Protein AF-A0A832Z9D9-F1 (afdb_monomer_lite)

Organism: NCBI:txid582419

Structure (mmCIF, N/CA/C/O backbone):
data_AF-A0A832Z9D9-F1
#
_entry.id   AF-A0A832Z9D9-F1
#
loop_
_atom_site.group_PDB
_atom_site.id
_atom_site.type_symbol
_atom_site.label_atom_id
_atom_site.label_alt_id
_atom_site.label_comp_id
_atom_site.label_asym_id
_atom_site.label_entity_id
_atom_site.label_seq_id
_atom_site.pdbx_PDB_ins_code
_atom_site.Cartn_x
_atom_site.Cartn_y
_atom_site.Cartn_z
_atom_site.occupancy
_atom_site.B_iso_or_equiv
_atom_site.auth_seq_id
_atom_site.auth_comp_id
_atom_site.auth_asym_id
_atom_site.auth_atom_id
_atom_site.pdbx_PDB_model_num
ATOM 1 N N . MET A 1 1 ? -22.221 -0.832 17.439 1.00 94.88 1 MET A N 1
ATOM 2 C CA . MET A 1 1 ? -21.467 0.011 16.483 1.00 94.88 1 MET A CA 1
ATOM 3 C C . MET A 1 1 ? -20.057 -0.537 16.327 1.00 94.88 1 MET A C 1
ATOM 5 O O . MET A 1 1 ? -19.632 -1.334 17.161 1.00 94.88 1 MET A O 1
ATOM 9 N N . ARG A 1 2 ? -19.346 -0.141 15.272 1.00 97.62 2 ARG A N 1
ATOM 10 C CA . ARG A 1 2 ? -17.913 -0.401 15.085 1.00 97.62 2 ARG A CA 1
ATOM 11 C C . ARG A 1 2 ? -17.099 0.819 15.487 1.00 97.62 2 ARG A C 1
ATOM 13 O O . ARG A 1 2 ? -17.394 1.938 15.073 1.00 97.62 2 ARG A O 1
ATOM 20 N N . VAL A 1 3 ? -16.053 0.587 16.262 1.00 98.56 3 VAL A N 1
ATOM 21 C CA . VAL A 1 3 ? -15.195 1.619 16.837 1.00 98.56 3 VAL A CA 1
ATOM 22 C C . VAL A 1 3 ? -13.772 1.413 16.347 1.00 98.56 3 VAL A C 1
ATOM 24 O O . VAL A 1 3 ? -13.273 0.288 16.322 1.00 98.56 3 VAL A O 1
ATOM 27 N N . TRP A 1 4 ? -13.117 2.499 15.962 1.00 98.62 4 TRP A N 1
ATOM 28 C CA . TRP A 1 4 ? -11.702 2.535 15.620 1.00 98.62 4 TRP A CA 1
ATOM 29 C C . TRP A 1 4 ? -10.957 3.387 16.640 1.00 98.62 4 TRP A C 1
ATOM 31 O O . TRP A 1 4 ? -11.320 4.540 16.854 1.00 98.62 4 TRP A O 1
ATOM 41 N N . ILE A 1 5 ? -9.921 2.843 17.267 1.00 98.50 5 ILE A N 1
ATOM 42 C CA . ILE A 1 5 ? -9.070 3.571 18.211 1.00 98.50 5 ILE A CA 1
ATOM 43 C C . ILE A 1 5 ? -7.687 3.705 17.590 1.00 98.50 5 ILE A C 1
ATOM 45 O O . ILE A 1 5 ? -7.081 2.700 17.231 1.00 98.50 5 ILE A O 1
ATOM 49 N N . THR A 1 6 ? -7.176 4.929 17.479 1.00 98.00 6 THR A N 1
ATOM 50 C CA . THR A 1 6 ? -5.842 5.184 16.926 1.00 98.00 6 THR A CA 1
ATOM 51 C C . THR A 1 6 ? -5.132 6.303 17.669 1.00 98.00 6 THR A C 1
ATOM 53 O O . THR A 1 6 ? -5.759 7.206 18.226 1.00 98.00 6 THR A O 1
ATOM 56 N N . THR A 1 7 ? -3.802 6.271 17.637 1.00 96.75 7 THR A N 1
ATOM 57 C CA . THR A 1 7 ? -2.984 7.423 18.023 1.00 96.75 7 THR A CA 1
ATOM 58 C C . THR A 1 7 ? -2.751 8.341 16.834 1.00 96.75 7 THR A C 1
ATOM 60 O O . THR A 1 7 ? -2.757 7.909 15.681 1.00 96.75 7 THR A O 1
ATOM 63 N N . VAL A 1 8 ? -2.560 9.627 17.108 1.00 95.31 8 VAL A N 1
ATOM 64 C CA . VAL A 1 8 ? -2.111 10.606 16.125 1.00 95.31 8 VAL A CA 1
ATOM 65 C C . VAL A 1 8 ? -0.607 10.771 16.286 1.00 95.31 8 VAL A C 1
ATOM 67 O O . VAL A 1 8 ? -0.133 11.178 17.340 1.00 95.31 8 VAL A O 1
ATOM 70 N N . GLY A 1 9 ? 0.140 10.442 15.235 1.00 90.31 9 GLY A N 1
ATOM 71 C CA . GLY A 1 9 ? 1.588 10.624 15.188 1.00 90.31 9 GLY A CA 1
ATOM 72 C C . GLY A 1 9 ? 2.020 11.788 14.295 1.00 90.31 9 GLY A C 1
ATOM 73 O O . GLY A 1 9 ? 1.229 12.629 13.861 1.00 90.31 9 GLY A O 1
ATOM 74 N N . THR A 1 10 ? 3.308 11.798 13.955 1.00 89.81 10 THR A N 1
ATOM 75 C CA . THR A 1 10 ? 3.921 12.801 13.068 1.00 89.81 10 THR A CA 1
ATOM 76 C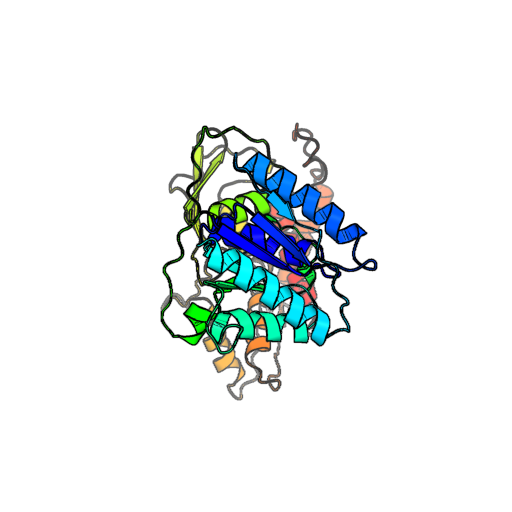 C . THR A 1 10 ? 3.535 12.647 11.593 1.00 89.81 10 THR A C 1
ATOM 78 O O . THR A 1 10 ? 3.676 13.607 10.838 1.00 89.81 10 THR A O 1
ATOM 81 N N . SER A 1 11 ? 3.001 11.492 11.182 1.00 91.88 11 SER A N 1
ATOM 82 C CA . SER A 1 11 ? 2.451 11.264 9.839 1.00 91.88 11 SER A CA 1
ATOM 83 C C . SER A 1 11 ? 0.933 11.108 9.898 1.00 91.88 11 SER A C 1
ATOM 85 O O . SER A 1 11 ? 0.420 10.161 10.496 1.00 91.88 11 SER A O 1
ATOM 87 N N . SER A 1 12 ? 0.208 12.014 9.236 1.00 95.38 12 SER A N 1
ATOM 88 C CA . SER A 1 12 ? -1.245 11.908 9.062 1.00 95.38 12 SER A CA 1
ATOM 89 C C . SER A 1 12 ? -1.632 10.709 8.193 1.00 95.38 12 SER A C 1
ATOM 91 O O . SER A 1 12 ? -2.641 10.058 8.460 1.00 95.38 12 SER A O 1
ATOM 93 N N . PHE A 1 13 ? -0.814 10.371 7.191 1.00 95.56 13 PHE A N 1
ATOM 94 C CA . PHE A 1 13 ? -1.063 9.236 6.304 1.00 95.56 13 PHE A CA 1
ATOM 95 C C . PHE A 1 13 ? -0.872 7.885 6.991 1.00 95.56 13 PHE A C 1
ATOM 97 O O . PHE A 1 13 ? -1.602 6.958 6.663 1.00 95.56 13 PHE A O 1
ATOM 104 N N . ALA A 1 14 ? 0.014 7.768 7.985 1.00 93.44 14 ALA A N 1
ATOM 105 C CA . ALA A 1 14 ? 0.130 6.535 8.771 1.00 93.44 14 ALA A CA 1
ATOM 106 C C . ALA A 1 14 ? -1.179 6.190 9.506 1.00 93.44 14 ALA A C 1
ATOM 108 O O . ALA A 1 14 ? -1.541 5.023 9.606 1.00 93.44 14 ALA A O 1
ATOM 109 N N . VAL A 1 15 ? -1.904 7.210 9.974 1.00 95.81 15 VAL A N 1
ATOM 110 C CA . VAL A 1 15 ? -3.216 7.048 10.617 1.00 95.81 15 VAL A CA 1
ATOM 111 C C . VAL A 1 15 ? -4.296 6.798 9.565 1.00 95.81 15 VAL A C 1
ATOM 113 O O . VAL A 1 15 ? -5.049 5.828 9.621 1.00 95.81 15 VAL A O 1
ATOM 116 N N . PHE A 1 16 ? -4.366 7.681 8.568 1.00 97.50 16 PHE A N 1
ATOM 117 C CA . PHE A 1 16 ? -5.455 7.674 7.601 1.00 97.50 16 PHE A CA 1
ATOM 118 C C . PHE A 1 16 ? -5.422 6.458 6.670 1.00 97.50 16 PHE A C 1
ATOM 120 O O . PHE A 1 16 ? -6.463 5.846 6.442 1.00 97.50 16 PHE A O 1
ATOM 127 N N . ASN A 1 17 ? -4.248 6.067 6.165 1.00 96.38 17 ASN A N 1
ATOM 128 C CA . ASN A 1 17 ? -4.136 4.927 5.255 1.00 96.38 17 ASN A CA 1
ATOM 129 C C . ASN A 1 17 ? -4.477 3.613 5.958 1.00 96.38 17 ASN A C 1
ATOM 131 O O . ASN A 1 17 ? -5.077 2.750 5.332 1.00 96.38 17 ASN A O 1
ATOM 135 N N . SER A 1 18 ? -4.146 3.461 7.242 1.00 96.38 18 SER A N 1
ATOM 136 C CA . SER A 1 18 ? -4.474 2.259 8.019 1.00 96.38 18 SER A CA 1
ATOM 137 C C . SER A 1 18 ? -5.985 2.089 8.164 1.00 96.38 18 SER A C 1
ATOM 139 O O . SER A 1 18 ? -6.521 1.022 7.861 1.00 96.38 18 SER A O 1
ATOM 141 N N . LEU A 1 19 ? -6.687 3.171 8.521 1.00 97.38 19 LEU A N 1
ATOM 142 C CA . LEU A 1 19 ? -8.149 3.208 8.548 1.00 97.38 19 LEU A CA 1
ATOM 143 C C . LEU A 1 19 ? -8.749 2.937 7.160 1.00 97.38 19 LEU A C 1
ATOM 145 O O . LEU A 1 19 ? -9.636 2.095 7.014 1.00 97.38 19 LEU A O 1
ATOM 149 N N . TRP A 1 20 ? -8.263 3.633 6.130 1.00 95.75 20 TRP A N 1
ATOM 150 C CA . TRP A 1 20 ? -8.784 3.488 4.772 1.00 95.75 20 TRP A CA 1
ATOM 151 C C . TRP A 1 20 ? -8.579 2.062 4.246 1.00 95.75 20 TRP A C 1
ATOM 153 O O . TRP A 1 20 ? -9.504 1.470 3.693 1.00 95.75 20 TRP A O 1
ATOM 163 N N . MET A 1 21 ? -7.414 1.465 4.500 1.00 93.56 21 MET A N 1
ATOM 164 C CA . MET A 1 21 ? -7.102 0.089 4.126 1.00 93.56 21 MET A CA 1
ATOM 165 C C . MET A 1 21 ? -7.988 -0.924 4.860 1.00 93.56 21 MET A C 1
ATOM 167 O O . MET A 1 21 ? -8.425 -1.896 4.250 1.00 93.56 21 MET A O 1
ATOM 171 N N . ALA A 1 22 ? -8.303 -0.702 6.141 1.00 94.44 22 ALA A N 1
ATOM 172 C CA . ALA A 1 22 ? -9.230 -1.560 6.884 1.00 94.44 22 ALA A CA 1
ATOM 173 C C . ALA A 1 22 ? -10.658 -1.503 6.317 1.00 94.44 22 ALA A C 1
ATOM 175 O O . ALA A 1 22 ? -11.335 -2.530 6.231 1.00 94.44 22 ALA A O 1
ATOM 176 N N . ILE A 1 23 ? -11.089 -0.327 5.856 1.00 93.00 23 ILE A N 1
ATOM 177 C CA . ILE A 1 23 ? -12.376 -0.149 5.178 1.00 93.00 23 ILE A CA 1
ATOM 178 C C . ILE A 1 23 ? -12.414 -0.916 3.856 1.00 93.00 23 ILE A C 1
ATOM 180 O O . ILE A 1 23 ? -13.363 -1.657 3.617 1.00 93.00 23 ILE A O 1
ATOM 184 N N . VAL A 1 24 ? -11.411 -0.743 2.991 1.00 89.19 24 VAL A N 1
ATOM 185 C CA . VAL A 1 24 ? -11.472 -1.285 1.622 1.00 89.19 24 VAL A CA 1
ATOM 186 C C . VAL A 1 24 ? -11.046 -2.747 1.542 1.00 89.19 24 VAL A C 1
ATOM 188 O O . VAL A 1 24 ? -11.637 -3.504 0.779 1.00 89.19 24 VAL A O 1
ATOM 191 N N . GLY A 1 25 ? -10.064 -3.151 2.349 1.00 85.00 25 GLY A N 1
ATOM 192 C CA . GLY A 1 25 ? -9.468 -4.484 2.316 1.00 85.00 25 GLY A CA 1
ATOM 193 C C . GLY A 1 25 ? -10.059 -5.484 3.311 1.00 85.00 25 GLY A C 1
ATOM 194 O O . GLY A 1 25 ? -9.852 -6.680 3.136 1.00 85.00 25 GLY A O 1
ATOM 195 N N . ASP A 1 26 ? -10.771 -5.032 4.348 1.00 88.62 26 ASP A N 1
ATOM 196 C CA . ASP A 1 26 ? -11.380 -5.917 5.360 1.00 88.62 26 ASP A CA 1
ATOM 197 C C . ASP A 1 26 ? -12.829 -5.535 5.715 1.00 88.62 26 ASP A C 1
ATOM 199 O O . ASP A 1 26 ? -13.394 -6.015 6.703 1.00 88.62 26 ASP A O 1
ATOM 203 N N . SER A 1 27 ? -13.443 -4.637 4.933 1.00 89.56 27 SER A N 1
ATOM 204 C CA . SER A 1 27 ? -14.812 -4.143 5.145 1.00 89.56 27 SER A CA 1
ATOM 205 C C . SER A 1 27 ? -15.087 -3.671 6.583 1.00 89.56 27 SER A C 1
ATOM 207 O O . SER A 1 27 ? -16.232 -3.695 7.058 1.00 89.56 27 SER A O 1
ATOM 209 N N . TYR A 1 28 ? -14.048 -3.232 7.305 1.00 93.19 28 TYR A N 1
ATOM 210 C CA . TYR A 1 28 ? -14.176 -2.685 8.649 1.00 93.19 28 TYR A CA 1
ATOM 211 C C . TYR A 1 28 ? -14.476 -1.196 8.566 1.00 93.19 28 TYR A C 1
ATOM 213 O O . TYR A 1 28 ? -13.586 -0.352 8.583 1.00 93.19 28 TYR A O 1
ATOM 221 N N . TYR A 1 29 ? -15.761 -0.885 8.450 1.00 92.81 29 TYR A N 1
ATOM 222 C CA . TYR A 1 29 ? -16.259 0.484 8.435 1.00 92.81 29 TYR A CA 1
ATOM 223 C C . TYR A 1 29 ? -16.631 0.934 9.856 1.00 92.81 29 TYR A C 1
ATOM 225 O O . TYR A 1 29 ? -17.611 0.407 10.386 1.00 92.81 29 TYR A O 1
ATOM 233 N N . PRO A 1 30 ? -15.872 1.836 10.511 1.00 96.56 30 PRO A N 1
ATOM 234 C CA . PRO A 1 30 ? -16.224 2.306 11.845 1.00 96.56 30 PRO A CA 1
ATOM 235 C C . PRO A 1 30 ? -17.345 3.345 11.798 1.00 96.56 30 PRO A C 1
ATOM 237 O O . PRO A 1 30 ? -17.358 4.221 10.939 1.00 96.56 30 PRO A O 1
ATOM 240 N N . ASP A 1 31 ? -18.236 3.289 12.782 1.00 97.44 31 ASP A N 1
ATOM 241 C CA . ASP A 1 31 ? -19.218 4.339 13.061 1.00 97.44 31 ASP A CA 1
ATOM 242 C C . ASP A 1 31 ? -18.604 5.451 13.927 1.00 97.44 31 ASP A C 1
ATOM 244 O O . ASP A 1 31 ? -19.055 6.599 13.905 1.00 97.44 31 ASP A O 1
ATOM 248 N N . LYS A 1 32 ? -17.563 5.112 14.702 1.00 98.31 32 LYS A N 1
ATOM 249 C CA . LYS A 1 32 ? -16.852 6.028 15.596 1.00 98.31 32 LYS A CA 1
ATOM 250 C C . LYS A 1 32 ? -15.337 5.843 15.516 1.00 98.31 32 LYS A C 1
ATOM 252 O O . LYS A 1 32 ? -14.845 4.717 15.533 1.00 98.31 32 LYS A O 1
ATOM 257 N N . VAL A 1 33 ? -14.599 6.949 15.482 1.00 98.56 33 VAL A N 1
ATOM 258 C CA . VAL A 1 33 ? -13.132 6.995 15.497 1.00 98.56 33 VAL A CA 1
ATOM 259 C C . VAL A 1 33 ? -12.661 7.801 16.706 1.00 98.56 33 VAL A C 1
ATOM 261 O O . VAL A 1 33 ? -12.995 8.977 16.826 1.00 98.56 33 VAL A O 1
ATOM 264 N N . TYR A 1 34 ? -11.858 7.183 17.569 1.00 98.56 34 TYR A N 1
ATOM 265 C CA . TYR A 1 34 ? -11.121 7.847 18.640 1.00 98.56 34 TYR A CA 1
ATOM 266 C C . TYR A 1 34 ? -9.733 8.252 18.148 1.00 98.56 34 TYR A C 1
ATOM 268 O O . TYR A 1 34 ? -8.951 7.396 17.723 1.00 98.56 34 TYR A O 1
ATOM 276 N N . LEU A 1 35 ? -9.424 9.545 18.236 1.00 98.06 35 LEU A N 1
ATOM 277 C CA . LEU A 1 35 ? -8.107 10.103 17.940 1.00 98.06 35 LEU A CA 1
ATOM 278 C C . LEU A 1 35 ? -7.414 10.469 19.254 1.00 98.06 35 LEU A C 1
ATOM 280 O O . LEU A 1 35 ? -7.772 11.453 19.894 1.00 98.06 35 LEU A O 1
ATOM 284 N N . LEU A 1 36 ? -6.415 9.682 19.652 1.00 97.31 36 LEU A N 1
ATOM 285 C CA . LEU A 1 36 ? -5.568 9.968 20.814 1.00 97.31 36 LEU A CA 1
ATOM 286 C C . LEU A 1 36 ? -4.415 10.878 20.374 1.00 97.31 36 LEU A C 1
ATOM 288 O O . LEU A 1 36 ? -3.590 10.457 19.562 1.00 97.31 36 LEU A O 1
ATOM 292 N N . TRP A 1 37 ? -4.346 12.111 20.872 1.00 96.00 37 TRP A N 1
ATOM 293 C CA . TRP A 1 37 ? -3.411 13.125 20.359 1.00 96.00 37 TRP A CA 1
ATOM 294 C C . TRP A 1 37 ? -2.766 13.964 21.470 1.00 96.00 37 TRP A C 1
ATOM 296 O O . TRP A 1 37 ? -3.210 13.954 22.612 1.00 96.00 37 TRP A O 1
ATOM 306 N N . ASN A 1 38 ? -1.730 14.730 21.133 1.00 94.25 38 ASN A N 1
ATOM 307 C CA . ASN A 1 38 ? -1.145 15.760 21.998 1.00 94.25 38 ASN A CA 1
ATOM 308 C C . ASN A 1 38 ? -0.947 17.069 21.225 1.00 94.25 38 ASN A C 1
ATOM 310 O O . ASN A 1 38 ? -0.980 17.094 19.993 1.00 94.25 38 ASN A O 1
ATOM 314 N N . ASP A 1 39 ? -0.669 18.159 21.940 1.00 93.62 39 ASP A N 1
ATOM 315 C CA . ASP A 1 39 ? -0.531 19.486 21.335 1.00 93.62 39 ASP A CA 1
ATOM 316 C C . ASP A 1 39 ? 0.551 19.563 20.236 1.00 93.62 39 ASP A C 1
ATOM 318 O O . ASP A 1 39 ? 0.402 20.351 19.300 1.00 93.62 39 ASP A O 1
ATOM 322 N N . ARG A 1 40 ? 1.582 18.698 20.264 1.00 92.56 40 ARG A N 1
ATOM 323 C CA . ARG A 1 40 ? 2.638 18.651 19.232 1.00 92.56 40 ARG A CA 1
ATOM 324 C C . ARG A 1 40 ? 2.116 18.160 17.877 1.00 92.56 40 ARG A C 1
ATOM 326 O O . ARG A 1 40 ? 2.664 18.538 16.845 1.00 92.56 40 ARG A O 1
ATOM 333 N N . VAL A 1 41 ? 1.054 17.351 17.858 1.00 94.00 41 VAL A N 1
ATOM 334 C CA . VAL A 1 41 ? 0.478 16.750 16.638 1.00 94.00 41 VAL A CA 1
ATOM 335 C C . VAL A 1 41 ? -0.893 17.319 16.264 1.00 94.00 41 VAL A C 1
ATOM 337 O O . VAL A 1 41 ? -1.551 16.801 15.359 1.00 94.00 41 VAL A O 1
ATOM 340 N N . LYS A 1 42 ? -1.329 18.416 16.898 1.00 94.31 42 LYS A N 1
ATOM 341 C CA . LYS A 1 42 ? -2.639 19.044 16.647 1.00 94.31 42 LYS A CA 1
ATOM 342 C C . LYS A 1 42 ? -2.894 19.336 15.162 1.00 94.31 42 LYS A C 1
ATOM 344 O O . LYS A 1 42 ? -3.975 19.060 14.653 1.00 94.31 42 LYS A O 1
ATOM 349 N N . GLY A 1 43 ? -1.882 19.830 14.444 1.00 95.38 43 GLY A N 1
ATOM 350 C CA . GLY A 1 43 ? -1.991 20.085 13.003 1.00 95.38 43 GLY A CA 1
ATOM 351 C C . GLY A 1 43 ? -2.233 18.818 12.172 1.00 95.38 43 GLY A C 1
ATOM 352 O O . GLY A 1 43 ? -2.961 18.860 11.183 1.00 95.38 43 GLY A O 1
ATOM 353 N N . ASN A 1 44 ? -1.674 17.677 12.583 1.00 95.44 44 ASN A N 1
ATOM 354 C CA . ASN A 1 44 ? -1.928 16.394 11.928 1.00 95.44 44 ASN A CA 1
ATOM 355 C C . ASN A 1 44 ? -3.313 15.849 12.271 1.00 95.44 44 ASN A C 1
ATOM 357 O O . ASN A 1 44 ? -3.977 15.307 11.392 1.00 95.44 44 ASN A O 1
ATOM 361 N N . MET A 1 45 ? -3.760 16.019 13.516 1.00 96.75 45 MET A N 1
ATOM 362 C CA . MET A 1 45 ? -5.100 15.622 13.946 1.00 96.75 45 MET A CA 1
ATOM 363 C C . MET A 1 45 ? -6.187 16.343 13.129 1.00 96.75 45 MET A C 1
ATOM 365 O O . MET A 1 45 ? -7.100 15.680 12.641 1.00 96.75 45 MET A O 1
ATOM 369 N N . GLU A 1 46 ? -6.073 17.657 12.897 1.00 97.38 46 GLU A N 1
ATOM 370 C CA . GLU A 1 46 ? -7.053 18.378 12.063 1.00 97.38 46 GLU A CA 1
ATOM 371 C C . GLU A 1 46 ? -7.053 17.885 10.606 1.00 97.38 46 GLU A C 1
ATOM 373 O O . GLU A 1 46 ? -8.117 17.629 10.046 1.00 97.38 46 GLU A O 1
ATOM 378 N N . LYS A 1 47 ? -5.878 17.622 10.015 1.00 97.12 47 LYS A N 1
ATOM 379 C CA . LYS A 1 47 ? -5.794 17.007 8.675 1.00 97.12 47 LYS A CA 1
ATOM 380 C C . LYS A 1 47 ? -6.468 15.636 8.625 1.00 97.12 47 LYS A C 1
ATOM 382 O O . LYS A 1 47 ? -7.190 15.334 7.682 1.00 97.12 47 LYS A O 1
ATOM 387 N N . ILE A 1 48 ? -6.257 14.799 9.643 1.00 97.50 48 ILE A N 1
ATOM 388 C CA . ILE A 1 48 ? -6.901 13.481 9.735 1.00 97.50 48 ILE A CA 1
ATOM 389 C C . ILE A 1 48 ? -8.425 13.636 9.807 1.00 97.50 48 ILE A C 1
ATOM 391 O O . ILE A 1 48 ? -9.136 12.881 9.149 1.00 97.50 48 ILE A O 1
ATOM 395 N N . LYS A 1 49 ? -8.942 14.629 10.543 1.00 98.00 49 LYS A N 1
ATOM 396 C CA . LYS A 1 49 ? -10.384 14.920 10.603 1.00 98.00 49 LYS A CA 1
ATOM 397 C C . LYS A 1 49 ? -10.951 15.302 9.240 1.00 98.00 49 LYS A C 1
ATOM 399 O O . LYS A 1 49 ? -12.007 14.792 8.863 1.00 98.00 49 LYS A O 1
ATOM 404 N N . GLU A 1 50 ? -10.247 16.142 8.486 1.00 97.75 50 GLU A N 1
ATOM 405 C CA . GLU A 1 50 ? -10.616 16.484 7.108 1.00 97.75 50 GLU A CA 1
ATOM 406 C C . GLU A 1 50 ? -10.621 15.247 6.202 1.00 97.75 50 GLU A C 1
ATOM 408 O O . GLU A 1 50 ? -11.576 15.034 5.455 1.00 97.75 50 GLU A O 1
ATOM 413 N N . TYR A 1 51 ? -9.612 14.380 6.316 1.00 96.94 51 TYR A N 1
ATOM 414 C CA . TYR A 1 51 ? -9.546 13.148 5.530 1.00 96.94 51 TYR A CA 1
ATOM 415 C C . TYR A 1 51 ? -10.667 12.166 5.882 1.00 96.94 51 TYR A C 1
ATOM 417 O O . TYR A 1 51 ? -11.305 11.626 4.983 1.00 96.94 51 TYR A O 1
ATOM 425 N N . ILE A 1 52 ? -10.977 11.971 7.168 1.00 97.12 52 ILE A N 1
ATOM 426 C CA . ILE A 1 52 ? -12.109 11.137 7.608 1.00 97.12 52 ILE A CA 1
ATOM 427 C C . ILE A 1 52 ? -13.439 11.737 7.128 1.00 97.12 52 ILE A C 1
ATOM 429 O O . ILE A 1 52 ? -14.350 10.994 6.759 1.00 97.12 52 ILE A O 1
ATOM 433 N N . LYS A 1 53 ? -13.561 13.072 7.084 1.00 96.00 53 LYS A N 1
ATOM 434 C CA . LYS A 1 53 ? -14.739 13.749 6.528 1.00 96.00 53 LYS A CA 1
ATOM 435 C C . LYS A 1 53 ? -14.889 13.479 5.026 1.00 96.00 53 LYS A C 1
ATOM 437 O O . LYS A 1 53 ? -15.972 13.096 4.595 1.00 96.00 53 LYS A O 1
ATOM 442 N N . ALA A 1 54 ? -13.815 13.606 4.253 1.00 94.25 54 ALA A N 1
ATOM 443 C CA . ALA A 1 54 ? -13.834 13.264 2.834 1.00 94.25 54 ALA A CA 1
ATOM 444 C C . ALA A 1 54 ? -14.163 11.775 2.620 1.00 94.25 54 ALA A C 1
ATOM 446 O O . ALA A 1 54 ? -14.948 11.425 1.743 1.00 94.25 54 ALA A O 1
ATOM 447 N N . LEU A 1 55 ? -13.621 10.895 3.468 1.00 92.75 55 LEU A N 1
ATOM 448 C CA . LEU A 1 55 ? -13.860 9.455 3.410 1.00 92.75 55 LEU A CA 1
ATOM 449 C C . LEU A 1 55 ? -15.333 9.110 3.659 1.00 92.75 55 LEU A C 1
ATOM 451 O O . LEU A 1 55 ? -15.934 8.366 2.888 1.00 92.75 55 LEU A O 1
ATOM 455 N N . LYS A 1 56 ? -15.944 9.664 4.711 1.00 92.38 56 LYS A N 1
ATOM 456 C CA . LYS A 1 56 ? -17.352 9.379 5.016 1.00 92.38 56 LYS A CA 1
ATOM 457 C C . LYS A 1 56 ? -18.289 9.894 3.913 1.00 92.38 56 LYS A C 1
ATOM 459 O O . LYS A 1 56 ? -19.257 9.215 3.587 1.00 92.38 56 LYS A O 1
ATOM 464 N N . GLU A 1 57 ? -17.973 11.041 3.302 1.00 91.00 57 GLU A N 1
ATOM 465 C CA . GLU A 1 57 ? -18.714 11.592 2.159 1.00 91.00 57 GLU A CA 1
ATOM 466 C C . GLU A 1 57 ? -18.578 10.684 0.929 1.00 91.00 57 GLU A C 1
ATOM 468 O O . GLU A 1 57 ? -19.587 10.293 0.345 1.00 91.00 57 GLU A O 1
ATOM 473 N N . ALA A 1 58 ? -17.353 10.262 0.598 1.00 86.44 58 ALA A N 1
ATOM 474 C CA . ALA A 1 58 ? -17.065 9.420 -0.563 1.00 86.44 58 ALA A CA 1
ATOM 475 C C . ALA A 1 58 ? -17.769 8.054 -0.528 1.00 86.44 58 ALA A C 1
ATOM 477 O O . ALA A 1 58 ? -18.147 7.526 -1.570 1.00 86.44 58 ALA A O 1
ATOM 478 N N . TYR A 1 59 ? -17.962 7.478 0.660 1.00 85.75 59 TYR A N 1
ATOM 479 C CA . TYR A 1 59 ? -18.636 6.185 0.826 1.00 85.75 59 TYR A CA 1
ATOM 480 C C . TYR A 1 59 ? -20.097 6.310 1.293 1.00 85.75 59 TYR A C 1
ATOM 482 O O . TYR A 1 59 ? -20.731 5.287 1.556 1.00 85.75 59 TYR A O 1
ATOM 490 N N . GLY A 1 60 ? -20.642 7.528 1.416 1.00 87.19 60 GLY A N 1
ATOM 491 C CA . GLY A 1 60 ? -22.030 7.754 1.839 1.00 87.19 60 GLY A CA 1
ATOM 492 C C . GLY A 1 60 ? -22.339 7.221 3.243 1.00 87.19 60 GLY A C 1
ATOM 493 O O . GLY A 1 60 ? -23.399 6.636 3.475 1.00 87.19 60 GLY A O 1
ATOM 494 N N . ARG A 1 61 ? -21.398 7.364 4.182 1.00 87.06 61 ARG A N 1
ATOM 495 C CA . ARG A 1 61 ? -21.509 6.855 5.558 1.00 87.06 61 ARG A CA 1
ATOM 496 C C . ARG A 1 61 ? -21.378 7.969 6.589 1.00 87.06 61 ARG A C 1
ATOM 498 O O . ARG A 1 61 ? -20.956 9.087 6.306 1.00 87.06 61 ARG A O 1
ATOM 505 N N . THR A 1 62 ? -21.725 7.640 7.827 1.00 91.50 62 THR A N 1
ATOM 506 C CA . THR A 1 62 ? -21.534 8.506 8.989 1.00 91.50 62 THR A CA 1
ATOM 507 C C . THR A 1 62 ? -20.392 7.973 9.840 1.00 91.50 62 THR A C 1
ATOM 509 O O . THR A 1 62 ? -20.435 6.824 10.265 1.00 91.50 62 THR A O 1
ATOM 512 N N . ILE A 1 63 ? -19.395 8.816 10.108 1.00 96.19 63 ILE A N 1
ATOM 513 C CA . ILE A 1 63 ? -18.309 8.527 11.049 1.00 96.19 63 ILE A CA 1
ATOM 514 C C . ILE A 1 63 ? -18.265 9.662 12.071 1.00 96.19 63 ILE A C 1
ATOM 516 O O . ILE A 1 63 ? -18.110 10.831 11.696 1.00 96.19 63 ILE A O 1
ATOM 520 N N . ILE A 1 64 ? -18.425 9.318 13.347 1.00 97.50 64 ILE A N 1
ATOM 521 C CA . ILE A 1 64 ? -18.276 10.228 14.485 1.00 97.50 64 ILE A CA 1
ATOM 522 C C . ILE A 1 64 ? -16.798 10.264 14.867 1.00 97.50 64 ILE A C 1
ATOM 524 O O . ILE A 1 64 ? -16.191 9.218 15.074 1.00 97.50 64 ILE A O 1
ATOM 528 N N . ILE A 1 65 ? -16.218 11.456 14.980 1.00 98.06 65 ILE A N 1
ATOM 529 C CA . ILE A 1 65 ? -14.829 11.623 15.415 1.00 98.06 65 ILE A CA 1
ATOM 530 C C . ILE A 1 65 ? -14.831 12.119 16.858 1.00 98.06 65 ILE A C 1
ATOM 532 O O . ILE A 1 65 ? -15.503 13.100 17.166 1.00 98.06 65 ILE A O 1
ATOM 536 N N . ASP A 1 66 ? -14.089 11.434 17.721 1.00 97.88 66 ASP A N 1
ATOM 537 C CA . ASP A 1 66 ? -13.878 11.788 19.121 1.00 97.88 66 ASP A CA 1
ATOM 538 C C . ASP A 1 66 ? -12.387 12.069 19.343 1.00 97.88 66 ASP A C 1
ATOM 540 O O . ASP A 1 66 ? -11.555 11.161 19.370 1.00 97.88 66 ASP A O 1
ATOM 544 N N . ASP A 1 67 ? -12.053 13.351 19.444 1.00 96.50 67 ASP A N 1
ATOM 545 C CA . ASP A 1 67 ? -10.710 13.880 19.686 1.00 96.50 67 ASP A CA 1
ATOM 546 C C . ASP A 1 67 ? -10.587 14.468 21.103 1.00 96.50 67 ASP A C 1
ATOM 548 O O . ASP A 1 67 ? -9.726 15.302 21.378 1.00 96.50 67 ASP A O 1
ATOM 552 N N . THR A 1 68 ? -11.436 14.044 22.043 1.00 96.19 68 THR A N 1
ATOM 553 C CA . THR A 1 68 ? -11.430 14.593 23.411 1.00 96.19 68 THR A CA 1
ATOM 554 C C . THR A 1 68 ? -10.262 14.088 24.265 1.00 96.19 68 THR A C 1
ATOM 556 O O . THR A 1 68 ? -9.912 14.699 25.277 1.00 96.19 68 THR A O 1
ATOM 559 N N . TYR A 1 69 ? -9.615 12.999 23.847 1.00 94.69 69 TYR A N 1
ATOM 560 C CA . TYR A 1 69 ? -8.588 12.306 24.616 1.00 94.69 69 TYR A CA 1
ATOM 561 C C . TYR A 1 69 ? -7.183 12.796 24.271 1.00 94.69 69 TYR A C 1
ATOM 563 O O . TYR A 1 69 ? -6.598 12.433 23.246 1.00 94.69 69 TYR A O 1
ATOM 571 N N . ARG A 1 70 ? -6.618 13.589 25.186 1.00 93.25 70 ARG A N 1
ATOM 572 C CA . ARG A 1 70 ? -5.226 14.033 25.110 1.00 93.25 70 ARG A CA 1
ATOM 573 C C . ARG A 1 70 ? -4.294 13.038 25.784 1.00 93.25 70 ARG A C 1
ATOM 575 O O . ARG A 1 70 ? -4.508 12.685 26.942 1.00 93.25 70 ARG A O 1
ATOM 582 N N . VAL A 1 71 ? -3.248 12.626 25.078 1.00 90.69 71 VAL A N 1
ATOM 583 C CA . VAL A 1 71 ? -2.257 11.671 25.569 1.00 90.69 71 VAL A CA 1
ATOM 584 C C . VAL A 1 71 ? -0.852 12.086 25.152 1.00 90.69 71 VAL A C 1
ATOM 586 O O . VAL A 1 71 ? -0.571 12.230 23.964 1.00 90.69 71 VAL A O 1
ATOM 589 N N . ASP A 1 72 ? 0.039 12.240 26.130 1.00 85.19 72 ASP A N 1
ATOM 590 C CA . ASP A 1 72 ? 1.453 12.517 25.878 1.00 85.19 72 ASP A CA 1
ATOM 591 C C . ASP A 1 72 ? 2.163 11.284 25.283 1.00 85.19 72 ASP A C 1
ATOM 593 O O . ASP A 1 72 ? 1.950 10.146 25.706 1.00 85.19 72 ASP A O 1
ATOM 597 N N . GLU A 1 73 ? 3.034 11.519 24.302 1.00 81.50 73 GLU A N 1
ATOM 598 C CA . GLU A 1 73 ? 3.892 10.507 23.682 1.00 81.50 73 GLU A CA 1
ATOM 599 C C . GLU A 1 73 ? 4.981 9.960 24.609 1.00 81.50 73 GLU A C 1
ATOM 601 O O . GLU A 1 73 ? 5.678 9.025 24.227 1.00 81.50 73 GLU A O 1
ATOM 606 N N . GLU A 1 74 ? 5.154 10.516 25.803 1.00 85.75 74 GLU A N 1
ATOM 607 C CA . GLU A 1 74 ? 6.145 10.059 26.782 1.00 85.75 74 GLU A CA 1
ATOM 608 C C . GLU A 1 74 ? 5.497 9.494 28.060 1.00 85.75 74 GLU A C 1
ATOM 610 O O . GLU A 1 74 ? 6.183 8.871 28.873 1.00 85.75 74 GLU A O 1
ATOM 615 N N . ASP A 1 75 ? 4.172 9.620 28.218 1.00 89.25 75 ASP A N 1
ATOM 616 C CA . ASP A 1 75 ? 3.453 9.138 29.400 1.00 89.25 75 ASP A CA 1
ATOM 617 C C . ASP A 1 75 ? 2.785 7.773 29.169 1.00 89.25 75 ASP A C 1
ATOM 619 O O . ASP A 1 75 ? 1.646 7.633 28.710 1.00 89.25 75 ASP A O 1
ATOM 623 N N . PHE A 1 76 ? 3.511 6.736 29.578 1.00 92.69 76 PHE A N 1
ATOM 624 C CA . PHE A 1 76 ? 3.078 5.342 29.538 1.00 92.69 76 PHE A CA 1
ATOM 625 C C . PHE A 1 76 ? 1.792 5.109 30.348 1.00 92.69 76 PHE A C 1
ATOM 627 O O . PHE A 1 76 ? 0.937 4.315 29.944 1.00 92.69 76 PHE A O 1
ATOM 634 N N . LYS A 1 77 ? 1.641 5.778 31.499 1.00 92.12 77 LYS A N 1
ATOM 635 C CA . LYS A 1 77 ? 0.522 5.558 32.426 1.00 92.12 77 LYS A CA 1
ATOM 636 C C . LYS A 1 77 ? -0.752 6.202 31.903 1.00 92.12 77 LYS A C 1
ATOM 638 O O . LYS A 1 77 ? -1.800 5.563 31.928 1.00 92.12 77 LYS A O 1
ATOM 643 N N . ILE A 1 78 ? -0.667 7.438 31.415 1.00 92.88 78 ILE A N 1
ATOM 644 C CA . ILE A 1 78 ? -1.826 8.132 30.846 1.00 92.88 78 ILE A CA 1
ATOM 645 C C . ILE A 1 78 ? -2.307 7.386 29.604 1.00 92.88 78 ILE A C 1
ATOM 647 O O . ILE A 1 78 ? -3.492 7.071 29.527 1.00 92.88 78 ILE A O 1
ATOM 651 N N . PHE A 1 79 ? -1.405 7.002 28.692 1.00 94.94 79 PHE A N 1
ATOM 652 C CA . PHE A 1 79 ? -1.795 6.258 27.492 1.00 94.94 79 PHE A CA 1
ATOM 653 C C . PHE A 1 79 ? -2.527 4.953 27.817 1.00 94.94 79 PHE A C 1
ATOM 655 O O . PHE A 1 79 ? -3.619 4.704 27.306 1.00 94.94 79 PHE A O 1
ATOM 662 N N . THR A 1 80 ? -1.955 4.130 28.697 1.00 93.94 80 THR A N 1
ATOM 663 C CA . THR A 1 80 ? -2.554 2.837 29.066 1.00 93.94 80 THR A CA 1
ATOM 664 C C . THR A 1 80 ? -3.881 2.992 29.803 1.00 93.94 80 THR A C 1
ATOM 666 O O . THR A 1 80 ? -4.819 2.239 29.528 1.00 93.94 80 THR A O 1
ATOM 669 N N . LYS A 1 81 ? -3.997 3.987 30.691 1.00 95.38 81 LYS A N 1
ATOM 670 C CA . LYS A 1 81 ? -5.247 4.312 31.385 1.00 95.38 81 LYS A CA 1
ATOM 671 C C . LYS A 1 81 ? -6.329 4.751 30.400 1.00 95.38 81 LYS A C 1
ATOM 673 O O . LYS A 1 81 ? -7.412 4.175 30.405 1.00 95.38 81 LYS A O 1
ATOM 678 N N . THR A 1 82 ? -6.026 5.701 29.519 1.00 96.69 82 THR A N 1
ATOM 679 C CA . THR A 1 82 ? -6.970 6.198 28.512 1.00 96.69 82 THR A CA 1
ATOM 680 C C . THR A 1 82 ? -7.431 5.089 27.570 1.00 96.69 82 THR A C 1
ATOM 682 O O . THR A 1 82 ? -8.629 4.932 27.343 1.00 96.69 82 THR A O 1
ATOM 685 N N . LEU A 1 83 ? -6.502 4.273 27.064 1.00 96.56 83 LEU A N 1
ATOM 686 C CA . LEU A 1 83 ? -6.844 3.144 26.202 1.00 96.56 83 LEU A CA 1
ATOM 687 C C . LEU A 1 83 ? -7.761 2.144 26.927 1.00 96.56 83 LEU A C 1
ATOM 689 O O . LEU A 1 83 ? -8.750 1.686 26.357 1.00 96.56 83 LEU A O 1
ATOM 693 N N . THR A 1 84 ? -7.476 1.854 28.201 1.00 96.94 84 THR A N 1
ATOM 694 C CA . THR A 1 84 ? -8.303 0.977 29.046 1.00 96.94 84 THR A CA 1
ATOM 695 C C . THR A 1 84 ? -9.711 1.533 29.243 1.00 96.94 84 THR A C 1
ATOM 697 O O . THR A 1 84 ? -10.686 0.798 29.090 1.00 96.94 84 THR A O 1
ATOM 700 N N . GLU A 1 85 ? -9.831 2.825 29.550 1.00 97.31 85 GLU A N 1
ATOM 701 C CA . GLU A 1 85 ? -11.114 3.501 29.757 1.00 97.31 85 GLU A CA 1
ATOM 702 C C . GLU A 1 85 ? -11.989 3.456 28.501 1.00 97.31 85 GLU A C 1
ATOM 704 O O . GLU A 1 85 ? -13.164 3.094 28.593 1.00 97.31 85 GLU A O 1
ATOM 709 N N . ILE A 1 86 ? -11.415 3.753 27.329 1.00 98.19 86 ILE A N 1
ATOM 710 C CA . ILE A 1 86 ? -12.139 3.710 26.051 1.00 98.19 86 ILE A CA 1
ATOM 711 C C . ILE A 1 86 ? -12.593 2.281 25.745 1.00 98.19 86 ILE A C 1
ATOM 713 O O . ILE A 1 86 ? -13.772 2.064 25.470 1.00 98.19 86 ILE A O 1
ATOM 717 N N . ILE A 1 87 ? -11.691 1.294 25.835 1.00 98.12 87 ILE A N 1
ATOM 718 C CA . ILE A 1 87 ? -12.028 -0.110 25.548 1.00 98.12 87 ILE A CA 1
ATOM 719 C C . ILE A 1 87 ? -13.145 -0.594 26.471 1.00 98.12 87 ILE A C 1
ATOM 721 O O . ILE A 1 87 ? -14.112 -1.195 26.007 1.00 98.12 87 ILE A O 1
ATOM 725 N N . LYS A 1 88 ? -13.037 -0.318 27.771 1.00 97.94 88 LYS A N 1
ATOM 726 C CA . LYS A 1 88 ? -14.049 -0.701 28.755 1.00 97.94 88 LYS A CA 1
ATOM 727 C C . LYS A 1 88 ? -15.400 -0.067 28.451 1.00 97.94 88 LYS A C 1
ATOM 729 O O . LYS A 1 88 ? -16.400 -0.781 28.427 1.00 97.94 88 LYS A O 1
ATOM 734 N N . LYS A 1 89 ? -15.430 1.249 28.225 1.00 97.88 89 LYS A N 1
ATOM 735 C CA . LYS A 1 89 ? -16.656 1.993 27.916 1.00 97.88 89 LYS A CA 1
ATOM 736 C C . LYS A 1 89 ? -17.363 1.387 26.705 1.00 97.88 89 LYS A C 1
ATOM 738 O O . LYS A 1 89 ? -18.507 0.963 26.806 1.00 97.88 89 LYS A O 1
ATOM 743 N N . GLU A 1 90 ? -16.647 1.270 25.593 1.00 98.25 90 GLU A N 1
ATOM 744 C CA . GLU A 1 90 ? -17.204 0.789 24.328 1.00 98.25 90 GLU A CA 1
ATOM 745 C C . GLU A 1 90 ? -17.630 -0.683 24.403 1.00 98.25 90 GLU A C 1
ATOM 747 O O . GLU A 1 90 ? -18.650 -1.073 23.836 1.00 98.25 90 GLU A O 1
ATOM 752 N N . LYS A 1 91 ? -16.905 -1.514 25.165 1.00 97.56 91 LYS A N 1
ATOM 753 C CA . LYS A 1 91 ? -17.317 -2.902 25.403 1.00 97.56 91 LYS A CA 1
ATOM 754 C C . LYS A 1 91 ? -18.564 -3.030 26.262 1.00 97.56 91 LYS A C 1
ATOM 756 O O . LYS A 1 91 ? -19.375 -3.909 25.985 1.00 97.56 91 LYS A O 1
ATOM 761 N N . LEU A 1 92 ? -18.730 -2.187 27.278 1.00 97.56 92 LEU A N 1
ATOM 762 C CA . LEU A 1 92 ? -19.949 -2.169 28.092 1.00 97.56 92 LEU A CA 1
ATOM 763 C C . LEU A 1 92 ? -21.173 -1.726 27.278 1.00 97.56 92 LEU A C 1
ATOM 765 O O . LEU A 1 92 ? -22.275 -2.197 27.543 1.00 97.56 92 LEU A O 1
ATOM 769 N N . GLU A 1 93 ? -20.971 -0.895 26.257 1.00 97.56 93 GLU A N 1
ATOM 770 C CA . GLU A 1 93 ? -21.999 -0.499 25.285 1.00 97.56 93 GLU A CA 1
ATOM 771 C C . GLU A 1 93 ? -22.254 -1.566 24.195 1.00 97.56 93 GLU A C 1
ATOM 773 O O . GLU A 1 93 ? -23.134 -1.400 23.353 1.00 97.56 93 GLU A O 1
ATOM 778 N N . GLY A 1 94 ? -21.516 -2.683 24.206 1.00 97.56 94 GLY A N 1
ATOM 779 C CA . GLY A 1 94 ? -21.675 -3.781 23.248 1.00 97.56 94 GLY A CA 1
ATOM 780 C C . GLY A 1 94 ? -21.057 -3.517 21.870 1.00 97.56 94 GLY A C 1
ATOM 781 O O . GLY A 1 94 ? -21.412 -4.192 20.902 1.00 97.56 94 GLY A O 1
ATOM 782 N N . ASN A 1 95 ? -20.143 -2.550 21.755 1.00 98.25 95 ASN A N 1
ATOM 783 C CA . ASN A 1 95 ? -19.529 -2.180 20.482 1.00 98.25 95 ASN A CA 1
ATOM 784 C C . ASN A 1 95 ? -18.378 -3.122 20.074 1.00 98.25 95 ASN A C 1
ATOM 786 O O . ASN A 1 95 ? -17.660 -3.691 20.905 1.00 98.25 95 ASN A O 1
ATOM 790 N N . GLU A 1 96 ? -18.202 -3.280 18.759 1.00 97.81 96 GLU A N 1
ATOM 791 C CA . GLU A 1 96 ? -17.039 -3.943 18.161 1.00 97.81 96 GLU A CA 1
ATOM 792 C C . GLU A 1 96 ? -15.885 -2.934 18.103 1.00 97.81 96 GLU A C 1
ATOM 794 O O . GLU A 1 96 ? -16.073 -1.809 17.645 1.00 97.81 96 GLU A O 1
ATOM 799 N N . ILE A 1 97 ? -14.698 -3.315 18.566 1.00 98.38 97 ILE A N 1
ATOM 800 C CA . ILE A 1 97 ? -13.538 -2.432 18.702 1.00 98.38 97 ILE A CA 1
ATOM 801 C C . ILE A 1 97 ? -12.385 -2.951 17.851 1.00 98.38 97 ILE A C 1
ATOM 803 O O . ILE A 1 97 ? -11.948 -4.096 17.998 1.00 98.38 97 ILE A O 1
ATOM 807 N N . ALA A 1 98 ? -11.828 -2.062 17.038 1.00 98.25 98 ALA A N 1
ATOM 808 C CA . ALA A 1 98 ? -10.552 -2.230 16.370 1.00 98.25 98 ALA A CA 1
ATOM 809 C C . ALA A 1 98 ? -9.551 -1.200 16.894 1.00 98.25 98 ALA A C 1
ATOM 811 O O . ALA A 1 98 ? -9.892 -0.027 17.060 1.00 98.25 98 ALA A O 1
ATOM 812 N N . ILE A 1 99 ? -8.317 -1.639 17.129 1.00 98.44 99 ILE A N 1
ATOM 813 C CA . ILE A 1 99 ? -7.205 -0.759 17.497 1.00 98.44 99 ILE A CA 1
ATOM 814 C C . ILE A 1 99 ? -6.212 -0.699 16.339 1.00 98.44 99 ILE A C 1
ATOM 816 O O . ILE A 1 99 ? -5.783 -1.739 15.845 1.00 98.44 99 ILE A O 1
ATOM 820 N N . ASP A 1 100 ? -5.824 0.507 15.942 1.00 98.19 100 ASP A N 1
ATOM 821 C CA . ASP A 1 100 ? -4.705 0.755 15.040 1.00 98.19 100 ASP A CA 1
ATOM 822 C C . ASP A 1 100 ? -3.407 0.887 15.836 1.00 98.19 100 ASP A C 1
ATOM 824 O O . ASP A 1 100 ? -3.244 1.810 16.637 1.00 98.19 100 ASP A O 1
ATOM 828 N N . MET A 1 101 ? -2.472 -0.034 15.611 1.00 96.81 101 MET A N 1
ATOM 829 C CA . MET A 1 101 ? -1.142 0.016 16.221 1.00 96.81 101 MET A CA 1
ATOM 830 C C . MET A 1 101 ? -0.063 0.568 15.277 1.00 96.81 101 MET A C 1
ATOM 832 O O . MET A 1 101 ? 1.118 0.546 15.633 1.00 96.81 101 MET A O 1
ATOM 836 N N . THR A 1 102 ? -0.445 1.033 14.082 1.00 95.88 102 THR A N 1
ATOM 837 C CA . THR A 1 102 ? 0.468 1.571 13.062 1.00 95.88 102 THR A CA 1
ATOM 838 C C . THR A 1 102 ? 1.087 2.909 13.465 1.00 95.88 102 THR A C 1
ATOM 840 O O . THR A 1 102 ? 2.315 3.025 13.405 1.00 95.88 102 THR A O 1
ATOM 843 N N . PRO A 1 103 ? 0.304 3.932 13.859 1.00 94.00 103 PRO A N 1
ATOM 844 C CA . PRO A 1 103 ? 0.862 5.219 14.238 1.00 94.00 103 PRO A CA 1
ATOM 845 C C . PRO A 1 103 ? 1.342 5.234 15.695 1.00 94.00 103 PRO A C 1
ATOM 847 O O . PRO A 1 103 ? 0.974 4.394 16.519 1.00 94.00 103 PRO A O 1
ATOM 850 N N . GLY A 1 104 ? 2.147 6.249 16.010 1.00 91.12 104 GLY A N 1
ATOM 851 C CA . GLY A 1 104 ? 2.611 6.532 17.365 1.00 91.12 104 GLY A CA 1
ATOM 852 C C . GLY A 1 104 ? 3.992 5.963 17.683 1.00 91.12 104 GLY A C 1
ATOM 853 O O . GLY A 1 104 ? 4.741 5.490 16.826 1.00 91.12 104 GLY A O 1
ATOM 854 N N . ARG A 1 105 ? 4.372 6.072 18.955 1.00 92.00 105 ARG A N 1
ATOM 855 C CA . ARG A 1 105 ? 5.651 5.566 19.464 1.00 92.00 105 ARG A CA 1
ATOM 856 C C . ARG A 1 105 ? 5.568 4.054 19.670 1.00 92.00 105 ARG A C 1
ATOM 858 O O . ARG A 1 105 ? 4.516 3.521 19.998 1.00 92.00 105 ARG A O 1
ATOM 865 N N . LYS A 1 106 ? 6.709 3.360 19.597 1.00 92.62 106 LYS A N 1
ATOM 866 C CA . LYS A 1 106 ? 6.779 1.888 19.725 1.00 92.62 106 LYS A CA 1
ATOM 867 C C . LYS A 1 106 ? 6.057 1.326 20.959 1.00 92.62 106 LYS A C 1
ATOM 869 O O . LYS A 1 106 ? 5.446 0.266 20.866 1.00 92.62 106 LYS A O 1
ATOM 874 N N . PHE A 1 107 ? 6.110 2.015 22.103 1.00 94.38 107 PHE A N 1
ATOM 875 C CA . PHE A 1 107 ? 5.399 1.555 23.301 1.00 94.38 107 PHE A CA 1
ATOM 876 C C . PHE A 1 107 ? 3.875 1.648 23.137 1.00 94.38 107 PHE A C 1
ATOM 878 O O . PHE A 1 107 ? 3.177 0.743 23.580 1.00 94.38 107 PHE A O 1
ATOM 885 N N . MET A 1 108 ? 3.354 2.679 22.459 1.00 95.12 108 MET A N 1
ATOM 886 C CA . MET A 1 108 ? 1.921 2.811 22.172 1.00 95.12 108 MET A CA 1
ATOM 887 C C . MET A 1 108 ? 1.437 1.643 21.318 1.00 95.12 108 MET A C 1
ATOM 889 O O . MET A 1 108 ? 0.412 1.042 21.636 1.00 95.12 108 MET A O 1
ATOM 893 N N . SER A 1 109 ? 2.209 1.254 20.297 1.00 94.75 109 SER A N 1
ATOM 894 C CA . SER A 1 109 ? 1.929 0.058 19.497 1.00 94.75 109 SER A CA 1
ATOM 895 C C . SER A 1 109 ? 1.949 -1.215 20.352 1.00 94.75 109 SER A C 1
ATOM 897 O O . SER A 1 109 ? 1.056 -2.050 20.228 1.00 94.75 109 SER A O 1
ATOM 899 N N . ALA A 1 110 ? 2.920 -1.359 21.262 1.00 95.56 110 ALA A N 1
ATOM 900 C CA . ALA A 1 110 ? 3.020 -2.521 22.149 1.00 95.56 110 ALA A CA 1
ATOM 901 C C . ALA A 1 110 ? 1.824 -2.636 23.111 1.00 95.56 110 ALA A C 1
ATOM 903 O O . ALA A 1 110 ? 1.242 -3.711 23.246 1.00 95.56 110 ALA A O 1
ATOM 904 N N . PHE A 1 111 ? 1.406 -1.534 23.739 1.00 95.75 111 PHE A N 1
ATOM 905 C CA . PHE A 1 111 ? 0.233 -1.529 24.618 1.00 95.75 111 PHE A CA 1
ATOM 906 C C . PHE A 1 111 ? -1.081 -1.680 23.853 1.00 95.75 111 PHE A C 1
ATOM 908 O O . PHE A 1 111 ? -1.992 -2.329 24.353 1.00 95.75 111 PHE A O 1
ATOM 915 N N . SER A 1 112 ? -1.170 -1.143 22.636 1.00 96.19 112 SER A N 1
ATOM 916 C CA . SER A 1 112 ? -2.304 -1.366 21.730 1.00 96.19 112 SER A CA 1
ATOM 917 C C . SER A 1 112 ? -2.462 -2.848 21.395 1.00 96.19 112 SER A C 1
ATOM 919 O O . SER A 1 112 ? -3.556 -3.405 21.493 1.00 96.19 112 SER A O 1
ATOM 921 N N . MET A 1 113 ? -1.345 -3.507 21.081 1.00 96.25 113 MET A N 1
ATOM 922 C CA . MET A 1 113 ? -1.294 -4.944 20.842 1.00 96.25 113 MET A CA 1
ATOM 923 C C . MET A 1 113 ? -1.695 -5.739 22.090 1.00 96.25 113 MET A C 1
ATOM 925 O O . MET A 1 113 ? -2.560 -6.609 22.012 1.00 96.25 113 MET A O 1
ATOM 929 N N . TYR A 1 114 ? -1.132 -5.401 23.254 1.00 95.75 114 TYR A N 1
ATOM 930 C CA . TYR A 1 114 ? -1.480 -6.030 24.530 1.00 95.75 114 TYR A CA 1
ATOM 931 C C . TYR A 1 114 ? -2.979 -5.893 24.845 1.00 95.75 114 TYR A C 1
ATOM 933 O O . TYR A 1 114 ? -3.653 -6.889 25.100 1.00 95.75 114 TYR A O 1
ATOM 941 N N . ALA A 1 115 ? -3.532 -4.684 24.734 1.00 94.88 115 ALA A N 1
ATOM 942 C CA . ALA A 1 115 ? -4.941 -4.404 25.005 1.00 94.88 115 ALA A CA 1
ATOM 943 C C . ALA A 1 115 ? -5.904 -5.130 24.045 1.00 94.88 115 ALA A C 1
ATOM 945 O O . ALA A 1 115 ? -7.059 -5.389 24.392 1.00 94.88 115 ALA A O 1
ATOM 946 N N . GLY A 1 116 ? -5.454 -5.472 22.836 1.00 94.19 116 GLY A N 1
ATOM 947 C CA . GLY A 1 116 ? -6.253 -6.248 21.891 1.00 94.19 116 GLY A CA 1
ATOM 948 C C . GLY A 1 116 ? -6.113 -7.768 22.014 1.00 94.19 116 GLY A C 1
ATOM 949 O O . GLY A 1 116 ? -7.090 -8.483 21.764 1.00 94.19 116 GLY A O 1
ATOM 950 N N . VAL A 1 117 ? -4.931 -8.269 22.386 1.00 93.56 117 VAL A N 1
ATOM 951 C CA . VAL A 1 117 ? -4.648 -9.711 22.504 1.00 93.56 117 VAL A CA 1
ATOM 952 C C . VAL A 1 117 ? -4.987 -10.234 23.898 1.00 93.56 117 VAL A C 1
ATOM 954 O O . VAL A 1 117 ? -5.856 -11.096 24.018 1.00 93.56 117 VAL A O 1
ATOM 957 N N . GLU A 1 118 ? -4.347 -9.680 24.927 1.00 94.19 118 GLU A N 1
ATOM 958 C CA . GLU A 1 118 ? -4.513 -10.086 26.330 1.00 94.19 118 GLU A CA 1
ATOM 959 C C . GLU A 1 118 ? -5.724 -9.405 26.978 1.00 94.19 118 GLU A C 1
ATOM 961 O O . GLU A 1 118 ? -6.384 -9.972 27.847 1.00 94.19 118 GLU A O 1
ATOM 966 N N . GLY A 1 119 ? -6.062 -8.200 26.514 1.00 93.00 119 GLY A N 1
ATOM 967 C CA . GLY A 1 119 ? -7.144 -7.399 27.074 1.00 93.00 119 GLY A CA 1
ATOM 968 C C . GLY A 1 119 ? -6.699 -6.494 28.224 1.00 93.00 119 GLY A C 1
ATOM 969 O O . GLY A 1 119 ? -5.546 -6.471 28.648 1.00 93.00 119 GLY A O 1
ATOM 970 N N . VAL A 1 120 ? -7.645 -5.709 28.724 1.00 93.69 120 VAL A N 1
ATOM 971 C CA . VAL A 1 120 ? -7.505 -4.770 29.839 1.00 93.69 120 VAL A CA 1
ATOM 972 C C . VAL A 1 120 ? -8.370 -5.220 31.018 1.00 93.69 120 VAL A C 1
ATOM 974 O O . VAL A 1 120 ? -9.264 -6.054 30.864 1.00 93.69 120 VAL A O 1
ATOM 977 N N . GLU A 1 121 ? -8.090 -4.682 32.210 1.00 91.25 121 GLU A N 1
ATOM 978 C CA . GLU A 1 121 ? -8.725 -5.094 33.475 1.00 91.25 121 GLU A CA 1
ATOM 979 C C . GLU A 1 121 ? -8.686 -6.619 33.683 1.00 91.25 121 GLU A C 1
ATOM 981 O O . GLU A 1 121 ? -9.721 -7.280 33.761 1.00 91.25 121 GLU A O 1
ATOM 986 N N . ALA A 1 122 ? -7.470 -7.177 33.735 1.00 89.31 122 ALA A N 1
ATOM 987 C CA . ALA A 1 122 ? -7.232 -8.618 33.875 1.00 89.31 122 ALA A CA 1
ATOM 988 C C . ALA A 1 122 ? -7.934 -9.463 32.787 1.00 89.31 122 ALA A C 1
ATOM 990 O O . ALA A 1 122 ? -8.461 -10.539 33.059 1.00 89.31 122 ALA A O 1
ATOM 991 N N . GLY A 1 123 ? -7.966 -8.947 31.554 1.00 89.75 123 GLY A N 1
ATOM 992 C CA . GLY A 1 123 ? -8.529 -9.630 30.386 1.00 89.75 123 GLY A CA 1
ATOM 993 C C . GLY A 1 123 ? -10.053 -9.559 30.266 1.00 89.75 123 GLY A C 1
ATOM 994 O O . GLY A 1 123 ? -10.619 -10.135 29.336 1.00 89.75 123 GLY A O 1
ATOM 995 N N . LYS A 1 124 ? -10.741 -8.837 31.162 1.00 92.56 124 LYS A N 1
ATOM 996 C CA . LYS A 1 124 ? -12.206 -8.707 31.140 1.00 92.56 124 LYS A CA 1
ATOM 997 C C . LYS A 1 124 ? -12.719 -8.014 29.877 1.00 92.56 124 LYS A C 1
ATOM 999 O O . LYS A 1 124 ? -13.791 -8.358 29.380 1.00 92.56 124 LYS A O 1
ATOM 1004 N N . PHE A 1 125 ? -11.965 -7.050 29.353 1.00 96.00 125 PHE A N 1
ATOM 1005 C CA . PHE A 1 125 ? -12.326 -6.313 28.146 1.00 96.00 125 PHE A CA 1
ATOM 1006 C C . PHE A 1 125 ? -11.182 -6.390 27.139 1.00 96.00 125 PHE A C 1
ATOM 1008 O O . PHE A 1 125 ? -10.059 -6.039 27.466 1.00 96.00 125 PHE A O 1
ATOM 1015 N N . LYS A 1 126 ? -11.441 -6.823 25.905 1.00 95.38 126 LYS A N 1
ATOM 1016 C CA . LYS A 1 126 ? -10.425 -6.869 24.839 1.00 95.38 126 LYS A CA 1
ATOM 1017 C C . LYS A 1 126 ? -10.939 -6.209 23.578 1.00 95.38 126 LYS A C 1
ATOM 1019 O O . LYS A 1 126 ? -12.133 -6.302 23.306 1.00 95.38 126 LYS A O 1
ATOM 1024 N N . ALA A 1 127 ? -10.060 -5.627 22.770 1.00 96.38 127 ALA A N 1
ATOM 1025 C CA . ALA A 1 127 ? -10.456 -5.264 21.413 1.00 96.38 127 ALA A CA 1
ATOM 1026 C C . ALA A 1 127 ? -10.745 -6.516 20.574 1.00 96.38 127 ALA A C 1
ATOM 1028 O O . ALA A 1 127 ? -10.162 -7.586 20.780 1.00 96.38 127 ALA A O 1
ATOM 1029 N N . ASP A 1 128 ? -11.653 -6.397 19.613 1.00 96.00 128 ASP A N 1
ATOM 1030 C CA . ASP A 1 128 ? -11.996 -7.495 18.713 1.00 96.00 128 ASP A CA 1
ATOM 1031 C C . ASP A 1 128 ? -10.920 -7.679 17.654 1.00 96.00 128 ASP A C 1
ATOM 1033 O O . ASP A 1 128 ? -10.584 -8.825 17.345 1.00 96.00 128 ASP A O 1
ATOM 1037 N N . ARG A 1 129 ? -10.331 -6.571 17.187 1.00 95.88 129 ARG A N 1
ATOM 1038 C CA . ARG A 1 129 ? -9.323 -6.533 16.123 1.00 95.88 129 ARG A CA 1
ATOM 1039 C C . ARG A 1 129 ? -8.140 -5.641 16.495 1.00 95.88 129 ARG A C 1
ATOM 1041 O O . ARG A 1 129 ? -8.314 -4.627 17.172 1.00 95.88 129 ARG A O 1
ATOM 1048 N N . VAL A 1 130 ? -6.953 -5.998 16.013 1.00 97.56 130 VAL A N 1
ATOM 1049 C CA . VAL A 1 130 ? -5.760 -5.139 16.074 1.00 97.56 130 VAL A CA 1
ATOM 1050 C C . VAL A 1 130 ? -5.154 -5.051 14.685 1.00 97.56 130 VAL A C 1
ATOM 1052 O O . VAL A 1 130 ? -4.704 -6.060 14.148 1.00 97.56 130 VAL A O 1
ATOM 1055 N N . TYR A 1 131 ? -5.134 -3.853 14.113 1.00 97.75 131 TYR A N 1
ATOM 1056 C CA . TYR A 1 131 ? -4.622 -3.607 12.773 1.00 97.75 131 TYR A CA 1
ATOM 1057 C C . TYR A 1 131 ? -3.232 -2.987 12.794 1.00 97.75 131 TYR A C 1
ATOM 1059 O O . TYR A 1 131 ? -2.950 -2.081 13.576 1.00 97.75 131 TYR A O 1
ATOM 1067 N N . TYR A 1 132 ? -2.391 -3.451 11.876 1.00 96.81 132 TYR A N 1
ATOM 1068 C CA . TYR A 1 132 ? -1.096 -2.865 11.563 1.00 96.81 132 TYR A CA 1
ATOM 1069 C C . TYR A 1 132 ? -0.930 -2.780 10.045 1.00 96.81 132 TYR A C 1
ATOM 1071 O O . TYR A 1 132 ? -0.955 -3.804 9.359 1.00 96.81 132 TYR A O 1
ATOM 1079 N N . LEU A 1 133 ? -0.767 -1.570 9.511 1.00 95.50 133 LEU A N 1
ATOM 1080 C CA . LEU A 1 133 ? -0.428 -1.359 8.108 1.00 95.50 133 LEU A CA 1
ATOM 1081 C C . LEU A 1 133 ? 1.093 -1.411 7.947 1.00 95.50 133 LEU A C 1
ATOM 1083 O O . LEU A 1 133 ? 1.818 -0.472 8.274 1.00 95.50 133 LEU A O 1
ATOM 1087 N N . HIS A 1 134 ? 1.579 -2.531 7.426 1.00 92.88 134 HIS A N 1
ATOM 1088 C CA . HIS A 1 134 ? 2.986 -2.717 7.133 1.00 92.88 134 HIS A CA 1
ATOM 1089 C C . HIS A 1 134 ? 3.343 -2.074 5.792 1.00 92.88 134 HIS A C 1
ATOM 1091 O O . HIS A 1 134 ? 2.792 -2.448 4.759 1.00 92.88 134 HIS A O 1
ATOM 1097 N N . LEU A 1 135 ? 4.298 -1.143 5.805 1.00 89.69 135 LEU A N 1
ATOM 1098 C CA . LEU A 1 135 ? 4.869 -0.535 4.606 1.00 89.69 135 LEU A CA 1
ATOM 1099 C C . LEU A 1 135 ? 6.313 -1.023 4.431 1.00 89.69 135 LEU A C 1
ATOM 1101 O O . LEU A 1 135 ? 7.170 -0.744 5.270 1.00 89.69 135 LEU A O 1
ATOM 1105 N N . LYS A 1 136 ? 6.580 -1.747 3.340 1.00 85.00 136 LYS A N 1
ATOM 1106 C CA . LYS A 1 136 ? 7.893 -2.343 3.035 1.00 85.00 136 LYS A CA 1
ATOM 1107 C C . LYS A 1 136 ? 8.931 -1.298 2.612 1.00 85.00 136 LYS A C 1
ATOM 1109 O O . LYS A 1 136 ? 10.121 -1.520 2.809 1.00 85.00 136 LYS A O 1
ATOM 1114 N N . ASP A 1 137 ? 8.483 -0.173 2.050 1.00 81.38 137 ASP A N 1
ATOM 1115 C CA . ASP A 1 137 ? 9.339 0.929 1.602 1.00 81.38 137 ASP A CA 1
ATOM 1116 C C . ASP A 1 137 ? 8.904 2.268 2.238 1.00 81.38 137 ASP A C 1
ATOM 1118 O O . ASP A 1 137 ? 7.880 2.841 1.849 1.00 81.38 137 ASP A O 1
ATOM 1122 N N . PRO A 1 138 ? 9.682 2.802 3.200 1.00 81.56 138 PRO A N 1
ATOM 1123 C CA . PRO A 1 138 ? 9.369 4.053 3.887 1.00 81.56 138 PRO A CA 1
ATOM 1124 C C . PRO A 1 138 ? 9.300 5.291 2.986 1.00 81.56 138 PRO A C 1
ATOM 1126 O O . PRO A 1 138 ? 8.696 6.283 3.392 1.00 81.56 138 PRO A O 1
ATOM 1129 N N . SER A 1 139 ? 9.870 5.271 1.775 1.00 82.50 139 SER A N 1
ATOM 1130 C CA . SER A 1 139 ? 9.819 6.423 0.857 1.00 82.50 139 SER A CA 1
ATOM 1131 C C . SER A 1 139 ? 8.385 6.806 0.454 1.00 82.50 139 SER A C 1
ATOM 1133 O O . SER A 1 139 ? 8.123 7.955 0.096 1.00 82.50 139 SER A O 1
ATOM 1135 N N . TYR A 1 140 ? 7.435 5.880 0.613 1.00 84.69 140 TYR A N 1
ATOM 1136 C CA . TYR A 1 140 ? 6.014 6.069 0.326 1.00 84.69 140 TYR A CA 1
ATOM 1137 C C . TYR A 1 140 ? 5.182 6.528 1.536 1.00 84.69 140 TYR A C 1
ATOM 1139 O O . TYR A 1 140 ? 3.980 6.744 1.401 1.00 84.69 140 TYR A O 1
ATOM 1147 N N . MET A 1 141 ? 5.781 6.715 2.719 1.00 84.50 141 MET A N 1
ATOM 1148 C CA . MET A 1 141 ? 5.037 6.955 3.971 1.00 84.50 141 MET A CA 1
ATOM 1149 C C . MET A 1 141 ? 4.198 8.245 3.999 1.00 84.50 141 MET A C 1
ATOM 1151 O O . MET A 1 141 ? 3.329 8.398 4.858 1.00 84.50 141 MET A O 1
ATOM 1155 N N . ASN A 1 142 ? 4.478 9.182 3.090 1.00 86.56 142 ASN A N 1
ATOM 1156 C CA . ASN A 1 142 ? 3.804 10.479 2.987 1.00 86.56 142 ASN A CA 1
ATOM 1157 C C . ASN A 1 142 ? 2.832 10.551 1.800 1.00 86.56 142 ASN A C 1
ATOM 1159 O O . ASN A 1 142 ? 2.488 11.645 1.351 1.00 86.56 142 ASN A O 1
ATOM 1163 N N . LEU A 1 143 ? 2.416 9.400 1.271 1.00 89.81 143 LEU A N 1
ATOM 1164 C CA . LEU A 1 143 ? 1.465 9.309 0.172 1.00 89.81 143 LEU A CA 1
ATOM 1165 C C . LEU A 1 143 ? 0.128 8.721 0.651 1.00 89.81 143 LEU A C 1
ATOM 1167 O O . LEU A 1 143 ? 0.108 7.876 1.547 1.00 89.81 143 LEU A O 1
ATOM 1171 N N . PRO A 1 144 ? -1.004 9.142 0.062 1.00 91.62 144 PRO A N 1
ATOM 1172 C CA . PRO A 1 144 ? -2.299 8.518 0.312 1.00 91.62 144 PRO A CA 1
ATOM 1173 C C . PRO A 1 144 ? -2.334 7.081 -0.217 1.00 91.62 144 PRO A C 1
ATOM 1175 O O . PRO A 1 144 ? -1.650 6.758 -1.189 1.00 91.62 144 PRO A O 1
ATOM 1178 N N . LEU A 1 145 ? -3.187 6.252 0.389 1.00 91.44 145 LEU A N 1
ATOM 1179 C CA . LEU A 1 145 ? -3.288 4.803 0.180 1.00 91.44 145 LEU A CA 1
ATOM 1180 C C . LEU A 1 145 ? -3.136 4.357 -1.282 1.00 91.44 145 LEU A C 1
ATOM 1182 O O . LEU A 1 145 ? -2.277 3.534 -1.592 1.00 91.44 145 LEU A O 1
ATOM 1186 N N . TYR A 1 146 ? -3.947 4.911 -2.187 1.00 88.56 146 TYR A N 1
ATOM 1187 C CA . TYR A 1 146 ? -3.961 4.495 -3.591 1.00 88.56 146 TYR A CA 1
ATOM 1188 C C . TYR A 1 146 ? -2.761 4.995 -4.403 1.00 88.56 146 TYR A C 1
ATOM 1190 O O . TYR A 1 146 ? -2.496 4.463 -5.473 1.00 88.56 146 TYR A O 1
ATOM 1198 N N . LEU A 1 147 ? -1.984 5.960 -3.910 1.00 86.56 147 LEU A N 1
ATOM 1199 C CA . LEU A 1 147 ? -0.719 6.353 -4.544 1.00 86.56 147 LEU A CA 1
ATOM 1200 C C . LEU A 1 147 ? 0.465 5.479 -4.109 1.00 86.56 147 LEU A C 1
ATOM 1202 O O . LEU A 1 147 ? 1.541 5.583 -4.693 1.00 86.56 147 LEU A O 1
ATOM 1206 N N . ILE A 1 148 ? 0.271 4.605 -3.122 1.00 83.88 148 ILE A N 1
ATOM 1207 C CA . ILE A 1 148 ? 1.268 3.628 -2.694 1.00 83.88 148 ILE A CA 1
ATOM 1208 C C . ILE A 1 148 ? 1.050 2.333 -3.493 1.00 83.88 148 ILE A C 1
ATOM 1210 O O . ILE A 1 148 ? -0.063 1.803 -3.491 1.00 83.88 148 ILE A O 1
ATOM 1214 N N . PRO A 1 149 ? 2.073 1.776 -4.167 1.00 79.88 149 PRO A N 1
ATOM 1215 C CA . PRO A 1 149 ? 1.950 0.478 -4.825 1.00 79.88 149 PRO A CA 1
ATOM 1216 C C . PRO A 1 149 ? 1.456 -0.597 -3.845 1.00 79.88 149 PRO A C 1
ATOM 1218 O O . PRO A 1 149 ? 2.025 -0.764 -2.768 1.00 79.88 149 PRO A O 1
ATOM 1221 N N . PHE A 1 150 ? 0.402 -1.338 -4.201 1.00 77.44 150 PHE A N 1
ATOM 1222 C CA . PHE A 1 150 ? -0.175 -2.370 -3.320 1.00 77.44 150 PHE A CA 1
ATOM 1223 C C . PHE A 1 150 ? 0.857 -3.435 -2.907 1.00 77.44 150 PHE A C 1
ATOM 1225 O O . PHE A 1 150 ? 0.806 -3.972 -1.809 1.00 77.44 150 PHE A O 1
ATOM 1232 N N . SER A 1 151 ? 1.838 -3.688 -3.771 1.00 72.81 151 SER A N 1
ATOM 1233 C CA . SER A 1 151 ? 2.937 -4.638 -3.591 1.00 72.81 151 SER A CA 1
ATOM 1234 C C . SER A 1 151 ? 3.786 -4.416 -2.337 1.00 72.81 151 SER A C 1
ATOM 1236 O O . SER A 1 151 ? 4.379 -5.356 -1.781 1.00 72.81 151 SER A O 1
ATOM 1238 N N . ILE A 1 152 ? 3.869 -3.159 -1.904 1.00 81.31 152 ILE A N 1
ATOM 1239 C CA . ILE A 1 152 ? 4.717 -2.721 -0.798 1.00 81.31 152 ILE A CA 1
ATOM 1240 C C . ILE A 1 152 ? 3.927 -2.380 0.462 1.00 81.31 152 ILE A C 1
ATOM 1242 O O . ILE A 1 152 ? 4.541 -1.970 1.443 1.00 81.31 152 ILE A O 1
ATOM 1246 N N . GLN A 1 153 ? 2.606 -2.558 0.464 1.00 87.50 153 GLN A N 1
ATOM 1247 C CA . GLN A 1 153 ? 1.760 -2.312 1.628 1.00 87.50 153 GLN A CA 1
ATOM 1248 C C . GLN A 1 153 ? 0.910 -3.536 1.969 1.00 87.50 153 GLN A C 1
ATOM 1250 O O . GLN A 1 153 ? 0.357 -4.193 1.093 1.00 87.50 153 GLN A O 1
ATOM 1255 N N . GLU A 1 154 ? 0.781 -3.846 3.253 1.00 89.38 154 GLU A N 1
ATOM 1256 C CA . GLU A 1 154 ? -0.013 -4.980 3.716 1.00 89.38 154 GLU A CA 1
ATOM 1257 C C . GLU A 1 154 ? -0.723 -4.638 5.023 1.00 89.38 154 GLU A C 1
ATOM 1259 O O . GLU A 1 154 ? -0.088 -4.276 6.011 1.00 89.38 154 GLU A O 1
ATOM 1264 N N . LEU A 1 155 ? -2.050 -4.782 5.049 1.00 92.12 155 LEU A N 1
ATOM 1265 C CA . LEU A 1 155 ? -2.810 -4.698 6.293 1.00 92.12 155 LEU A CA 1
ATOM 1266 C C . LEU A 1 155 ? -2.804 -6.051 7.006 1.00 92.12 155 LEU A C 1
ATOM 1268 O O . LEU A 1 155 ? -3.368 -7.033 6.501 1.00 92.12 155 LEU A O 1
ATOM 1272 N N . LEU A 1 156 ? -2.211 -6.071 8.195 1.00 93.12 156 LEU A N 1
ATOM 1273 C CA . LEU A 1 156 ? -2.194 -7.207 9.103 1.00 93.12 156 LEU A CA 1
ATOM 1274 C C . LEU A 1 156 ? -3.275 -7.033 10.171 1.00 93.12 156 LEU A C 1
ATOM 1276 O O . LEU A 1 156 ? -3.332 -6.000 10.833 1.00 93.12 156 LEU A O 1
ATOM 1280 N N . GLU A 1 157 ? -4.102 -8.062 10.367 1.00 94.19 157 GLU A N 1
ATOM 1281 C CA . GLU A 1 157 ? -4.925 -8.202 11.572 1.00 94.19 157 GLU A CA 1
ATOM 1282 C C . GLU A 1 157 ? -4.192 -9.157 12.518 1.00 94.19 157 GLU A C 1
ATOM 1284 O O . GLU A 1 157 ? -4.056 -10.359 12.258 1.00 94.19 157 GLU A O 1
ATOM 1289 N N . MET A 1 158 ? -3.629 -8.595 13.581 1.00 94.50 158 MET A N 1
ATOM 1290 C CA . MET A 1 158 ? -2.596 -9.252 14.370 1.00 94.50 158 MET A CA 1
ATOM 1291 C C . MET A 1 158 ? -3.124 -10.453 15.152 1.00 94.50 158 MET A C 1
ATOM 1293 O O . MET A 1 158 ? -2.391 -11.423 15.340 1.00 94.50 158 MET A O 1
ATOM 1297 N N . LYS A 1 159 ? -4.394 -10.453 15.571 1.00 92.75 159 LYS A N 1
ATOM 1298 C CA . LYS A 1 159 ? -4.966 -11.576 16.329 1.00 92.75 159 LYS A CA 1
ATOM 1299 C C . LYS A 1 159 ? -5.146 -12.813 15.451 1.00 92.75 159 LYS A C 1
ATOM 1301 O O . LYS A 1 159 ? -4.839 -13.929 15.876 1.00 92.75 159 LYS A O 1
ATOM 1306 N N . SER A 1 160 ? -5.587 -12.627 14.212 1.00 90.50 160 SER A N 1
ATOM 1307 C CA . SER A 1 160 ? -5.690 -13.686 13.205 1.00 90.50 160 SER A CA 1
ATOM 1308 C C . SER A 1 160 ? -4.306 -14.234 12.859 1.00 90.50 160 SER A C 1
ATOM 1310 O O . SER A 1 160 ? -4.113 -15.449 12.841 1.00 90.50 160 SER A O 1
ATOM 1312 N N . LYS A 1 161 ? -3.309 -13.352 12.681 1.00 89.75 161 LYS A N 1
ATOM 1313 C CA . LYS A 1 161 ? -1.923 -13.759 12.398 1.00 89.75 161 LYS A CA 1
ATOM 1314 C C . LYS A 1 161 ? -1.277 -14.527 13.556 1.00 89.75 161 LYS A C 1
ATOM 1316 O O . LYS A 1 161 ? -0.640 -15.544 13.306 1.00 89.75 161 LYS A O 1
ATOM 1321 N N . LEU A 1 162 ? -1.479 -14.108 14.808 1.00 89.56 162 LEU A N 1
ATOM 1322 C CA . LEU A 1 162 ? -0.932 -14.810 15.978 1.00 89.56 162 LEU A CA 1
ATOM 1323 C C . LEU A 1 162 ? -1.625 -16.143 16.276 1.00 89.56 162 LEU A C 1
ATOM 1325 O O . LEU A 1 162 ? -0.979 -17.082 16.727 1.00 89.56 162 LEU A O 1
ATOM 1329 N N . SER A 1 163 ? -2.933 -16.240 16.038 1.00 88.25 163 SER A N 1
ATOM 1330 C CA . SER A 1 163 ? -3.683 -17.478 16.289 1.00 88.25 163 SER A CA 1
ATOM 1331 C C . SER A 1 163 ? -3.531 -18.527 15.183 1.00 88.25 163 SER A C 1
ATOM 1333 O O . SER A 1 163 ? -4.036 -19.639 15.333 1.00 88.25 163 SER A O 1
ATOM 1335 N N . GLY A 1 164 ? -2.898 -18.175 14.056 1.00 84.12 164 GLY A N 1
ATOM 1336 C CA . GLY A 1 164 ? -2.809 -19.021 12.862 1.00 84.12 164 GLY A CA 1
ATOM 1337 C C . GLY A 1 164 ? -4.149 -19.239 12.147 1.00 84.12 164 GLY A C 1
ATOM 1338 O O . GLY A 1 164 ? -4.211 -19.970 11.161 1.00 84.12 164 GLY A O 1
ATOM 1339 N N . LYS A 1 165 ? -5.233 -18.613 12.621 1.00 81.69 165 LYS A N 1
ATOM 1340 C CA . LYS A 1 165 ? -6.557 -18.673 12.000 1.00 81.69 165 LYS A CA 1
ATOM 1341 C C . LYS A 1 165 ? -6.683 -17.509 11.032 1.00 81.69 165 LYS A C 1
ATOM 1343 O O . LYS A 1 165 ? -7.180 -16.445 11.400 1.00 81.69 165 LYS A O 1
ATOM 1348 N N . GLU A 1 166 ? -6.206 -17.699 9.804 1.00 72.75 166 GLU A N 1
ATOM 1349 C CA . GLU A 1 166 ? -6.356 -16.674 8.774 1.00 72.75 166 GLU A CA 1
ATOM 1350 C C . GLU A 1 166 ? -7.835 -16.397 8.510 1.00 72.75 166 GLU A C 1
ATOM 1352 O O . GLU A 1 166 ? -8.616 -17.273 8.131 1.00 72.75 166 GLU A O 1
ATOM 1357 N N . ARG A 1 167 ? -8.227 -15.146 8.742 1.00 75.31 167 ARG A N 1
ATOM 1358 C CA . ARG A 1 167 ? -9.565 -14.677 8.431 1.00 75.31 167 ARG A CA 1
ATOM 1359 C C . ARG A 1 167 ? -9.645 -14.397 6.938 1.00 75.31 167 ARG A C 1
ATOM 1361 O O . ARG A 1 167 ? -8.755 -13.768 6.367 1.00 75.31 167 ARG A O 1
ATOM 1368 N N . LYS A 1 168 ? -10.738 -14.827 6.312 1.00 71.88 168 LYS A N 1
ATOM 1369 C CA . LYS A 1 168 ? -11.026 -14.447 4.933 1.00 71.88 168 LYS A CA 1
ATOM 1370 C C . LYS A 1 168 ? -11.327 -12.948 4.904 1.00 71.88 168 LYS A C 1
ATOM 1372 O O . LYS A 1 168 ? -12.313 -12.515 5.495 1.00 71.88 168 LYS A O 1
ATOM 1377 N N . LYS A 1 169 ? -10.452 -12.181 4.254 1.00 73.31 169 LYS A N 1
ATOM 1378 C CA . LYS A 1 169 ? -10.681 -10.764 3.971 1.00 73.31 169 LYS A CA 1
ATOM 1379 C C . LYS A 1 169 ? -11.867 -10.646 3.019 1.00 73.31 169 LYS A C 1
ATOM 1381 O O . LYS A 1 169 ? -11.950 -11.387 2.038 1.00 73.31 169 LYS A O 1
ATOM 1386 N N . GLU A 1 170 ? -12.780 -9.733 3.317 1.00 72.62 170 GLU A N 1
ATOM 1387 C CA . GLU A 1 170 ? -13.899 -9.405 2.438 1.00 72.62 170 GLU A CA 1
ATOM 1388 C C . GLU A 1 170 ? -13.669 -7.999 1.881 1.00 72.62 170 GLU A C 1
ATOM 1390 O O . GLU A 1 170 ? -13.881 -7.022 2.605 1.00 72.62 170 GLU A O 1
ATOM 1395 N N . PRO A 1 171 ? -13.209 -7.871 0.621 1.00 72.69 171 PRO A N 1
ATOM 1396 C CA . PRO A 1 171 ? -13.041 -6.572 -0.008 1.00 72.69 171 PRO A CA 1
ATOM 1397 C C . PRO A 1 171 ? -14.366 -5.821 -0.045 1.00 72.69 171 PRO A C 1
ATOM 1399 O O . PRO A 1 171 ? -15.434 -6.416 -0.240 1.00 72.69 171 PRO A O 1
ATOM 1402 N N . LEU A 1 172 ? -14.289 -4.505 0.114 1.00 79.69 172 LEU A N 1
ATOM 1403 C CA . LEU A 1 172 ? -15.466 -3.656 0.111 1.00 79.69 172 LEU A CA 1
ATOM 1404 C C . LEU A 1 172 ? -16.207 -3.766 -1.226 1.00 79.69 172 LEU A C 1
ATOM 1406 O O . LEU A 1 172 ? -15.667 -3.471 -2.294 1.00 79.69 172 LEU A O 1
ATOM 1410 N N . ARG A 1 173 ? -17.492 -4.118 -1.154 1.00 72.56 173 ARG A N 1
ATOM 1411 C CA . ARG A 1 173 ? -18.400 -4.045 -2.299 1.00 72.56 173 ARG A CA 1
ATOM 1412 C C . ARG A 1 173 ? -18.947 -2.629 -2.409 1.00 72.56 173 ARG A C 1
ATOM 1414 O O . ARG A 1 173 ? -19.781 -2.214 -1.612 1.00 72.56 173 ARG A O 1
ATOM 1421 N N . LEU A 1 174 ? -18.450 -1.889 -3.394 1.00 70.44 174 LEU A N 1
ATOM 1422 C CA . LEU A 1 174 ? -18.989 -0.581 -3.751 1.00 70.44 174 LEU A CA 1
ATOM 1423 C C . LEU A 1 174 ? -20.308 -0.753 -4.518 1.00 70.44 174 LEU A C 1
ATOM 1425 O O . LEU A 1 174 ? -20.327 -1.339 -5.601 1.00 70.44 174 LEU A O 1
ATOM 1429 N N . GLU A 1 175 ? -21.392 -0.230 -3.950 1.00 64.69 175 GLU A N 1
ATOM 1430 C CA . GLU A 1 175 ? -22.703 -0.102 -4.591 1.00 64.69 175 GLU A CA 1
ATOM 1431 C C . GLU A 1 175 ? -22.853 1.318 -5.155 1.00 64.69 175 GLU A C 1
ATOM 1433 O O . GLU A 1 175 ? -22.431 2.282 -4.521 1.00 64.69 175 GLU A O 1
ATOM 1438 N N . GLY A 1 176 ? -23.432 1.468 -6.349 1.00 64.62 176 GLY A N 1
ATOM 1439 C CA . GLY A 1 176 ? -23.663 2.783 -6.955 1.00 64.62 176 GLY A CA 1
ATOM 1440 C C . GLY A 1 176 ? -23.568 2.797 -8.478 1.00 64.62 176 GLY A C 1
ATOM 1441 O O . GLY A 1 176 ? -23.129 1.832 -9.113 1.00 64.62 176 GLY A O 1
ATOM 1442 N N . ARG A 1 177 ? -24.001 3.914 -9.074 1.00 60.22 177 ARG A N 1
ATOM 1443 C CA . ARG A 1 177 ? -23.823 4.175 -10.506 1.00 60.22 177 ARG A CA 1
ATOM 1444 C C . ARG A 1 177 ? -22.339 4.427 -10.770 1.00 60.22 177 ARG A C 1
ATOM 1446 O O . ARG A 1 177 ? -21.676 5.116 -10.005 1.00 60.22 177 ARG A O 1
ATOM 1453 N N . LYS A 1 178 ? -21.814 3.834 -11.841 1.00 65.50 178 LYS A N 1
ATOM 1454 C CA . LYS A 1 178 ? -20.462 4.137 -12.309 1.00 65.50 178 LYS A CA 1
ATOM 1455 C C . LYS A 1 178 ? -20.509 5.462 -13.053 1.00 65.50 178 LYS A C 1
ATOM 1457 O O . LYS A 1 178 ? -21.225 5.556 -14.050 1.00 65.50 178 LYS A O 1
ATOM 1462 N N . ASP A 1 179 ? -19.748 6.430 -12.572 1.00 67.12 179 ASP A N 1
ATOM 1463 C CA . ASP A 1 179 ? -19.542 7.690 -13.271 1.00 67.12 179 ASP A CA 1
ATOM 1464 C C . ASP A 1 179 ? -18.324 7.580 -14.190 1.00 67.12 179 ASP A C 1
ATOM 1466 O O . ASP A 1 179 ? -17.338 6.904 -13.879 1.00 67.12 179 ASP A O 1
ATOM 1470 N N . GLU A 1 180 ? -18.402 8.221 -15.353 1.00 73.62 180 GLU A N 1
ATOM 1471 C CA . GLU A 1 180 ? -17.246 8.371 -16.230 1.00 73.62 180 GLU A CA 1
ATOM 1472 C C . GLU A 1 180 ? -16.341 9.469 -15.672 1.00 73.62 180 GLU A C 1
ATOM 1474 O O . GLU A 1 180 ? -16.753 10.619 -15.523 1.00 73.62 180 GLU A O 1
ATOM 1479 N N . MET A 1 181 ? -15.093 9.113 -15.372 1.00 72.69 181 MET A N 1
ATOM 1480 C CA . MET A 1 181 ? -14.092 10.043 -14.865 1.00 72.69 181 MET A CA 1
ATOM 1481 C C . MET A 1 181 ? -12.937 10.149 -15.855 1.00 72.69 181 MET A C 1
ATOM 1483 O O . MET A 1 181 ? -12.375 9.142 -16.289 1.00 72.69 181 MET A O 1
ATOM 1487 N N . LYS A 1 182 ? -12.554 11.384 -16.189 1.00 75.62 182 LYS A N 1
ATOM 1488 C CA . LYS A 1 182 ? -11.278 11.648 -16.856 1.00 75.62 182 LYS A CA 1
ATOM 1489 C C . LYS A 1 182 ? -10.173 11.574 -15.811 1.00 75.62 182 LYS A C 1
ATOM 1491 O O . LYS A 1 182 ? -10.260 12.247 -14.789 1.00 75.62 182 LYS A O 1
ATOM 1496 N N . VAL A 1 183 ? -9.158 10.762 -16.076 1.00 72.94 183 VAL A N 1
ATOM 1497 C CA . VAL A 1 183 ? -8.013 10.578 -15.181 1.00 72.94 183 VAL A CA 1
ATOM 1498 C C . VAL A 1 183 ? -6.734 10.952 -15.904 1.00 72.94 183 VAL A C 1
ATOM 1500 O O . VAL A 1 183 ? -6.541 10.622 -17.074 1.00 72.94 183 VAL A O 1
ATOM 1503 N N . THR A 1 184 ? -5.848 11.641 -15.200 1.00 71.50 184 THR A N 1
ATOM 1504 C CA . THR A 1 184 ? -4.505 11.940 -15.687 1.00 71.50 184 THR A CA 1
ATOM 1505 C C . THR A 1 184 ? -3.609 10.707 -15.565 1.00 71.50 184 THR A C 1
ATOM 1507 O O . THR A 1 184 ? -3.861 9.780 -14.789 1.00 71.50 184 THR A O 1
ATOM 1510 N N . ARG A 1 185 ? -2.476 10.705 -16.274 1.00 64.00 185 ARG A N 1
ATOM 1511 C CA . ARG A 1 185 ? -1.463 9.642 -16.148 1.00 64.00 185 ARG A CA 1
ATOM 1512 C C . ARG A 1 185 ? -0.978 9.449 -14.705 1.00 64.00 185 ARG A C 1
ATOM 1514 O O . ARG A 1 185 ? -0.678 8.325 -14.310 1.00 64.00 185 ARG A O 1
ATOM 1521 N N . ARG A 1 186 ? -0.885 10.533 -13.929 1.00 61.91 186 ARG A N 1
ATOM 1522 C CA . ARG A 1 186 ? -0.459 10.492 -12.522 1.00 61.91 186 ARG A CA 1
ATOM 1523 C C . ARG A 1 186 ? -1.485 9.776 -11.640 1.00 61.91 186 ARG A C 1
ATOM 1525 O O . ARG A 1 186 ? -1.103 9.123 -10.675 1.00 61.91 186 ARG A O 1
ATOM 1532 N N . GLU A 1 187 ? -2.762 9.877 -11.989 1.00 71.06 187 GLU A N 1
ATOM 1533 C CA . GLU A 1 187 ? -3.875 9.263 -11.260 1.00 71.06 187 GLU A CA 1
ATOM 1534 C C . GLU A 1 187 ? -4.138 7.822 -11.699 1.00 71.06 187 GLU A C 1
ATOM 1536 O O . GLU A 1 187 ? -4.716 7.053 -10.937 1.00 71.06 187 GLU A O 1
ATOM 1541 N N . LEU A 1 188 ? -3.663 7.413 -12.880 1.00 75.25 188 LEU A N 1
ATOM 1542 C CA . LEU A 1 188 ? -3.871 6.060 -13.402 1.00 75.25 188 LEU A CA 1
ATOM 1543 C C . LEU A 1 188 ? -3.400 4.969 -12.427 1.00 75.25 188 LEU A C 1
ATOM 1545 O O . LEU A 1 188 ? -4.091 3.971 -12.241 1.00 75.25 188 LEU A O 1
ATOM 1549 N N . MET A 1 189 ? -2.259 5.173 -11.762 1.00 74.38 189 MET A N 1
ATOM 1550 C CA . MET A 1 189 ? -1.782 4.236 -10.738 1.00 74.38 189 MET A CA 1
ATOM 1551 C C . MET A 1 189 ? -2.735 4.150 -9.544 1.00 74.38 189 MET A C 1
ATOM 1553 O O . MET A 1 189 ? -2.949 3.057 -9.026 1.00 74.38 189 MET A O 1
ATOM 1557 N N . ALA A 1 190 ? -3.346 5.270 -9.146 1.00 81.50 190 ALA A N 1
ATOM 1558 C CA . ALA A 1 190 ? -4.346 5.285 -8.084 1.00 81.50 190 ALA A CA 1
ATOM 1559 C C . ALA A 1 190 ? -5.578 4.466 -8.462 1.00 81.50 190 ALA A C 1
ATOM 1561 O O . ALA A 1 190 ? -6.046 3.666 -7.658 1.00 81.50 190 ALA A O 1
ATOM 1562 N N . VAL A 1 191 ? -6.048 4.610 -9.703 1.00 80.81 191 VAL A N 1
ATOM 1563 C CA . VAL A 1 191 ? -7.186 3.846 -10.231 1.00 80.81 191 VAL A CA 1
ATOM 1564 C C . VAL A 1 191 ? -6.877 2.350 -10.258 1.00 80.81 191 VAL A C 1
ATOM 1566 O O . VAL A 1 191 ? -7.682 1.547 -9.794 1.00 80.81 191 VAL A O 1
ATOM 1569 N N . ILE A 1 192 ? -5.698 1.958 -10.750 1.00 78.25 192 ILE A N 1
ATOM 1570 C CA . ILE A 1 192 ? -5.289 0.544 -10.794 1.00 78.25 192 ILE A CA 1
ATOM 1571 C C . ILE A 1 192 ? -5.197 -0.035 -9.375 1.00 78.25 192 ILE A C 1
ATOM 1573 O O . ILE A 1 192 ? -5.734 -1.111 -9.113 1.00 78.25 192 ILE A O 1
ATOM 1577 N N . ASN A 1 193 ? -4.562 0.690 -8.449 1.00 79.19 193 ASN A N 1
ATOM 1578 C CA . ASN A 1 193 ? -4.460 0.274 -7.050 1.00 79.19 193 ASN A CA 1
ATOM 1579 C C . ASN A 1 193 ? -5.841 0.178 -6.385 1.00 79.19 193 ASN A C 1
ATOM 1581 O O . ASN A 1 193 ? -6.081 -0.744 -5.608 1.00 79.19 193 ASN A O 1
ATOM 1585 N N . GLN A 1 194 ? -6.758 1.094 -6.702 1.00 82.06 194 GLN A N 1
ATOM 1586 C CA . GLN A 1 194 ? -8.131 1.059 -6.209 1.00 82.06 194 GLN A CA 1
ATOM 1587 C C . GLN A 1 194 ? -8.867 -0.192 -6.673 1.00 82.06 194 GLN A C 1
ATOM 1589 O O . GLN A 1 194 ? -9.413 -0.904 -5.833 1.00 82.06 194 GLN A O 1
ATOM 1594 N N . GLU A 1 195 ? -8.871 -0.467 -7.979 1.00 78.19 195 GLU A N 1
ATOM 1595 C CA . GLU A 1 195 ? -9.546 -1.633 -8.555 1.00 78.19 195 GLU A CA 1
ATOM 1596 C C . GLU A 1 195 ? -9.019 -2.935 -7.935 1.00 78.19 195 GLU A C 1
ATOM 1598 O O . GLU A 1 195 ? -9.801 -3.804 -7.544 1.00 78.19 195 GLU A O 1
ATOM 1603 N N . PHE A 1 196 ? -7.705 -3.033 -7.742 1.00 75.88 196 PHE A N 1
ATOM 1604 C CA . PHE A 1 196 ? -7.099 -4.173 -7.065 1.00 75.88 196 PHE A CA 1
ATOM 1605 C C . PHE A 1 196 ? -7.574 -4.319 -5.612 1.00 75.88 196 PHE A C 1
ATOM 1607 O O . PHE A 1 196 ? -8.020 -5.393 -5.214 1.00 75.88 196 PHE A O 1
ATOM 1614 N N . LEU A 1 197 ? -7.533 -3.238 -4.826 1.00 75.62 197 LEU A N 1
ATOM 1615 C CA . LEU A 1 197 ? -7.887 -3.270 -3.402 1.00 75.62 197 LEU A CA 1
ATOM 1616 C C . LEU A 1 197 ? -9.370 -3.561 -3.142 1.00 75.62 197 LEU A C 1
ATOM 1618 O O . LEU A 1 197 ? -9.702 -4.083 -2.081 1.00 75.62 197 LEU A O 1
ATOM 1622 N N . ILE A 1 198 ? -10.257 -3.288 -4.102 1.00 75.38 198 ILE A N 1
ATOM 1623 C CA . ILE A 1 198 ? -11.672 -3.698 -4.034 1.00 75.38 198 ILE A CA 1
ATOM 1624 C C . ILE A 1 198 ? -11.911 -5.126 -4.564 1.00 75.38 198 ILE A C 1
ATOM 1626 O O . ILE A 1 198 ? -13.054 -5.522 -4.795 1.00 75.38 198 ILE A O 1
ATOM 1630 N N . GLY A 1 199 ? -10.848 -5.910 -4.777 1.00 71.25 199 GLY A N 1
ATOM 1631 C CA . GLY A 1 199 ? -10.914 -7.312 -5.194 1.00 71.25 199 GLY A CA 1
ATOM 1632 C C . GLY A 1 199 ? -11.131 -7.521 -6.694 1.00 71.25 199 GLY A C 1
ATOM 1633 O O . GLY A 1 199 ? -11.461 -8.630 -7.121 1.00 71.25 199 GLY A O 1
ATOM 1634 N N . ARG A 1 200 ? -10.965 -6.487 -7.532 1.00 72.94 200 ARG A N 1
ATOM 1635 C CA . ARG A 1 200 ? -10.992 -6.650 -8.992 1.00 72.94 200 ARG A CA 1
ATOM 1636 C C . ARG A 1 200 ? -9.591 -6.962 -9.488 1.00 72.94 200 ARG A C 1
ATOM 1638 O O . ARG A 1 200 ? -8.855 -6.108 -9.970 1.00 72.94 200 ARG A O 1
ATOM 1645 N N . GLY A 1 201 ? -9.260 -8.245 -9.431 1.00 69.75 201 GLY A N 1
ATOM 1646 C CA . GLY A 1 201 ? -8.015 -8.775 -9.975 1.00 69.75 201 GLY A CA 1
ATOM 1647 C C . GLY A 1 201 ? -7.960 -8.805 -11.504 1.00 69.75 201 GLY A C 1
ATOM 1648 O O . GLY A 1 201 ? -6.971 -9.277 -12.037 1.00 69.75 201 GLY A O 1
ATOM 1649 N N . SER A 1 202 ? -8.984 -8.350 -12.237 1.00 77.56 202 SER A N 1
ATOM 1650 C CA . SER A 1 202 ? -8.949 -8.317 -13.703 1.00 77.56 202 SER A CA 1
ATOM 1651 C C . SER A 1 202 ? -9.697 -7.118 -14.268 1.00 77.56 202 SER A C 1
ATOM 1653 O O . SER A 1 202 ? -10.870 -6.911 -13.956 1.00 77.56 202 SER A O 1
ATOM 1655 N N . PHE A 1 203 ? -9.048 -6.361 -15.148 1.00 77.44 203 PHE A N 1
ATOM 1656 C CA . PHE A 1 203 ? -9.636 -5.202 -15.812 1.00 77.44 203 PHE A CA 1
ATOM 1657 C C . PHE A 1 203 ? -9.318 -5.182 -17.305 1.00 77.44 203 PHE A C 1
ATOM 1659 O O . PHE A 1 203 ? -8.287 -5.673 -17.761 1.00 77.44 203 PHE A O 1
ATOM 1666 N N . ARG A 1 204 ? -10.248 -4.620 -18.078 1.00 78.69 204 ARG A N 1
ATOM 1667 C CA . ARG A 1 204 ? -10.141 -4.502 -19.533 1.00 78.69 204 ARG A CA 1
ATOM 1668 C C . ARG A 1 204 ? -9.706 -3.096 -19.900 1.00 78.69 204 ARG A C 1
ATOM 1670 O O . ARG A 1 204 ? -10.368 -2.133 -19.521 1.00 78.69 204 ARG A O 1
ATOM 1677 N N . ILE A 1 205 ? -8.636 -2.995 -20.671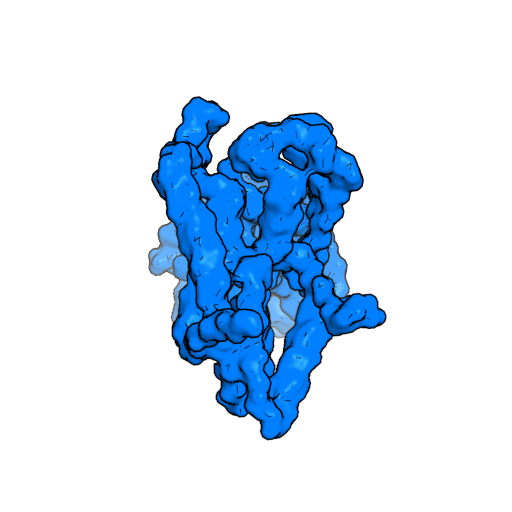 1.00 76.12 205 ILE A N 1
ATOM 1678 C CA . ILE A 1 205 ? -8.175 -1.749 -21.271 1.00 76.12 205 ILE A CA 1
ATOM 1679 C C . ILE A 1 205 ? -8.850 -1.613 -22.626 1.00 76.12 205 ILE A C 1
ATOM 1681 O O . ILE A 1 205 ? -8.756 -2.510 -23.465 1.00 76.12 205 ILE A O 1
ATOM 1685 N N . LYS A 1 206 ? -9.519 -0.482 -22.840 1.00 72.81 206 LYS A N 1
ATOM 1686 C CA . LYS A 1 206 ? -10.146 -0.139 -24.113 1.00 72.81 206 LYS A CA 1
ATOM 1687 C C . LYS A 1 206 ? -9.619 1.196 -24.616 1.00 72.81 206 LYS A C 1
ATOM 1689 O O . LYS A 1 206 ? -9.391 2.100 -23.818 1.00 72.81 206 LYS A O 1
ATOM 1694 N N . VAL A 1 207 ? -9.480 1.323 -25.930 1.00 66.88 207 VAL A N 1
ATOM 1695 C CA . VAL A 1 207 ? -9.365 2.618 -26.607 1.00 66.88 207 VAL A CA 1
ATOM 1696 C C . VAL A 1 207 ? -10.624 2.794 -27.439 1.00 66.88 207 VAL A C 1
ATOM 1698 O O . VAL A 1 207 ? -10.968 1.943 -28.262 1.00 66.88 207 VAL A O 1
ATOM 1701 N N . SER A 1 208 ? -11.360 3.869 -27.156 1.00 67.81 208 SER A N 1
ATOM 1702 C CA . SER A 1 208 ? -12.730 4.053 -27.642 1.00 67.81 208 SER A CA 1
ATOM 1703 C C . SER A 1 208 ? -13.595 2.827 -27.295 1.00 67.81 208 SER A C 1
ATOM 1705 O O . SER A 1 208 ? -13.740 2.481 -26.124 1.00 67.81 208 SER A O 1
ATOM 1707 N N . THR A 1 209 ? -14.164 2.138 -28.284 1.00 70.69 209 THR A N 1
ATOM 1708 C CA . THR A 1 209 ? -15.006 0.949 -28.075 1.00 70.69 209 THR A CA 1
ATOM 1709 C C . THR A 1 209 ? -14.240 -0.370 -28.176 1.00 70.69 209 THR A C 1
ATOM 1711 O O . THR A 1 209 ? -14.808 -1.426 -27.889 1.00 70.69 209 THR A O 1
ATOM 1714 N N . GLN A 1 210 ? -12.961 -0.330 -28.555 1.00 70.50 210 GLN A N 1
ATOM 1715 C CA . GLN A 1 210 ? -12.174 -1.516 -28.870 1.00 70.50 210 GLN A CA 1
ATOM 1716 C C . GLN A 1 210 ? -11.332 -1.949 -27.672 1.00 70.50 210 GLN A C 1
ATOM 1718 O O . GLN A 1 210 ? -10.651 -1.143 -27.041 1.00 70.50 210 GLN A O 1
ATOM 1723 N N . GLU A 1 211 ? -11.397 -3.237 -27.342 1.00 76.81 211 GLU A N 1
ATOM 1724 C CA . GLU A 1 211 ? -10.607 -3.834 -26.268 1.00 76.81 211 GLU A CA 1
ATOM 1725 C C . GLU A 1 211 ? -9.178 -4.102 -26.741 1.00 76.81 211 GLU A C 1
ATOM 1727 O O . GLU A 1 211 ? -8.967 -4.752 -27.761 1.00 76.81 211 GLU A O 1
ATOM 1732 N N . LEU A 1 212 ? -8.206 -3.582 -25.994 1.00 72.50 212 LEU A N 1
ATOM 1733 C CA . LEU A 1 212 ? -6.782 -3.726 -26.281 1.00 72.50 212 LEU A CA 1
ATOM 1734 C C . LEU A 1 212 ? -6.193 -4.925 -25.549 1.00 72.50 212 LEU A C 1
ATOM 1736 O O . LEU A 1 212 ? -5.513 -5.768 -26.134 1.00 72.50 212 LEU A O 1
ATOM 1740 N N . ALA A 1 213 ? -6.451 -4.984 -24.246 1.00 74.06 213 ALA A N 1
ATOM 1741 C CA . ALA A 1 213 ? -5.875 -5.984 -23.374 1.00 74.06 213 ALA A CA 1
ATOM 1742 C C . ALA A 1 213 ? -6.758 -6.218 -22.153 1.00 74.06 213 ALA A C 1
ATOM 1744 O O . ALA A 1 213 ? -7.448 -5.318 -21.673 1.00 74.06 213 ALA A O 1
ATOM 1745 N N . THR A 1 214 ? -6.662 -7.419 -21.608 1.00 80.12 214 THR A N 1
ATOM 1746 C CA . THR A 1 214 ? -7.091 -7.715 -20.248 1.00 80.12 214 THR A CA 1
ATOM 1747 C C . THR A 1 214 ? -5.854 -7.780 -19.365 1.00 80.12 214 THR A C 1
ATOM 1749 O O . THR A 1 214 ? -4.927 -8.536 -19.656 1.00 80.12 214 THR A O 1
ATOM 1752 N N . ILE A 1 215 ? -5.830 -6.986 -18.299 1.00 75.56 215 ILE A N 1
ATOM 1753 C CA . ILE A 1 215 ? -4.821 -7.077 -17.247 1.00 75.56 215 ILE A CA 1
ATOM 1754 C C . ILE A 1 215 ? -5.421 -7.862 -16.094 1.00 75.56 215 ILE A C 1
ATOM 1756 O O . ILE A 1 215 ? -6.440 -7.452 -15.545 1.00 75.56 215 ILE A O 1
ATOM 1760 N N . SER A 1 216 ? -4.775 -8.958 -15.715 1.00 77.31 216 SER A N 1
ATOM 1761 C CA . SER A 1 216 ? -5.112 -9.743 -14.534 1.00 77.31 216 SER A CA 1
ATOM 1762 C C . SER A 1 216 ? -3.999 -9.629 -13.492 1.00 77.31 216 SER A C 1
ATOM 1764 O O . SER A 1 216 ? -2.890 -10.113 -13.699 1.00 77.31 216 SER A O 1
ATOM 1766 N N . LEU A 1 217 ? -4.284 -8.973 -12.374 1.00 68.50 217 LEU A N 1
ATOM 1767 C CA . LEU A 1 217 ? -3.380 -8.805 -11.242 1.00 68.50 217 LEU A CA 1
ATOM 1768 C C . LEU A 1 217 ? -3.381 -10.076 -10.384 1.00 68.50 217 LEU A C 1
ATOM 1770 O O . LEU A 1 217 ? -4.443 -10.580 -10.019 1.00 68.50 217 LEU A O 1
ATOM 1774 N N . ARG A 1 218 ? -2.196 -10.594 -10.048 1.00 65.00 218 ARG A N 1
ATOM 1775 C CA . ARG A 1 218 ? -2.041 -11.735 -9.135 1.00 65.00 218 ARG A CA 1
ATOM 1776 C C . ARG A 1 218 ? -1.756 -11.231 -7.727 1.00 65.00 218 ARG A C 1
ATOM 1778 O O . ARG A 1 218 ? -0.754 -10.551 -7.515 1.00 65.00 218 ARG A O 1
ATOM 1785 N N . GLU A 1 219 ? -2.616 -11.598 -6.774 1.00 54.81 219 GLU A N 1
ATOM 1786 C CA . GLU A 1 219 ? -2.644 -11.003 -5.429 1.00 54.81 219 GLU A CA 1
ATOM 1787 C C . GLU A 1 219 ? -1.338 -11.135 -4.625 1.00 54.81 219 GLU A C 1
ATOM 1789 O O . GLU A 1 219 ? -1.087 -10.313 -3.750 1.00 54.81 219 GLU A O 1
ATOM 1794 N N . ASN A 1 220 ? -0.474 -12.101 -4.959 1.00 49.50 220 ASN A N 1
ATOM 1795 C CA . ASN A 1 220 ? 0.679 -12.460 -4.126 1.00 49.50 220 ASN A CA 1
ATOM 1796 C C . ASN A 1 220 ? 2.056 -12.268 -4.780 1.00 49.50 220 ASN A C 1
ATOM 1798 O O . ASN A 1 220 ? 3.068 -12.447 -4.108 1.00 49.50 220 ASN A O 1
ATOM 1802 N N . GLU A 1 221 ? 2.128 -11.918 -6.068 1.00 49.50 221 GLU A N 1
ATOM 1803 C CA . GLU A 1 221 ? 3.399 -11.970 -6.818 1.00 49.50 221 GLU A CA 1
ATOM 1804 C C . GLU A 1 221 ? 3.884 -10.607 -7.322 1.00 49.50 221 GLU A C 1
ATOM 1806 O O . GLU A 1 221 ? 4.984 -10.516 -7.854 1.00 49.50 221 GLU A O 1
ATOM 1811 N N . ASN A 1 222 ? 3.100 -9.533 -7.166 1.00 51.44 222 ASN A N 1
ATOM 1812 C CA . ASN A 1 222 ? 3.343 -8.251 -7.852 1.00 51.44 222 ASN A CA 1
ATOM 1813 C C . ASN A 1 222 ? 3.436 -8.401 -9.377 1.00 51.44 222 ASN A C 1
ATOM 1815 O O . ASN A 1 222 ? 4.066 -7.590 -10.053 1.00 51.44 222 ASN A O 1
ATOM 1819 N N . LEU A 1 223 ? 2.808 -9.446 -9.914 1.00 53.94 223 LEU A N 1
ATOM 1820 C CA . LEU A 1 223 ? 2.791 -9.748 -11.333 1.00 53.94 223 LEU A CA 1
ATOM 1821 C C . LEU A 1 223 ? 1.395 -9.495 -11.885 1.00 53.94 223 LEU A C 1
ATOM 1823 O O . LEU A 1 223 ? 0.380 -9.871 -11.292 1.00 53.94 223 LEU A O 1
ATOM 1827 N N . ALA A 1 224 ? 1.359 -8.865 -13.051 1.00 62.19 224 ALA A N 1
ATOM 1828 C CA . ALA A 1 224 ? 0.153 -8.681 -13.829 1.00 62.19 224 ALA A CA 1
ATOM 1829 C C . ALA A 1 224 ? 0.266 -9.532 -15.095 1.00 62.19 224 ALA A C 1
ATOM 1831 O O . ALA A 1 224 ? 1.172 -9.345 -15.900 1.00 62.19 224 ALA A O 1
ATOM 1832 N N . ALA A 1 225 ? -0.654 -10.470 -15.291 1.00 67.12 225 ALA A N 1
ATOM 1833 C CA . ALA A 1 225 ? -0.786 -11.161 -16.561 1.00 67.12 225 ALA A CA 1
ATOM 1834 C C . ALA A 1 225 ? -1.531 -10.246 -17.536 1.00 67.12 225 ALA A C 1
ATOM 1836 O O . ALA A 1 225 ? -2.688 -9.903 -17.308 1.00 67.12 225 ALA A O 1
ATOM 1837 N N . VAL A 1 226 ? -0.880 -9.852 -18.627 1.00 68.69 226 VAL A N 1
ATOM 1838 C CA . VAL A 1 226 ? -1.511 -9.053 -19.682 1.00 68.69 226 VAL A CA 1
ATOM 1839 C C . VAL A 1 226 ? -1.827 -9.959 -20.862 1.00 68.69 226 VAL A C 1
ATOM 1841 O O . VAL A 1 226 ? -0.929 -10.503 -21.500 1.00 68.69 226 VAL A O 1
ATOM 1844 N N . SER A 1 227 ? -3.116 -10.120 -21.149 1.00 74.00 227 SER A N 1
ATOM 1845 C CA . SER A 1 227 ? -3.612 -10.832 -22.326 1.00 74.00 227 SER A CA 1
ATOM 1846 C C . SER A 1 227 ? -4.029 -9.818 -23.382 1.00 74.00 227 SER A C 1
ATOM 1848 O O . SER A 1 227 ? -5.035 -9.128 -23.217 1.00 74.00 227 SER A O 1
ATOM 1850 N N . ILE A 1 228 ? -3.251 -9.713 -24.455 1.00 72.25 228 ILE A N 1
ATOM 1851 C CA . ILE A 1 228 ? -3.556 -8.844 -25.597 1.00 72.25 228 ILE A CA 1
ATOM 1852 C C . ILE A 1 228 ? -4.617 -9.530 -26.465 1.00 72.25 228 ILE A C 1
ATOM 1854 O O . ILE A 1 228 ? -4.563 -10.744 -26.678 1.00 72.25 228 ILE A O 1
ATOM 1858 N N . VAL A 1 229 ? -5.595 -8.774 -26.964 1.00 74.50 229 VAL A N 1
ATOM 1859 C CA . VAL A 1 229 ? -6.638 -9.318 -27.847 1.00 74.50 229 VAL A CA 1
ATOM 1860 C C . VAL A 1 229 ? -6.009 -9.783 -29.170 1.00 74.50 229 VAL A C 1
ATOM 1862 O O . VAL A 1 229 ? -5.235 -9.057 -29.781 1.00 74.50 229 VAL A O 1
ATOM 1865 N N . LYS A 1 230 ? -6.356 -10.987 -29.652 1.00 59.50 230 LYS A N 1
ATOM 1866 C CA . LYS A 1 230 ? -5.712 -11.642 -30.817 1.00 59.50 230 LYS A CA 1
ATOM 1867 C C . LYS A 1 230 ? -5.745 -10.849 -32.135 1.00 59.50 230 LYS A C 1
ATOM 1869 O O . LYS A 1 230 ? -4.957 -11.143 -33.019 1.00 59.50 230 LYS A O 1
ATOM 1874 N N . ASN A 1 231 ? -6.617 -9.847 -32.256 1.00 63.88 231 ASN A N 1
ATOM 1875 C CA . ASN A 1 231 ? -6.751 -9.004 -33.451 1.00 63.88 231 ASN A CA 1
ATOM 1876 C C . ASN A 1 231 ? -6.159 -7.596 -33.257 1.00 63.88 231 ASN A C 1
ATOM 1878 O O . ASN A 1 231 ? -6.546 -6.665 -33.963 1.00 63.88 231 ASN A O 1
ATOM 1882 N N . PHE A 1 232 ? -5.252 -7.427 -32.290 1.00 59.59 232 PHE A N 1
ATOM 1883 C CA . PHE A 1 232 ? -4.622 -6.143 -31.973 1.00 59.59 232 PHE A CA 1
ATOM 1884 C C . PHE A 1 232 ? -3.857 -5.525 -33.151 1.00 59.59 232 PHE A C 1
ATOM 1886 O O . PHE A 1 232 ? -3.798 -4.311 -33.275 1.00 59.59 232 PHE A O 1
ATOM 1893 N N . GLU A 1 233 ? -3.343 -6.344 -34.065 1.00 61.12 233 GLU A N 1
ATOM 1894 C CA . GLU A 1 233 ? -2.635 -5.895 -35.275 1.00 61.12 233 GLU A CA 1
ATOM 1895 C C . GLU A 1 233 ? -3.534 -5.111 -36.249 1.00 61.12 233 GLU A C 1
ATOM 1897 O O . GLU A 1 233 ? -3.047 -4.316 -37.047 1.00 61.12 233 GLU A O 1
ATOM 1902 N N . ASN A 1 234 ? -4.859 -5.274 -36.152 1.00 64.19 234 ASN A N 1
ATOM 1903 C CA . ASN A 1 234 ? -5.833 -4.575 -36.998 1.00 64.19 234 ASN A CA 1
ATOM 1904 C C . ASN A 1 234 ? -6.390 -3.292 -36.356 1.00 64.19 234 ASN A C 1
ATOM 1906 O O . ASN A 1 234 ? -7.251 -2.628 -36.942 1.00 64.19 234 ASN A O 1
ATOM 1910 N N . LEU A 1 235 ? -5.948 -2.945 -35.143 1.00 63.56 235 LEU A N 1
ATOM 1911 C CA . LEU A 1 235 ? -6.391 -1.737 -34.459 1.00 63.56 235 LEU A CA 1
ATOM 1912 C C . LEU A 1 235 ? -5.715 -0.503 -35.062 1.00 63.56 235 LEU A C 1
ATOM 1914 O O . LEU A 1 235 ? -4.499 -0.336 -35.000 1.00 63.56 235 LEU A O 1
ATOM 1918 N N . LYS A 1 236 ? -6.527 0.417 -35.590 1.00 64.31 236 LYS A N 1
ATOM 1919 C CA . LYS A 1 236 ? -6.070 1.760 -35.962 1.00 64.31 236 LYS A CA 1
ATOM 1920 C C . LYS A 1 236 ? -5.907 2.598 -34.698 1.00 64.31 236 LYS A C 1
ATOM 1922 O O . LYS A 1 236 ? -6.841 3.276 -34.272 1.00 64.31 236 LYS A O 1
ATOM 1927 N N . LEU A 1 237 ? -4.735 2.510 -34.082 1.00 62.16 237 LEU A N 1
ATOM 1928 C CA . LEU A 1 237 ? -4.375 3.359 -32.955 1.00 62.16 237 LEU A CA 1
ATOM 1929 C C . LEU A 1 237 ? -3.938 4.749 -33.451 1.00 62.16 237 LEU A C 1
ATOM 1931 O O . LEU A 1 237 ? -3.351 4.859 -34.531 1.00 62.16 237 LEU A O 1
ATOM 1935 N N . PRO A 1 238 ? -4.206 5.820 -32.684 1.00 61.09 238 PRO A N 1
ATOM 1936 C CA . PRO A 1 238 ? -3.604 7.122 -32.948 1.00 61.09 238 PRO A CA 1
ATOM 1937 C C . PRO A 1 238 ? -2.070 7.028 -32.958 1.00 61.09 238 PRO A C 1
ATOM 1939 O O . PRO A 1 238 ? -1.496 6.289 -32.157 1.00 61.09 238 PRO A O 1
ATOM 1942 N N . SER A 1 239 ? -1.397 7.804 -33.815 1.00 58.75 239 SER A N 1
ATOM 1943 C CA . SER A 1 239 ? 0.065 7.740 -34.014 1.00 58.75 239 SER A CA 1
ATOM 1944 C C . SER A 1 239 ? 0.871 7.866 -32.714 1.00 58.75 239 SER A C 1
ATOM 1946 O O . SER A 1 239 ? 1.884 7.191 -32.545 1.00 58.75 239 SER A O 1
ATOM 1948 N N . TYR A 1 240 ? 0.391 8.666 -31.758 1.00 58.41 240 TYR A N 1
ATOM 1949 C CA . TYR A 1 240 ? 1.039 8.883 -30.462 1.00 58.41 240 TYR A CA 1
ATOM 1950 C C . TYR A 1 240 ? 0.987 7.668 -29.514 1.00 58.41 240 TYR A C 1
ATOM 1952 O O . TYR A 1 240 ? 1.767 7.594 -28.560 1.00 58.41 240 TYR A O 1
ATOM 1960 N N . VAL A 1 241 ? 0.087 6.707 -29.752 1.00 58.94 241 VAL A N 1
ATOM 1961 C CA . VAL A 1 241 ? 0.021 5.442 -28.999 1.00 58.94 241 VAL A CA 1
ATOM 1962 C C . VAL A 1 241 ? 1.065 4.446 -29.518 1.00 58.94 241 VAL A C 1
ATOM 1964 O O . VAL A 1 241 ? 1.592 3.651 -28.738 1.00 58.94 241 VAL A O 1
ATOM 1967 N N . GLY A 1 242 ? 1.428 4.545 -30.800 1.00 62.66 242 GLY A N 1
ATOM 1968 C CA . GLY A 1 242 ? 2.273 3.583 -31.508 1.00 62.66 242 GLY A CA 1
ATOM 1969 C C . GLY A 1 242 ? 1.468 2.462 -32.172 1.00 62.66 242 GLY A C 1
ATOM 1970 O O . GLY A 1 242 ? 0.240 2.432 -32.102 1.00 62.66 242 GLY A O 1
ATOM 1971 N N . ASP A 1 243 ? 2.173 1.553 -32.839 1.00 68.00 243 ASP A N 1
ATOM 1972 C CA . ASP A 1 243 ? 1.597 0.373 -33.489 1.00 68.00 243 ASP A CA 1
ATOM 1973 C C . ASP A 1 243 ? 1.573 -0.861 -32.564 1.00 68.00 243 ASP A C 1
ATOM 1975 O O . ASP A 1 243 ? 1.962 -0.825 -31.387 1.00 68.00 243 ASP A O 1
ATOM 1979 N N . SER A 1 244 ? 1.088 -1.979 -33.107 1.00 65.75 244 SER A N 1
ATOM 1980 C CA . SER A 1 244 ? 0.961 -3.234 -32.377 1.00 65.75 244 SER A CA 1
ATOM 1981 C C . SER A 1 244 ? 2.290 -3.844 -31.926 1.00 65.75 244 SER A C 1
ATOM 1983 O O . SER A 1 244 ? 2.355 -4.496 -30.878 1.00 65.75 244 SER A O 1
ATOM 1985 N N . GLU A 1 245 ? 3.362 -3.622 -32.683 1.00 68.88 245 GLU A N 1
ATOM 1986 C CA . GLU A 1 245 ? 4.703 -4.123 -32.373 1.00 68.88 245 GLU A CA 1
ATOM 1987 C C . GLU A 1 245 ? 5.345 -3.315 -31.236 1.00 68.88 245 GLU A C 1
ATOM 1989 O O . GLU A 1 245 ? 5.947 -3.873 -30.308 1.00 68.88 245 GLU A O 1
ATOM 1994 N N . LEU A 1 246 ? 5.142 -1.996 -31.245 1.00 71.50 246 LEU A N 1
ATOM 1995 C CA . LEU A 1 246 ? 5.581 -1.082 -30.194 1.00 71.50 246 LEU A CA 1
ATOM 1996 C C . LEU A 1 246 ? 4.916 -1.398 -28.855 1.00 71.50 246 LEU A C 1
ATOM 1998 O O . LEU A 1 246 ? 5.590 -1.393 -27.826 1.00 71.50 246 LEU A O 1
ATOM 2002 N N . PHE A 1 247 ? 3.625 -1.732 -28.848 1.00 70.38 247 PHE A N 1
ATOM 2003 C CA . PHE A 1 247 ? 2.927 -2.099 -27.615 1.00 70.38 247 PHE A CA 1
ATOM 2004 C C . PHE A 1 247 ? 3.517 -3.358 -26.961 1.00 70.38 247 PHE A C 1
ATOM 2006 O O . PHE A 1 247 ? 3.799 -3.357 -25.762 1.00 70.38 247 PHE A O 1
ATOM 2013 N 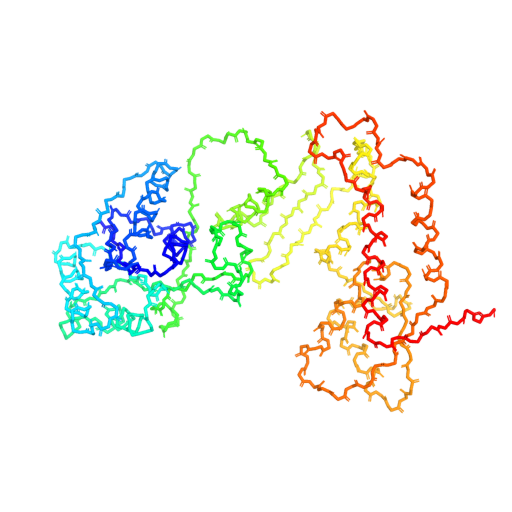N . ASN A 1 248 ? 3.779 -4.410 -27.746 1.00 71.25 248 ASN A N 1
ATOM 2014 C CA . ASN A 1 248 ? 4.453 -5.618 -27.257 1.00 71.25 248 ASN A CA 1
ATOM 2015 C C . ASN A 1 248 ? 5.837 -5.299 -26.680 1.00 71.25 248 ASN A C 1
ATOM 2017 O O . ASN A 1 248 ? 6.196 -5.779 -25.603 1.00 71.25 248 ASN A O 1
ATOM 2021 N N . SER A 1 249 ? 6.587 -4.447 -27.375 1.00 77.44 249 SER A N 1
ATOM 2022 C CA . SER A 1 249 ? 7.916 -4.014 -26.946 1.00 77.44 249 SER A CA 1
ATOM 2023 C C . SER A 1 249 ? 7.870 -3.233 -25.628 1.00 77.44 249 SER A C 1
ATOM 2025 O O . SER A 1 249 ? 8.708 -3.450 -24.755 1.00 77.44 249 SER A O 1
ATOM 2027 N N . VAL A 1 250 ? 6.857 -2.382 -25.432 1.00 74.75 250 VAL A N 1
ATOM 2028 C CA . VAL A 1 250 ? 6.620 -1.655 -24.173 1.00 74.75 250 VAL A CA 1
ATOM 2029 C C . VAL A 1 250 ? 6.269 -2.608 -23.032 1.00 74.75 250 VAL A C 1
ATOM 2031 O O . VAL A 1 250 ? 6.807 -2.458 -21.935 1.00 74.75 250 VAL A O 1
ATOM 2034 N N . LEU A 1 251 ? 5.417 -3.608 -23.270 1.00 73.06 251 LEU A N 1
ATOM 2035 C CA . LEU A 1 251 ? 5.085 -4.602 -22.245 1.00 73.06 251 LEU A CA 1
ATOM 2036 C C . LEU A 1 251 ? 6.313 -5.417 -21.824 1.00 73.06 251 LEU A C 1
ATOM 2038 O O . LEU A 1 251 ? 6.522 -5.612 -20.627 1.00 73.06 251 LEU A O 1
ATOM 2042 N N . ASN A 1 252 ? 7.154 -5.824 -22.778 1.00 74.75 252 ASN A N 1
ATOM 2043 C CA . ASN A 1 252 ? 8.420 -6.496 -22.483 1.00 74.75 252 ASN A CA 1
ATOM 2044 C C . ASN A 1 252 ? 9.353 -5.591 -21.665 1.00 74.75 252 ASN A C 1
ATOM 2046 O O . ASN A 1 252 ? 9.839 -6.001 -20.614 1.00 74.75 252 ASN A O 1
ATOM 2050 N N . ALA A 1 253 ? 9.542 -4.340 -22.097 1.00 76.31 253 ALA A N 1
ATOM 2051 C CA . ALA A 1 253 ? 10.411 -3.378 -21.420 1.00 76.31 253 ALA A CA 1
ATOM 2052 C C . ALA A 1 253 ? 9.935 -2.980 -20.019 1.00 76.31 253 ALA A C 1
ATOM 2054 O O . ALA A 1 253 ? 10.746 -2.655 -19.159 1.00 76.31 253 ALA A O 1
ATOM 2055 N N . SER A 1 254 ? 8.626 -3.021 -19.770 1.00 67.62 254 SER A N 1
ATOM 2056 C CA . SER A 1 254 ? 8.057 -2.746 -18.448 1.00 67.62 254 SER A CA 1
ATOM 2057 C C . SER A 1 254 ? 8.273 -3.871 -17.429 1.00 67.62 254 SER A C 1
ATOM 2059 O O . SER A 1 254 ? 7.993 -3.676 -16.250 1.00 67.62 254 SER A O 1
ATOM 2061 N N . GLY A 1 255 ? 8.703 -5.059 -17.870 1.00 66.12 255 GLY A N 1
ATOM 2062 C CA . GLY A 1 255 ? 8.807 -6.250 -17.024 1.00 66.12 255 GLY A CA 1
ATOM 2063 C C . GLY A 1 255 ? 7.463 -6.874 -16.632 1.00 66.12 255 GLY A C 1
ATOM 2064 O O . GLY A 1 255 ? 7.447 -7.878 -15.927 1.00 66.12 255 GLY A O 1
ATOM 2065 N N . ILE A 1 256 ? 6.340 -6.321 -17.109 1.00 65.69 256 ILE A N 1
ATOM 2066 C CA . ILE A 1 256 ? 4.995 -6.851 -16.849 1.00 65.69 256 ILE A CA 1
ATOM 2067 C C . ILE A 1 256 ? 4.818 -8.233 -17.489 1.00 65.69 256 ILE A C 1
ATOM 2069 O O . ILE A 1 256 ? 4.182 -9.114 -16.914 1.00 65.69 256 ILE A O 1
ATOM 2073 N N . ARG A 1 257 ? 5.378 -8.439 -18.685 1.00 70.00 257 ARG A N 1
ATOM 2074 C CA . ARG A 1 257 ? 5.354 -9.744 -19.348 1.00 70.00 257 ARG A CA 1
ATOM 2075 C C . ARG A 1 257 ? 6.492 -10.617 -18.823 1.00 70.00 257 ARG A C 1
ATOM 2077 O O . ARG A 1 257 ? 7.642 -10.185 -18.775 1.00 70.00 257 ARG A O 1
ATOM 2084 N N . GLU A 1 258 ? 6.159 -11.859 -18.472 1.00 70.75 258 GLU A N 1
ATOM 2085 C CA . GLU A 1 258 ? 7.147 -12.875 -18.110 1.00 70.75 258 GLU A CA 1
ATOM 2086 C C . GLU A 1 258 ? 8.134 -13.076 -19.266 1.00 70.75 258 GLU A C 1
ATOM 2088 O O . GLU A 1 258 ? 7.730 -13.342 -20.405 1.00 70.75 258 GLU A O 1
ATOM 2093 N N . LEU A 1 259 ? 9.428 -12.953 -18.961 1.00 77.75 259 LEU A N 1
ATOM 2094 C CA . LEU A 1 259 ? 10.482 -13.287 -19.902 1.00 77.75 259 LEU A CA 1
ATOM 2095 C C . LEU A 1 259 ? 10.522 -14.803 -20.076 1.00 77.75 259 LEU A C 1
ATOM 2097 O O . LEU A 1 259 ? 10.622 -15.555 -19.106 1.00 77.75 259 LEU A O 1
ATOM 2101 N N . LYS A 1 260 ? 10.492 -15.236 -21.333 1.00 81.56 260 LYS A N 1
ATOM 2102 C CA . LYS A 1 260 ? 10.770 -16.616 -21.708 1.00 81.56 260 LYS A CA 1
ATOM 2103 C C . LYS A 1 260 ? 12.008 -16.636 -22.579 1.00 81.56 260 LYS A C 1
ATOM 2105 O O . LYS A 1 260 ? 12.089 -15.885 -23.547 1.00 81.56 260 LYS A O 1
ATOM 2110 N N . ALA A 1 261 ? 12.954 -17.491 -22.228 1.00 83.50 261 ALA A N 1
ATOM 2111 C CA . ALA A 1 261 ? 14.192 -17.675 -22.968 1.00 83.50 261 ALA A CA 1
ATOM 2112 C C . ALA A 1 261 ? 14.364 -19.146 -23.325 1.00 83.50 261 ALA A C 1
ATOM 2114 O O . ALA A 1 261 ? 13.785 -20.014 -22.684 1.00 83.50 261 ALA A O 1
ATOM 2115 N N . THR A 1 262 ? 15.161 -19.439 -24.340 1.00 85.25 262 THR A N 1
ATOM 2116 C CA . THR A 1 262 ? 15.509 -20.811 -24.701 1.00 85.25 262 THR A CA 1
ATOM 2117 C C . THR A 1 262 ? 16.976 -20.864 -25.078 1.00 85.25 262 THR A C 1
ATOM 2119 O O . THR A 1 262 ? 17.497 -19.922 -25.671 1.00 85.25 262 THR A O 1
ATOM 2122 N N . LEU A 1 263 ? 17.630 -21.970 -24.735 1.00 79.94 263 LEU A N 1
ATOM 2123 C CA . LEU A 1 263 ? 18.942 -22.320 -25.271 1.00 79.94 263 LEU A CA 1
ATOM 2124 C C . LEU A 1 263 ? 18.663 -23.039 -26.593 1.00 79.94 263 LEU A C 1
ATOM 2126 O O . LEU A 1 263 ? 18.020 -24.086 -26.582 1.00 79.94 263 LEU A O 1
ATOM 2130 N N . ASP A 1 264 ? 18.980 -22.399 -27.716 1.00 76.69 264 ASP A N 1
ATOM 2131 C CA . ASP A 1 264 ? 18.909 -22.985 -29.067 1.00 76.69 264 ASP A CA 1
ATOM 2132 C C . ASP A 1 264 ? 17.544 -23.576 -29.488 1.00 76.69 264 ASP A C 1
ATOM 2134 O O . ASP A 1 264 ? 17.450 -24.433 -30.360 1.00 76.69 264 ASP A O 1
ATOM 2138 N N . GLY A 1 265 ? 16.449 -23.096 -28.888 1.00 77.69 265 GLY A N 1
ATOM 2139 C CA . GLY A 1 265 ? 15.085 -23.559 -29.183 1.00 77.69 265 GLY A CA 1
ATOM 2140 C C . GLY A 1 265 ? 14.659 -24.872 -28.512 1.00 77.69 265 GLY A C 1
ATOM 2141 O O . GLY A 1 265 ? 13.519 -25.289 -28.704 1.00 77.69 265 GLY A O 1
ATOM 2142 N N . GLU A 1 266 ? 15.521 -25.513 -27.716 1.00 74.81 266 GLU A N 1
ATOM 2143 C CA . GLU A 1 266 ? 15.252 -26.852 -27.169 1.00 74.81 266 GLU A CA 1
ATOM 2144 C C . GLU A 1 266 ? 14.313 -26.844 -25.955 1.00 74.81 266 GLU A C 1
ATOM 2146 O O . GLU A 1 266 ? 13.405 -27.671 -25.844 1.00 74.81 266 GLU A O 1
ATOM 2151 N N . ARG A 1 267 ? 14.518 -25.904 -25.024 1.00 84.62 267 ARG A N 1
ATOM 2152 C CA . ARG A 1 267 ? 13.732 -25.801 -23.791 1.00 84.62 267 ARG A CA 1
ATOM 2153 C C . ARG A 1 267 ? 13.498 -24.349 -23.410 1.00 84.62 267 ARG A C 1
ATOM 2155 O O . ARG A 1 267 ? 14.431 -23.621 -23.074 1.00 84.62 267 ARG A O 1
ATOM 2162 N N . TRP A 1 268 ? 12.220 -23.981 -23.348 1.00 86.88 268 TRP A N 1
ATOM 2163 C CA . TRP A 1 268 ? 11.795 -22.714 -22.774 1.00 86.88 268 TRP A CA 1
ATOM 2164 C C . TRP A 1 268 ? 12.011 -22.706 -21.259 1.00 86.88 268 TRP A C 1
ATOM 2166 O O . TRP A 1 268 ? 11.555 -23.600 -20.547 1.00 86.88 268 TRP A O 1
ATOM 2176 N N . MET A 1 269 ? 12.697 -21.670 -20.799 1.00 88.19 269 MET A N 1
ATOM 2177 C CA . MET A 1 269 ? 12.946 -21.319 -19.412 1.00 88.19 269 MET A CA 1
ATOM 2178 C C . MET A 1 269 ? 12.171 -20.047 -19.086 1.00 88.19 269 MET A C 1
ATOM 2180 O O . MET A 1 269 ? 12.116 -19.121 -19.905 1.00 88.19 269 MET A O 1
ATOM 2184 N N . ASN A 1 270 ? 11.596 -19.987 -17.891 1.00 87.56 270 ASN A N 1
ATOM 2185 C CA . ASN A 1 270 ? 11.157 -18.716 -17.328 1.00 87.56 270 ASN A CA 1
ATOM 2186 C C . ASN A 1 270 ? 12.368 -17.864 -16.900 1.00 87.56 270 ASN A C 1
ATOM 2188 O O . ASN A 1 270 ? 13.521 -18.304 -16.937 1.00 87.56 270 ASN A O 1
ATOM 2192 N N . GLU A 1 271 ? 12.108 -16.623 -16.504 1.00 85.50 271 GLU A N 1
ATOM 2193 C CA . GLU A 1 271 ? 13.152 -15.672 -16.118 1.00 85.50 271 GLU A CA 1
ATOM 2194 C C . GLU A 1 271 ? 14.063 -16.174 -14.993 1.00 85.50 271 GLU A C 1
ATOM 2196 O O . GLU A 1 271 ? 15.286 -16.056 -15.069 1.00 85.50 271 GLU A O 1
ATOM 2201 N N . GLU A 1 272 ? 13.475 -16.744 -13.944 1.00 85.69 272 GLU A N 1
ATOM 2202 C CA . GLU A 1 272 ? 14.240 -17.206 -12.793 1.00 85.69 272 GLU A CA 1
ATOM 2203 C C . GLU A 1 272 ? 15.101 -18.424 -13.154 1.00 85.69 272 GLU A C 1
ATOM 2205 O O . GLU A 1 272 ? 16.263 -18.504 -12.752 1.00 85.69 272 GLU A O 1
ATOM 2210 N N . GLU A 1 273 ? 14.565 -19.349 -13.952 1.00 89.38 273 GLU A N 1
ATOM 2211 C CA . GLU A 1 273 ? 15.308 -20.485 -14.500 1.00 89.38 273 GLU A CA 1
ATOM 2212 C C . GLU A 1 273 ? 16.500 -20.017 -15.345 1.00 89.38 273 GLU A C 1
ATOM 2214 O O . GLU A 1 273 ? 17.614 -20.509 -15.147 1.00 89.38 273 GLU A O 1
ATOM 2219 N N . LEU A 1 274 ? 16.297 -19.024 -16.219 1.00 89.31 274 LEU A N 1
ATOM 2220 C CA . LEU A 1 274 ? 17.365 -18.426 -17.020 1.00 89.31 274 LEU A CA 1
ATOM 2221 C C . LEU A 1 274 ? 18.463 -17.833 -16.129 1.00 89.31 274 LEU A C 1
ATOM 2223 O O . LEU A 1 274 ? 19.646 -18.101 -16.339 1.00 89.31 274 LEU A O 1
ATOM 2227 N N . TYR A 1 275 ? 18.097 -17.032 -15.127 1.00 90.25 275 TYR A N 1
ATOM 2228 C CA . TYR A 1 275 ? 19.078 -16.368 -14.267 1.00 90.25 275 TYR A CA 1
ATOM 2229 C C . TYR A 1 275 ? 19.830 -17.348 -13.368 1.00 90.25 275 TYR A C 1
ATOM 2231 O O . TYR A 1 275 ? 21.036 -17.195 -13.164 1.00 90.25 275 TYR A O 1
ATOM 2239 N N . ARG A 1 276 ? 19.163 -18.404 -12.891 1.00 89.88 276 ARG A N 1
ATOM 2240 C CA . ARG A 1 276 ? 19.821 -19.507 -12.177 1.00 89.88 276 ARG A CA 1
ATOM 2241 C C . ARG A 1 276 ? 20.788 -20.265 -13.082 1.00 89.88 276 ARG A C 1
ATOM 2243 O O . ARG A 1 276 ? 21.890 -20.594 -12.643 1.00 89.88 276 ARG A O 1
ATOM 2250 N N . TRP A 1 277 ? 20.413 -20.506 -14.337 1.00 89.94 277 TRP A N 1
ATOM 2251 C CA . TRP A 1 277 ? 21.299 -21.123 -15.319 1.00 89.94 277 TRP A CA 1
ATOM 2252 C C . TRP A 1 277 ? 22.525 -20.239 -15.593 1.00 89.94 277 TRP A C 1
ATOM 2254 O O . TRP A 1 277 ? 23.650 -20.719 -15.465 1.00 89.94 277 TRP A O 1
ATOM 2264 N N . LEU A 1 278 ? 22.345 -18.938 -15.841 1.00 88.06 278 LEU A N 1
ATOM 2265 C CA . LEU A 1 278 ? 23.454 -17.986 -16.012 1.00 88.06 278 LEU A CA 1
ATOM 2266 C C . LEU A 1 278 ? 24.373 -17.962 -14.786 1.00 88.06 278 LEU A C 1
ATOM 2268 O O . LEU A 1 278 ? 25.593 -18.033 -14.925 1.00 88.06 278 LEU A O 1
ATOM 2272 N N . LEU A 1 279 ? 23.800 -17.939 -13.580 1.00 87.50 279 LEU A N 1
ATOM 2273 C CA . LEU A 1 279 ? 24.564 -18.007 -12.337 1.00 87.50 279 LEU A CA 1
ATOM 2274 C C . LEU A 1 279 ? 25.369 -19.308 -12.226 1.00 87.50 279 LEU A C 1
ATOM 2276 O O . LEU A 1 279 ? 26.521 -19.267 -11.800 1.00 87.50 279 LEU A O 1
ATOM 2280 N N . SER A 1 280 ? 24.810 -20.455 -12.631 1.00 88.00 280 SER A N 1
ATOM 2281 C CA . SER A 1 280 ? 25.576 -21.708 -12.662 1.00 88.00 280 SER A CA 1
ATOM 2282 C C . SER A 1 280 ? 26.765 -21.628 -13.618 1.00 88.00 280 SER A C 1
ATOM 2284 O O . SER A 1 280 ? 27.838 -22.111 -13.274 1.00 88.00 280 SER A O 1
ATOM 2286 N N . LYS A 1 281 ? 26.614 -20.939 -14.758 1.00 87.19 281 LYS A N 1
ATOM 2287 C CA . LYS A 1 281 ? 27.692 -20.751 -15.733 1.00 87.19 281 LYS A CA 1
ATOM 2288 C C . LYS A 1 281 ? 28.774 -19.800 -15.239 1.00 87.19 281 LYS A C 1
ATOM 2290 O O . LYS A 1 281 ? 29.944 -20.051 -15.492 1.00 87.19 281 LYS A O 1
ATOM 2295 N N . ILE A 1 282 ? 28.410 -18.758 -14.494 1.00 84.25 282 ILE A N 1
ATOM 2296 C CA . ILE A 1 282 ? 29.376 -17.853 -13.847 1.00 84.25 282 ILE A CA 1
ATOM 2297 C C . ILE A 1 282 ? 30.192 -18.582 -12.769 1.00 84.25 282 ILE A C 1
ATOM 2299 O O . ILE A 1 282 ? 31.348 -18.244 -12.537 1.00 84.25 282 ILE A O 1
ATOM 2303 N N . LYS A 1 283 ? 29.598 -19.576 -12.097 1.00 82.75 283 LYS A N 1
ATOM 2304 C CA . LYS A 1 283 ? 30.267 -20.371 -11.053 1.00 82.75 283 LYS A CA 1
ATOM 2305 C C . LYS A 1 283 ? 31.231 -21.427 -11.599 1.00 82.75 283 LYS A C 1
ATOM 2307 O O . LYS A 1 283 ? 32.011 -21.985 -10.826 1.00 82.75 283 LYS A O 1
ATOM 2312 N N . GLU A 1 284 ? 31.174 -21.733 -12.891 1.00 85.06 284 GLU A N 1
ATOM 2313 C CA . GLU A 1 284 ? 32.150 -22.617 -13.528 1.00 85.06 284 GLU A CA 1
ATOM 2314 C C . GLU A 1 284 ? 33.529 -21.925 -13.529 1.00 85.06 284 GLU A C 1
ATOM 2316 O O . GLU A 1 284 ? 33.623 -20.706 -13.634 1.00 85.06 284 GLU A O 1
ATOM 2321 N N . LYS A 1 285 ? 34.630 -22.679 -13.390 1.00 75.75 285 LYS A N 1
ATOM 2322 C CA . LYS A 1 285 ? 36.004 -22.125 -13.300 1.00 75.75 285 LYS A CA 1
ATOM 2323 C C . LYS A 1 285 ? 36.543 -21.573 -14.634 1.00 75.75 285 LYS A C 1
ATOM 2325 O O . LYS A 1 285 ? 37.753 -21.489 -14.828 1.00 75.75 285 LYS A O 1
ATOM 2330 N N . GLU A 1 286 ? 35.659 -21.231 -15.560 1.00 81.94 286 GLU A N 1
ATOM 2331 C CA . GLU A 1 286 ? 35.986 -20.724 -16.885 1.00 81.94 286 GLU A CA 1
ATOM 2332 C C . GLU A 1 286 ? 35.712 -19.224 -16.955 1.00 81.94 286 GLU A C 1
ATOM 2334 O O . GLU A 1 286 ? 34.667 -18.742 -16.518 1.00 81.94 286 GLU A O 1
ATOM 2339 N N . THR A 1 287 ? 36.629 -18.473 -17.564 1.00 81.38 287 THR A N 1
ATOM 2340 C CA . THR A 1 287 ? 36.395 -17.059 -17.856 1.00 81.38 287 THR A CA 1
ATOM 2341 C C . THR A 1 287 ? 35.340 -16.942 -18.948 1.00 81.38 287 THR A C 1
ATOM 2343 O O . THR A 1 287 ? 35.605 -17.217 -20.116 1.00 81.38 287 THR A O 1
ATOM 2346 N N . ARG A 1 288 ? 34.137 -16.516 -18.568 1.00 84.00 288 ARG A N 1
ATOM 2347 C CA . ARG A 1 288 ? 33.016 -16.298 -19.487 1.00 84.00 288 ARG A CA 1
ATOM 2348 C C . ARG A 1 288 ? 32.621 -14.836 -19.493 1.00 84.00 288 ARG A C 1
ATOM 2350 O O . ARG A 1 288 ? 32.547 -14.230 -18.425 1.00 84.00 288 ARG A O 1
ATOM 2357 N N . TYR A 1 289 ? 32.356 -14.304 -20.683 1.00 85.94 289 TYR A N 1
ATOM 2358 C CA . TYR A 1 289 ? 31.814 -12.963 -20.865 1.00 85.94 289 TYR A CA 1
ATOM 2359 C C . TYR A 1 289 ? 30.315 -13.034 -21.115 1.00 85.94 289 TYR A C 1
ATOM 2361 O O . TYR A 1 289 ? 29.853 -13.833 -21.928 1.00 85.94 289 TYR A O 1
ATOM 2369 N N . ILE A 1 290 ? 29.562 -12.182 -20.427 1.00 88.19 290 ILE A N 1
ATOM 2370 C CA . ILE A 1 290 ? 28.128 -12.018 -20.658 1.00 88.19 290 ILE A CA 1
ATOM 2371 C C . ILE A 1 290 ? 27.939 -10.756 -21.483 1.00 88.19 290 ILE A C 1
ATOM 2373 O O . ILE A 1 290 ? 28.379 -9.677 -21.084 1.00 88.19 290 ILE A O 1
ATOM 2377 N N . THR A 1 291 ? 27.278 -10.904 -22.626 1.00 89.88 291 THR A N 1
ATOM 2378 C CA . THR A 1 291 ? 26.915 -9.792 -23.497 1.00 89.88 291 THR A CA 1
ATOM 2379 C C . THR A 1 291 ? 25.415 -9.760 -23.739 1.00 89.88 291 THR A C 1
ATOM 2381 O O . THR A 1 291 ? 24.715 -10.748 -23.517 1.00 89.88 291 THR A O 1
ATOM 2384 N N . PHE A 1 292 ? 24.929 -8.603 -24.166 1.00 90.44 292 PHE A N 1
ATOM 2385 C CA . PHE A 1 292 ? 23.518 -8.328 -24.369 1.00 90.44 292 PHE A CA 1
ATOM 2386 C C . PHE A 1 292 ? 23.345 -7.618 -25.706 1.00 90.44 292 PHE A C 1
ATOM 2388 O O . PHE A 1 292 ? 24.082 -6.678 -26.012 1.00 90.44 292 PHE A O 1
ATOM 2395 N N . ASP A 1 293 ? 22.369 -8.062 -26.491 1.00 90.19 293 ASP A N 1
ATOM 2396 C CA . ASP A 1 293 ? 21.986 -7.391 -27.727 1.00 90.19 293 ASP A CA 1
ATOM 2397 C C . ASP A 1 293 ? 21.111 -6.155 -27.451 1.00 90.19 293 ASP A C 1
ATOM 2399 O O . ASP A 1 293 ? 20.677 -5.886 -26.325 1.00 90.19 293 ASP A O 1
ATOM 2403 N N . THR A 1 294 ? 20.827 -5.389 -28.502 1.00 87.12 294 THR A N 1
ATOM 2404 C CA . THR A 1 294 ? 20.028 -4.160 -28.416 1.00 87.12 294 THR A CA 1
ATOM 2405 C C . THR A 1 294 ? 18.642 -4.410 -27.817 1.00 87.12 294 THR A C 1
ATOM 2407 O O . THR A 1 294 ? 18.183 -3.621 -26.988 1.00 87.12 294 THR A O 1
ATOM 2410 N N . ASN A 1 295 ? 17.996 -5.529 -28.156 1.00 86.44 295 ASN A N 1
ATOM 2411 C CA . ASN A 1 295 ? 16.687 -5.890 -27.608 1.00 86.44 295 ASN A CA 1
ATOM 2412 C C . ASN A 1 295 ? 16.761 -6.190 -26.109 1.00 86.44 295 ASN A C 1
ATOM 2414 O O . ASN A 1 295 ? 15.927 -5.708 -25.345 1.00 86.44 295 ASN A O 1
ATOM 2418 N N . SER A 1 296 ? 17.785 -6.916 -25.665 1.00 88.12 296 SER A N 1
ATOM 2419 C CA . SER A 1 296 ? 18.018 -7.213 -24.251 1.00 88.12 296 SER A CA 1
ATOM 2420 C C . SER A 1 296 ? 18.202 -5.936 -23.432 1.00 88.12 296 S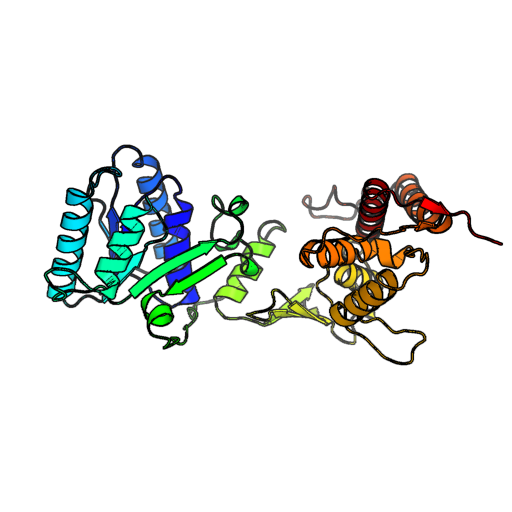ER A C 1
ATOM 2422 O O . SER A 1 296 ? 17.666 -5.828 -22.327 1.00 88.12 296 SER A O 1
ATOM 2424 N N . LEU A 1 297 ? 18.908 -4.940 -23.981 1.00 88.62 297 LEU A N 1
ATOM 2425 C CA . LEU A 1 297 ? 19.049 -3.621 -23.360 1.00 88.62 297 LEU A CA 1
ATOM 2426 C C . LEU A 1 297 ? 17.711 -2.876 -23.318 1.00 88.62 297 LEU A C 1
ATOM 2428 O O . LEU A 1 297 ? 17.330 -2.354 -22.275 1.00 88.62 297 LEU A O 1
ATOM 2432 N N . ILE A 1 298 ? 16.973 -2.833 -24.426 1.00 87.38 298 ILE A N 1
ATOM 2433 C CA . ILE A 1 298 ? 15.661 -2.171 -24.474 1.00 87.38 298 ILE A CA 1
ATOM 2434 C C . ILE A 1 298 ? 14.684 -2.803 -23.471 1.00 87.38 298 ILE A C 1
ATOM 2436 O O . ILE A 1 298 ? 13.916 -2.087 -22.827 1.00 87.38 298 ILE A O 1
ATOM 2440 N N . PHE A 1 299 ? 14.737 -4.125 -23.300 1.00 87.00 299 PHE A N 1
ATOM 2441 C CA . PHE A 1 299 ? 13.847 -4.869 -22.411 1.00 87.00 299 PHE A CA 1
ATOM 2442 C C . PHE A 1 299 ? 14.320 -4.950 -20.951 1.00 87.00 299 PHE A C 1
ATOM 2444 O O . PHE A 1 299 ? 13.713 -5.658 -20.150 1.00 87.00 299 PHE A O 1
ATOM 2451 N N . GLY A 1 300 ? 15.382 -4.226 -20.580 1.00 88.25 300 GLY A N 1
ATOM 2452 C CA . GLY A 1 300 ? 15.825 -4.131 -19.186 1.00 88.25 300 GLY A CA 1
ATOM 2453 C C . GLY A 1 300 ? 16.420 -5.421 -18.612 1.00 88.25 300 GLY A C 1
ATOM 2454 O O . GLY A 1 300 ? 16.516 -5.559 -17.393 1.00 88.25 300 GLY A O 1
ATOM 2455 N N . ILE A 1 301 ? 16.823 -6.370 -19.464 1.00 89.50 301 ILE A N 1
ATOM 2456 C CA . ILE A 1 301 ? 17.379 -7.663 -19.036 1.00 89.50 301 ILE A CA 1
ATOM 2457 C C . ILE A 1 301 ? 18.637 -7.502 -18.164 1.00 89.50 301 ILE A C 1
ATOM 2459 O O . ILE A 1 301 ? 18.714 -8.192 -17.143 1.00 89.50 301 ILE A O 1
ATOM 2463 N N . PRO A 1 302 ? 19.592 -6.595 -18.475 1.00 90.81 302 PRO A N 1
ATOM 2464 C CA . PRO A 1 302 ? 20.785 -6.418 -17.651 1.00 90.81 302 PRO A CA 1
ATOM 2465 C C . PRO A 1 302 ? 20.469 -6.052 -16.199 1.00 90.81 302 PRO A C 1
ATOM 2467 O O . PRO A 1 302 ? 20.958 -6.706 -15.281 1.00 90.81 302 PRO A O 1
ATOM 2470 N N . GLN A 1 303 ? 19.619 -5.046 -15.980 1.00 89.75 303 GLN A N 1
ATOM 2471 C CA . GLN A 1 303 ? 19.218 -4.621 -14.642 1.00 89.75 303 GLN A CA 1
ATOM 2472 C C . GLN A 1 303 ? 18.544 -5.748 -13.860 1.00 89.75 303 GLN A C 1
ATOM 2474 O O . GLN A 1 303 ? 18.935 -6.011 -12.726 1.00 89.75 303 GLN A O 1
ATOM 2479 N N . ARG A 1 304 ? 17.571 -6.439 -14.465 1.00 88.62 304 ARG A N 1
ATOM 2480 C CA . ARG A 1 304 ? 16.840 -7.536 -13.808 1.00 88.62 304 ARG A CA 1
ATOM 2481 C C . ARG A 1 304 ? 17.780 -8.665 -13.383 1.00 88.62 304 ARG A C 1
ATOM 2483 O O . ARG A 1 304 ? 17.669 -9.178 -12.270 1.00 88.62 304 ARG A O 1
ATOM 2490 N N . PHE A 1 305 ? 18.749 -9.002 -14.233 1.00 88.44 305 PHE A N 1
ATOM 2491 C CA . PHE A 1 305 ? 19.767 -9.996 -13.913 1.00 88.44 305 PHE A CA 1
ATOM 2492 C C . PHE A 1 305 ? 20.699 -9.539 -12.780 1.00 88.44 305 PHE A C 1
ATOM 2494 O O . PHE A 1 305 ? 20.965 -10.304 -11.855 1.00 88.44 305 PHE A O 1
ATOM 2501 N N . LEU A 1 306 ? 21.160 -8.285 -12.803 1.00 87.62 306 LEU A N 1
ATOM 2502 C CA . LEU A 1 306 ? 22.003 -7.727 -11.739 1.00 87.62 306 LEU A CA 1
ATOM 2503 C C . LEU A 1 306 ? 21.268 -7.671 -10.392 1.00 87.62 306 LEU A C 1
ATOM 2505 O O . LEU A 1 306 ? 21.832 -8.058 -9.373 1.00 87.62 306 LEU A O 1
ATOM 2509 N N . GLU A 1 307 ? 19.995 -7.272 -10.384 1.00 86.56 307 GLU A N 1
ATOM 2510 C CA . GLU A 1 307 ? 19.155 -7.297 -9.182 1.00 86.56 307 GLU A CA 1
ATOM 2511 C C . GLU A 1 307 ? 18.961 -8.722 -8.650 1.00 86.56 307 GLU A C 1
ATOM 2513 O O . GLU A 1 307 ? 18.984 -8.940 -7.436 1.00 86.56 307 GLU A O 1
ATOM 2518 N N . PHE A 1 308 ? 18.787 -9.706 -9.540 1.00 87.69 308 PHE A N 1
ATOM 2519 C CA . PHE A 1 308 ? 18.744 -11.114 -9.153 1.00 87.69 308 PHE A CA 1
ATOM 2520 C C . PHE A 1 308 ? 20.040 -11.540 -8.454 1.00 87.69 308 PHE A C 1
ATOM 2522 O O . PHE A 1 308 ? 19.963 -12.179 -7.402 1.00 87.69 308 PHE A O 1
ATOM 2529 N N . LEU A 1 309 ? 21.208 -11.167 -8.992 1.00 84.88 309 LEU A N 1
ATOM 2530 C CA . LEU A 1 309 ? 22.510 -11.472 -8.390 1.00 84.88 309 LEU A CA 1
ATOM 2531 C C . LEU A 1 309 ? 22.680 -10.796 -7.025 1.00 84.88 309 LEU A C 1
ATOM 2533 O O . LEU A 1 309 ? 23.046 -11.467 -6.059 1.00 84.88 309 LEU A O 1
ATOM 2537 N N . ASP A 1 310 ? 22.344 -9.508 -6.917 1.00 83.25 310 ASP A N 1
ATOM 2538 C CA . ASP A 1 310 ? 22.455 -8.739 -5.672 1.00 83.25 310 ASP A CA 1
ATOM 2539 C C . ASP A 1 310 ? 21.596 -9.362 -4.541 1.00 83.25 310 ASP A C 1
ATOM 2541 O O . ASP A 1 310 ? 21.971 -9.324 -3.364 1.00 83.25 310 ASP A O 1
ATOM 2545 N N . ARG A 1 311 ? 20.475 -10.025 -4.878 1.00 83.12 311 ARG A N 1
ATOM 2546 C CA . ARG A 1 311 ? 19.625 -10.758 -3.916 1.00 83.12 311 ARG A CA 1
ATOM 2547 C C . ARG A 1 311 ? 20.223 -12.071 -3.414 1.00 83.12 311 ARG A C 1
ATOM 2549 O O . ARG A 1 311 ? 19.849 -12.502 -2.323 1.00 83.12 311 ARG A O 1
ATOM 2556 N N . GLN A 1 312 ? 21.146 -12.702 -4.144 1.00 80.75 312 GLN A N 1
ATOM 2557 C CA . GLN A 1 312 ? 21.707 -14.004 -3.752 1.00 80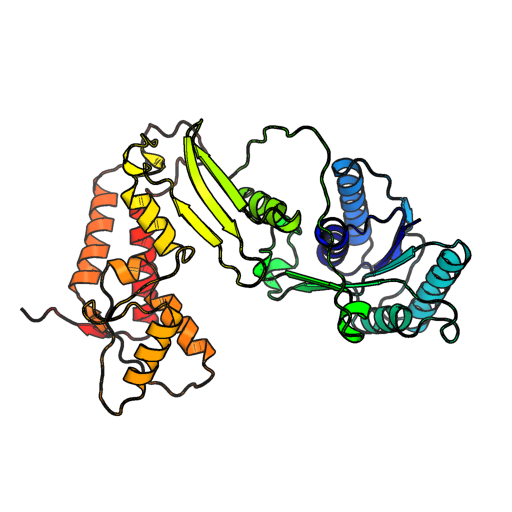.75 312 GLN A CA 1
ATOM 2558 C C . GLN A 1 312 ? 22.630 -13.934 -2.518 1.00 80.75 312 GLN A C 1
ATOM 2560 O O . GLN A 1 312 ? 23.123 -14.969 -2.078 1.00 80.75 312 GLN A O 1
ATOM 2565 N N . ARG A 1 313 ? 22.848 -12.744 -1.924 1.00 61.81 313 ARG A N 1
ATOM 2566 C CA . ARG A 1 313 ? 23.651 -12.471 -0.702 1.00 61.81 313 ARG A CA 1
ATOM 2567 C C . ARG A 1 313 ? 25.116 -12.924 -0.737 1.00 61.81 313 ARG A C 1
ATOM 2569 O O . ARG A 1 313 ? 25.847 -12.669 0.218 1.00 61.81 313 ARG A O 1
ATOM 2576 N N . ASP A 1 314 ? 25.558 -13.533 -1.822 1.00 62.62 314 ASP A N 1
ATOM 2577 C CA . ASP A 1 314 ? 26.920 -13.997 -2.018 1.00 62.62 314 ASP A CA 1
ATOM 2578 C C . ASP A 1 314 ? 27.691 -12.928 -2.809 1.00 62.62 314 ASP A C 1
ATOM 2580 O O . ASP A 1 314 ? 27.436 -12.683 -3.986 1.00 62.62 314 ASP A O 1
ATOM 2584 N N . ARG A 1 315 ? 28.579 -12.204 -2.118 1.00 57.00 315 ARG A N 1
ATOM 2585 C CA . ARG A 1 315 ? 29.291 -11.015 -2.636 1.00 57.00 315 ARG A CA 1
ATOM 2586 C C . ARG A 1 315 ? 30.520 -11.362 -3.488 1.00 57.00 315 ARG A C 1
ATOM 2588 O O . ARG A 1 315 ? 31.333 -10.487 -3.769 1.00 57.00 315 ARG A O 1
ATOM 2595 N N . THR A 1 316 ? 30.675 -12.626 -3.870 1.00 58.22 316 THR A N 1
ATOM 2596 C CA . THR A 1 316 ? 31.960 -13.191 -4.310 1.00 58.22 316 THR A CA 1
ATOM 2597 C C . THR A 1 316 ? 31.989 -13.597 -5.783 1.00 58.22 316 THR A C 1
ATOM 2599 O O . THR A 1 316 ? 32.741 -14.489 -6.167 1.00 58.22 316 THR A O 1
ATOM 2602 N N . TYR A 1 317 ? 31.183 -12.957 -6.632 1.00 69.00 317 TYR A N 1
ATOM 2603 C CA . TYR A 1 317 ? 31.181 -13.231 -8.070 1.00 69.00 317 TYR A CA 1
ATOM 2604 C C . TYR A 1 317 ? 31.878 -12.105 -8.839 1.00 69.00 317 TYR A C 1
ATOM 2606 O O . TYR A 1 317 ? 31.454 -10.952 -8.784 1.00 69.00 317 TYR A O 1
ATOM 2614 N N . SER A 1 318 ? 32.935 -12.448 -9.580 1.00 69.06 318 SER A N 1
ATOM 2615 C CA . SER A 1 318 ? 33.511 -11.561 -10.594 1.00 69.06 318 SER A CA 1
ATOM 2616 C C . SER A 1 318 ? 32.701 -11.708 -11.875 1.00 69.06 318 SER A C 1
ATOM 2618 O O . SER A 1 318 ? 32.742 -12.753 -12.522 1.00 69.06 318 SER A O 1
ATOM 2620 N N . LEU A 1 319 ? 31.938 -10.676 -12.227 1.00 80.94 319 LEU A N 1
ATOM 2621 C CA . LEU A 1 319 ? 31.136 -10.665 -13.442 1.00 80.94 319 LEU A CA 1
ATOM 2622 C C . LEU A 1 319 ? 31.957 -10.055 -14.582 1.00 80.94 319 LEU A C 1
ATOM 2624 O O . LEU A 1 319 ? 32.266 -8.866 -14.547 1.00 80.94 319 LEU A O 1
ATOM 2628 N N . ASN A 1 320 ? 32.287 -10.845 -15.605 1.00 85.50 320 ASN A N 1
ATOM 2629 C CA . ASN A 1 320 ? 32.912 -10.300 -16.809 1.00 85.50 320 ASN A CA 1
ATOM 2630 C C . ASN A 1 320 ? 31.805 -9.866 -17.776 1.00 85.50 320 ASN A C 1
ATOM 2632 O O . ASN A 1 320 ? 31.282 -10.660 -18.559 1.00 85.50 320 ASN A O 1
ATOM 2636 N N . LEU A 1 321 ? 31.396 -8.606 -17.678 1.00 88.88 321 LEU A N 1
ATOM 2637 C CA . LEU A 1 321 ? 30.411 -8.015 -18.580 1.00 88.88 321 LEU A CA 1
ATOM 2638 C C . LEU A 1 321 ? 31.097 -7.486 -19.839 1.00 88.88 321 LEU A C 1
ATOM 2640 O O . LEU A 1 321 ? 32.158 -6.870 -19.748 1.00 88.88 321 LEU A O 1
ATOM 2644 N N . ALA A 1 322 ? 30.476 -7.689 -20.999 1.00 88.12 322 ALA A N 1
ATOM 2645 C CA . ALA A 1 322 ? 30.948 -7.155 -22.269 1.00 88.12 322 ALA A CA 1
ATOM 2646 C C . ALA A 1 322 ? 29.816 -6.505 -23.075 1.00 88.12 322 ALA A C 1
ATOM 2648 O O . ALA A 1 322 ? 28.702 -7.028 -23.152 1.00 88.12 322 ALA A O 1
ATOM 2649 N N . ILE A 1 323 ? 30.115 -5.387 -23.730 1.00 87.94 323 ILE A N 1
ATOM 2650 C CA . ILE A 1 323 ? 29.191 -4.655 -24.597 1.00 87.94 323 ILE A CA 1
ATOM 2651 C C . ILE A 1 323 ? 29.750 -4.651 -26.016 1.00 87.94 323 ILE A C 1
ATOM 2653 O O . ILE A 1 323 ? 30.863 -4.184 -26.240 1.00 87.94 323 ILE A O 1
ATOM 2657 N N . SER A 1 324 ? 28.966 -5.118 -26.987 1.00 88.25 324 SER A N 1
ATOM 2658 C CA . SER A 1 324 ? 29.327 -4.993 -28.401 1.00 88.25 324 SER A CA 1
ATOM 2659 C C . SER A 1 324 ? 29.224 -3.545 -28.882 1.00 88.25 324 SER A C 1
ATOM 2661 O O . SER A 1 324 ? 28.197 -2.889 -28.688 1.00 88.25 324 SER A O 1
ATOM 2663 N N . ARG A 1 325 ? 30.250 -3.063 -29.596 1.00 85.88 325 ARG A N 1
ATOM 2664 C CA . ARG A 1 325 ? 30.248 -1.736 -30.239 1.00 85.88 325 ARG A CA 1
ATOM 2665 C C . ARG A 1 325 ? 29.086 -1.552 -31.223 1.00 85.88 325 ARG A C 1
ATOM 2667 O O . ARG A 1 325 ? 28.629 -0.426 -31.435 1.00 85.88 325 ARG A O 1
ATOM 2674 N N . ILE A 1 326 ? 28.571 -2.647 -31.791 1.00 87.38 326 ILE A N 1
ATOM 2675 C CA . ILE A 1 326 ? 27.380 -2.632 -32.655 1.00 87.38 326 ILE A CA 1
ATOM 2676 C C . ILE A 1 326 ? 26.164 -2.137 -31.869 1.00 87.38 326 ILE A C 1
ATOM 2678 O O . ILE A 1 326 ? 25.485 -1.220 -32.322 1.00 87.38 326 ILE A O 1
ATOM 2682 N N . VAL A 1 327 ? 25.937 -2.672 -30.668 1.00 86.12 327 VAL A N 1
ATOM 2683 C CA . VAL A 1 327 ? 24.784 -2.330 -29.817 1.00 86.12 327 VAL A CA 1
ATOM 2684 C C . VAL A 1 327 ? 24.812 -0.852 -29.429 1.00 86.12 327 VAL A C 1
ATOM 2686 O O . VAL A 1 327 ? 23.812 -0.142 -29.539 1.00 86.12 327 VAL A O 1
ATOM 2689 N N . GLU A 1 328 ? 25.981 -0.346 -29.040 1.00 84.50 328 GLU A N 1
ATOM 2690 C CA . GLU A 1 328 ? 26.167 1.078 -28.744 1.00 84.50 328 GLU A CA 1
ATOM 2691 C C . GLU A 1 328 ? 25.884 1.963 -29.970 1.00 84.50 328 GLU A C 1
ATOM 2693 O O . GLU A 1 328 ? 25.214 2.998 -29.865 1.00 84.50 328 GLU A O 1
ATOM 2698 N N . THR A 1 329 ? 26.354 1.539 -31.146 1.00 85.81 329 THR A N 1
ATOM 2699 C CA . THR A 1 329 ? 26.141 2.256 -32.408 1.00 85.81 329 THR A CA 1
ATOM 2700 C C . THR A 1 329 ? 24.665 2.274 -32.795 1.00 85.81 329 THR A C 1
ATOM 2702 O O . THR A 1 329 ? 24.153 3.323 -33.185 1.00 85.81 329 THR A O 1
ATOM 2705 N N . GLU A 1 330 ? 23.957 1.154 -32.656 1.00 85.88 330 GLU A N 1
ATOM 2706 C CA . GLU A 1 330 ? 22.524 1.042 -32.940 1.00 85.88 330 GLU A CA 1
ATOM 2707 C C . GLU A 1 330 ? 21.695 1.968 -32.043 1.00 85.88 330 GLU A C 1
ATOM 2709 O O . GLU A 1 330 ? 20.913 2.781 -32.547 1.00 85.88 330 GLU A O 1
ATOM 2714 N N . LEU A 1 331 ? 21.929 1.929 -30.725 1.00 83.38 331 LEU A N 1
ATOM 2715 C CA . LEU A 1 331 ? 21.246 2.800 -29.763 1.00 83.38 331 LEU A CA 1
ATOM 2716 C C . LEU A 1 331 ? 21.530 4.289 -30.018 1.00 83.38 331 LEU A C 1
ATOM 2718 O O . LEU A 1 331 ? 20.653 5.142 -29.841 1.00 83.38 331 LEU A O 1
ATOM 2722 N N . THR A 1 332 ? 22.754 4.618 -30.432 1.00 81.12 332 THR A N 1
ATOM 2723 C CA . THR A 1 332 ? 23.157 5.996 -30.744 1.00 81.12 332 THR A CA 1
ATOM 2724 C C . THR A 1 332 ? 22.544 6.473 -32.060 1.00 81.12 332 THR A C 1
ATOM 2726 O O . THR A 1 332 ? 22.012 7.583 -32.127 1.00 81.12 332 THR A O 1
ATOM 2729 N N . ARG A 1 333 ? 22.553 5.629 -33.098 1.00 81.25 333 ARG A N 1
ATOM 2730 C CA . ARG A 1 333 ? 22.005 5.940 -34.423 1.00 81.25 333 ARG A CA 1
ATOM 2731 C C . ARG A 1 333 ? 20.508 6.210 -34.363 1.00 81.25 333 ARG A C 1
ATOM 2733 O O . ARG A 1 333 ? 20.051 7.168 -34.985 1.00 81.25 333 ARG A O 1
ATOM 2740 N N . GLU A 1 334 ? 19.752 5.410 -33.617 1.00 75.56 334 GLU A N 1
ATOM 2741 C CA . GLU A 1 334 ? 18.313 5.637 -33.467 1.00 75.56 334 GLU A CA 1
ATOM 2742 C C . GLU A 1 334 ? 18.038 6.955 -32.733 1.00 75.56 334 GLU A C 1
ATOM 2744 O O . GLU A 1 334 ? 17.245 7.757 -33.221 1.00 75.56 334 GLU A O 1
ATOM 2749 N N . LYS A 1 335 ? 18.795 7.287 -31.675 1.00 69.44 335 LYS A N 1
ATOM 2750 C CA . LYS A 1 335 ? 18.726 8.618 -31.038 1.00 69.44 335 LYS A CA 1
ATOM 2751 C C . LYS A 1 335 ? 19.017 9.760 -32.019 1.00 69.44 335 LYS A C 1
ATOM 2753 O O . LYS A 1 335 ? 18.348 10.790 -31.971 1.00 69.44 335 LYS A O 1
ATOM 2758 N N . SER A 1 336 ? 19.993 9.601 -32.914 1.00 68.00 336 SER A N 1
ATOM 2759 C CA . SER A 1 336 ? 20.312 10.618 -33.924 1.00 68.00 336 SER A CA 1
ATOM 2760 C C . SER A 1 336 ? 19.224 10.782 -34.987 1.00 68.00 336 SER A C 1
ATOM 2762 O O . SER A 1 336 ? 18.984 11.909 -35.411 1.00 68.00 336 SER A O 1
ATOM 2764 N N . LYS A 1 337 ? 18.555 9.700 -35.411 1.00 66.81 337 LYS A N 1
ATOM 2765 C CA . LYS A 1 337 ? 17.399 9.788 -36.325 1.00 66.81 337 LYS A CA 1
ATOM 2766 C C . LYS A 1 337 ? 16.255 10.576 -35.689 1.00 66.81 337 LYS A C 1
ATOM 2768 O O . LYS A 1 337 ? 15.709 11.472 -36.316 1.00 66.81 337 LYS A O 1
ATOM 2773 N N . ILE A 1 338 ? 15.981 10.309 -34.414 1.00 60.88 338 ILE A N 1
ATOM 2774 C CA . ILE A 1 338 ? 14.937 10.989 -33.637 1.00 60.88 338 ILE A CA 1
ATOM 2775 C C . ILE A 1 338 ? 15.212 12.499 -33.525 1.00 60.88 338 ILE A C 1
ATOM 2777 O O . ILE A 1 338 ? 14.303 13.309 -33.671 1.00 60.88 338 ILE A O 1
ATOM 2781 N N . LEU A 1 339 ? 16.475 12.896 -33.319 1.00 57.19 339 LEU A N 1
ATOM 2782 C CA . LEU A 1 339 ? 16.872 14.310 -33.270 1.00 57.19 339 LEU A CA 1
ATOM 2783 C C . LEU A 1 339 ? 16.795 15.013 -34.636 1.00 57.19 339 LEU A C 1
ATOM 2785 O O . LEU A 1 339 ? 16.516 16.208 -34.680 1.00 57.19 339 LEU A O 1
ATOM 2789 N N . ARG A 1 340 ? 17.068 14.302 -35.740 1.00 54.38 340 ARG A N 1
ATOM 2790 C CA . ARG A 1 340 ? 17.066 14.869 -37.103 1.00 54.38 340 ARG A CA 1
ATOM 2791 C C . ARG A 1 340 ? 15.672 15.012 -37.699 1.00 54.38 340 ARG A C 1
ATOM 2793 O O . ARG A 1 340 ? 15.451 15.946 -38.459 1.00 54.38 340 ARG A O 1
ATOM 2800 N N . ASP A 1 341 ? 14.750 14.122 -37.353 1.00 51.00 341 ASP A N 1
ATOM 2801 C CA . ASP A 1 341 ? 13.410 14.109 -37.942 1.00 51.00 341 ASP A CA 1
ATOM 2802 C C . ASP A 1 341 ? 12.504 15.242 -37.434 1.00 51.00 341 ASP A C 1
ATOM 2804 O O . ASP A 1 341 ? 11.388 15.372 -37.926 1.00 51.00 341 ASP A O 1
ATOM 2808 N N . GLY A 1 342 ? 12.916 16.047 -36.444 1.00 45.94 342 GLY A N 1
ATOM 2809 C CA . GLY A 1 342 ? 12.130 17.183 -35.928 1.00 45.94 342 GLY A CA 1
ATOM 2810 C C . GLY A 1 342 ? 10.797 16.811 -35.255 1.00 45.94 342 GLY A C 1
ATOM 2811 O O . GLY A 1 342 ? 10.192 17.648 -34.593 1.00 45.94 342 GLY A O 1
ATOM 2812 N N . ARG A 1 343 ? 10.373 15.543 -35.336 1.00 47.25 343 ARG A N 1
ATOM 2813 C CA . ARG A 1 343 ? 9.145 14.951 -34.775 1.00 47.25 343 ARG A CA 1
ATOM 2814 C C . ARG A 1 343 ? 9.165 14.795 -33.248 1.00 47.25 343 ARG A C 1
ATOM 2816 O O . ARG A 1 343 ? 8.541 13.895 -32.699 1.00 47.25 343 ARG A O 1
ATOM 2823 N N . PHE A 1 344 ? 9.867 15.684 -32.546 1.00 45.44 344 PHE A N 1
ATOM 2824 C CA . PHE A 1 344 ? 9.664 15.879 -31.107 1.00 45.44 344 PHE A CA 1
ATOM 2825 C C . PHE A 1 344 ? 8.278 16.468 -30.804 1.00 45.44 344 PHE A C 1
ATOM 2827 O O . PHE A 1 344 ? 7.806 16.363 -29.677 1.00 45.44 344 PHE A O 1
ATOM 2834 N N . PHE A 1 345 ? 7.637 17.052 -31.818 1.00 44.88 345 PHE A N 1
ATOM 2835 C CA . PHE A 1 345 ? 6.343 17.707 -31.742 1.00 44.88 345 PHE A CA 1
ATOM 2836 C C . PHE A 1 345 ? 5.526 17.287 -32.965 1.00 44.88 345 PHE A C 1
ATOM 2838 O O . PHE A 1 345 ? 5.567 17.943 -34.002 1.00 44.88 345 PHE A O 1
ATOM 2845 N N . ASP A 1 346 ? 4.819 16.160 -32.884 1.00 44.47 346 ASP A N 1
ATOM 2846 C CA . ASP A 1 346 ? 3.693 15.958 -33.797 1.00 44.47 346 ASP A CA 1
ATOM 2847 C C . ASP A 1 346 ? 2.687 17.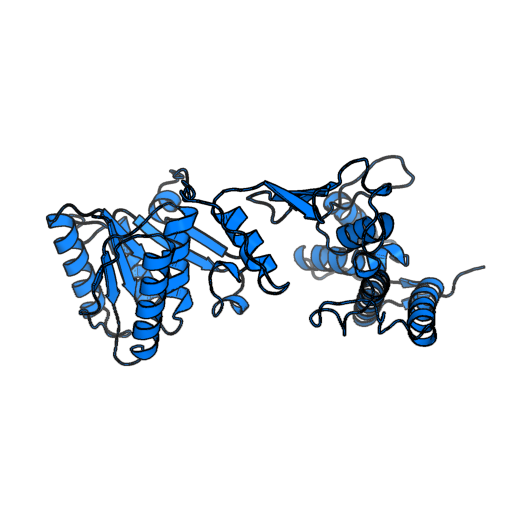082 -33.485 1.00 44.47 346 ASP A C 1
ATOM 2849 O O . ASP A 1 346 ? 2.153 17.154 -32.376 1.00 44.47 346 ASP A O 1
ATOM 2853 N N . GLU A 1 347 ? 2.397 17.949 -34.460 1.00 44.59 347 GLU A N 1
ATOM 2854 C CA . GLU A 1 347 ? 1.334 18.976 -34.405 1.00 44.59 347 GLU A CA 1
ATOM 2855 C C . GLU A 1 347 ? -0.078 18.378 -34.178 1.00 44.59 347 GLU A C 1
ATOM 2857 O O . GLU A 1 347 ? -1.069 19.097 -34.102 1.00 44.59 347 GLU A O 1
ATOM 2862 N N . TYR A 1 348 ? -0.177 17.054 -34.032 1.00 46.03 348 TYR A N 1
ATOM 2863 C CA . TYR A 1 348 ? -1.399 16.258 -33.959 1.00 46.03 348 TYR A CA 1
ATOM 2864 C C . TYR A 1 348 ? -1.657 15.623 -32.590 1.00 46.03 348 TYR A C 1
ATOM 2866 O O . TYR A 1 348 ? -2.365 14.619 -32.508 1.00 46.03 348 TYR A O 1
ATOM 2874 N N . VAL A 1 349 ? -1.123 16.184 -31.502 1.00 47.97 349 VAL A N 1
ATOM 2875 C CA . VAL A 1 349 ? -1.621 15.856 -30.160 1.00 47.97 349 VAL A CA 1
ATOM 2876 C C . VAL A 1 349 ? -2.550 16.985 -29.701 1.00 47.97 349 VAL A C 1
ATOM 2878 O O . VAL A 1 349 ? -2.059 18.016 -29.250 1.00 47.97 349 VAL A O 1
ATOM 2881 N N . PRO A 1 350 ? -3.888 16.828 -29.797 1.00 44.34 350 PRO A N 1
ATOM 2882 C CA . PRO A 1 350 ? -4.849 17.864 -29.398 1.00 44.34 350 PRO A CA 1
ATOM 2883 C C . PRO A 1 350 ? -4.889 18.098 -27.882 1.00 44.34 350 PRO A C 1
ATOM 2885 O O . PRO A 1 350 ? -5.623 18.960 -27.408 1.00 44.34 350 PRO A O 1
ATOM 2888 N N . ASP A 1 351 ? -4.154 17.285 -27.125 1.00 49.16 351 ASP A N 1
ATOM 2889 C CA . ASP A 1 351 ? -4.214 17.189 -25.677 1.00 49.16 351 ASP A CA 1
ATOM 2890 C C . ASP A 1 351 ? -2.884 17.701 -25.104 1.00 49.16 351 ASP A C 1
ATOM 2892 O O . ASP A 1 351 ? -1.831 17.071 -25.260 1.00 49.16 351 ASP A O 1
ATOM 2896 N N . SER A 1 352 ? -2.915 18.883 -24.482 1.00 51.16 352 SER A N 1
ATOM 2897 C CA . SER A 1 352 ? -1.730 19.621 -24.007 1.00 51.16 352 SER A CA 1
ATOM 2898 C C . SER A 1 352 ? -0.835 18.818 -23.056 1.00 51.16 352 SER A C 1
ATOM 2900 O O . SER A 1 352 ? 0.346 19.128 -22.901 1.00 51.16 352 SER A O 1
ATOM 2902 N N . ASP A 1 353 ? -1.371 17.754 -22.460 1.00 47.50 353 ASP A N 1
ATOM 2903 C CA . ASP A 1 353 ? -0.695 16.885 -21.496 1.00 47.50 353 ASP A CA 1
ATOM 2904 C C . ASP A 1 353 ? 0.394 15.980 -22.113 1.00 47.50 353 ASP A C 1
ATOM 2906 O O . ASP A 1 353 ? 1.217 15.411 -21.385 1.00 47.50 353 ASP A O 1
ATOM 2910 N N . TYR A 1 354 ? 0.438 15.840 -23.445 1.00 48.47 354 TYR A N 1
ATOM 2911 C CA . TYR A 1 354 ? 1.406 14.970 -24.139 1.00 48.47 354 TYR A CA 1
ATOM 2912 C C . TYR A 1 354 ? 2.368 15.718 -25.068 1.00 48.47 354 TYR A C 1
ATOM 2914 O O . TYR A 1 354 ? 3.237 15.091 -25.674 1.00 48.47 354 TYR A O 1
ATOM 2922 N N . TRP A 1 355 ? 2.264 17.047 -25.146 1.00 44.75 355 TRP A N 1
ATOM 2923 C CA . TRP A 1 355 ? 2.988 17.884 -26.113 1.00 44.75 355 TRP A CA 1
ATOM 2924 C C . TRP A 1 355 ? 4.518 17.895 -25.936 1.00 44.75 355 TRP A C 1
ATOM 2926 O O . TRP A 1 355 ? 5.245 18.358 -26.805 1.00 44.75 355 TRP A O 1
ATOM 2936 N N . ASN A 1 356 ? 5.027 17.364 -24.822 1.00 54.09 356 ASN A N 1
ATOM 2937 C CA . ASN A 1 356 ? 6.453 17.280 -24.501 1.00 54.09 356 ASN A CA 1
ATOM 2938 C C . ASN A 1 356 ? 6.990 15.837 -24.426 1.00 54.09 356 ASN A C 1
ATOM 2940 O O . ASN A 1 356 ? 8.089 15.619 -23.901 1.00 54.09 356 ASN A O 1
ATOM 2944 N N . GLN A 1 357 ? 6.224 14.834 -24.873 1.00 56.16 357 GLN A N 1
ATOM 2945 C CA . GLN A 1 357 ? 6.591 13.434 -24.662 1.00 56.16 357 GLN A CA 1
ATOM 2946 C C . GLN A 1 357 ? 7.380 12.827 -25.835 1.00 56.16 357 GLN A C 1
ATOM 2948 O O . GLN A 1 357 ? 6.992 12.987 -26.987 1.00 56.16 357 GLN A O 1
ATOM 2953 N N . PRO A 1 358 ? 8.450 12.053 -25.552 1.00 61.97 358 PRO A N 1
ATOM 2954 C CA . PRO A 1 358 ? 9.129 11.255 -26.569 1.00 61.97 358 PRO A CA 1
ATOM 2955 C C . PRO A 1 358 ? 8.191 10.183 -27.132 1.00 61.97 358 PRO A C 1
ATOM 2957 O O . PRO A 1 358 ? 7.355 9.646 -26.390 1.00 61.97 358 PRO A O 1
ATOM 2960 N N . SER A 1 359 ? 8.399 9.797 -28.393 1.00 66.75 359 SER A N 1
ATOM 2961 C CA . SER A 1 359 ? 7.626 8.721 -29.019 1.00 66.75 359 SER A CA 1
ATOM 2962 C C . SER A 1 359 ? 7.778 7.396 -28.242 1.00 66.75 359 SER A C 1
ATOM 2964 O O . SER A 1 359 ? 8.777 7.196 -27.536 1.00 66.75 359 SER A O 1
ATOM 2966 N N . PRO A 1 360 ? 6.828 6.442 -28.341 1.00 69.56 360 PRO A N 1
ATOM 2967 C CA . PRO A 1 360 ? 6.983 5.113 -27.744 1.00 69.56 360 PRO A CA 1
ATOM 2968 C C . PRO A 1 360 ? 8.313 4.438 -28.110 1.00 69.56 360 PRO A C 1
ATOM 2970 O O . PRO A 1 360 ? 8.974 3.877 -27.234 1.00 69.56 360 PRO A O 1
ATOM 2973 N N . LYS A 1 361 ? 8.747 4.579 -29.368 1.00 73.81 361 LYS A N 1
ATOM 2974 C CA . LYS A 1 361 ? 10.034 4.072 -29.848 1.00 73.81 361 LYS A CA 1
ATOM 2975 C C . LYS A 1 361 ? 11.197 4.763 -29.133 1.00 73.81 361 LYS A C 1
ATOM 2977 O O . LYS A 1 361 ? 12.077 4.093 -28.603 1.00 73.81 361 LYS A O 1
ATOM 2982 N N . ASP A 1 362 ? 11.167 6.087 -29.013 1.00 73.38 362 ASP A N 1
ATOM 2983 C CA . ASP A 1 362 ? 12.218 6.850 -28.328 1.00 73.38 362 ASP A CA 1
ATOM 2984 C C . ASP A 1 362 ? 12.348 6.436 -26.862 1.00 73.38 362 ASP A C 1
ATOM 2986 O O . ASP A 1 362 ? 13.453 6.370 -26.324 1.00 73.38 362 ASP A O 1
ATOM 2990 N N . ARG A 1 363 ? 11.219 6.159 -26.197 1.00 75.19 363 ARG A N 1
ATOM 2991 C CA . ARG A 1 363 ? 11.202 5.698 -24.804 1.00 75.19 363 ARG A CA 1
ATOM 2992 C C . ARG A 1 363 ? 11.913 4.353 -24.655 1.00 75.19 363 ARG A C 1
ATOM 2994 O O . ARG A 1 363 ? 12.732 4.221 -23.751 1.00 75.19 363 ARG A O 1
ATOM 3001 N N . LEU A 1 364 ? 11.667 3.406 -25.559 1.00 79.69 364 LEU A N 1
ATOM 3002 C CA . LEU A 1 364 ? 12.347 2.106 -25.583 1.00 79.69 364 LEU A CA 1
ATOM 3003 C C . LEU A 1 364 ? 13.862 2.254 -25.782 1.00 79.69 364 LEU A C 1
ATOM 3005 O O . LEU A 1 364 ? 14.650 1.695 -25.022 1.00 79.69 364 LEU A O 1
ATOM 3009 N N . PHE A 1 365 ? 14.291 3.086 -26.733 1.00 83.44 365 PHE A N 1
ATOM 3010 C CA . PHE A 1 365 ? 15.718 3.331 -26.964 1.00 83.44 365 PHE A CA 1
ATOM 3011 C C . PHE A 1 365 ? 16.394 4.083 -25.807 1.00 83.44 365 PHE A C 1
ATOM 3013 O O . PHE A 1 365 ? 17.553 3.811 -25.490 1.00 83.44 365 PHE A O 1
ATOM 3020 N N . LYS A 1 366 ? 15.677 4.981 -25.118 1.00 82.00 366 LYS A N 1
ATOM 3021 C CA . LYS A 1 366 ? 16.161 5.610 -23.878 1.00 82.00 366 LYS A CA 1
ATOM 3022 C C . LYS A 1 366 ? 16.351 4.590 -22.753 1.00 82.00 366 LYS A C 1
ATOM 3024 O O . LYS A 1 366 ? 17.337 4.700 -22.030 1.00 82.00 366 LYS A O 1
ATOM 3029 N N . LEU A 1 367 ? 15.469 3.595 -22.622 1.00 83.44 367 LEU A N 1
ATOM 3030 C CA . LEU A 1 367 ? 15.670 2.487 -21.678 1.00 83.44 367 LEU A CA 1
ATOM 3031 C C . LEU A 1 367 ? 16.939 1.702 -22.018 1.00 83.44 367 LEU A C 1
ATOM 3033 O O . LEU A 1 367 ? 17.769 1.497 -21.137 1.00 83.44 367 LEU A O 1
ATOM 3037 N N . GLY A 1 368 ? 17.152 1.377 -23.297 1.00 87.25 368 GLY A N 1
ATOM 3038 C CA . GLY A 1 368 ? 18.389 0.732 -23.741 1.00 87.25 368 GLY A CA 1
ATOM 3039 C C . GLY A 1 368 ? 19.648 1.535 -23.388 1.00 87.25 368 GLY A C 1
ATOM 3040 O O . GLY A 1 368 ? 20.623 0.976 -22.893 1.00 87.25 368 GLY A O 1
ATOM 3041 N N . GLN A 1 369 ? 19.616 2.863 -23.541 1.00 87.06 369 GLN A N 1
ATOM 3042 C CA . GLN A 1 369 ? 20.721 3.745 -23.135 1.00 87.06 369 GLN A CA 1
ATOM 3043 C C . GLN A 1 369 ? 20.955 3.767 -21.620 1.00 87.06 369 GLN A C 1
ATOM 3045 O O . GLN A 1 369 ? 22.104 3.834 -21.181 1.00 87.06 369 GLN A O 1
ATOM 3050 N N . LEU A 1 370 ? 19.893 3.700 -20.814 1.00 87.75 370 LEU A N 1
ATOM 3051 C CA . LEU A 1 370 ? 20.017 3.586 -19.360 1.00 87.75 370 LEU A CA 1
ATOM 3052 C C . LEU A 1 370 ? 20.663 2.254 -18.963 1.00 87.75 370 LEU A C 1
ATOM 3054 O O . LEU A 1 370 ? 21.546 2.249 -18.109 1.00 87.75 370 LEU A O 1
ATOM 3058 N N . GLN A 1 371 ? 20.292 1.150 -19.617 1.00 91.69 371 GLN A N 1
ATOM 3059 C CA . GLN A 1 371 ? 20.926 -0.153 -19.391 1.00 91.69 371 GLN A CA 1
ATOM 3060 C C . GLN A 1 371 ? 22.396 -0.161 -19.826 1.00 91.69 371 GLN A C 1
ATOM 3062 O O . GLN A 1 371 ? 23.241 -0.704 -19.121 1.00 91.69 371 GLN A O 1
ATOM 3067 N N . LEU A 1 372 ? 22.728 0.493 -20.943 1.00 89.38 372 LEU A N 1
ATOM 3068 C CA . LEU A 1 372 ? 24.116 0.665 -21.373 1.00 89.38 372 LEU A CA 1
ATOM 3069 C C . LEU A 1 372 ? 24.937 1.424 -20.321 1.00 89.38 372 LEU A C 1
ATOM 3071 O O . LEU A 1 372 ? 26.038 1.010 -19.963 1.00 89.38 372 LEU A O 1
ATOM 3075 N N . LYS A 1 373 ? 24.381 2.517 -19.785 1.00 89.50 373 LYS A N 1
ATOM 3076 C CA . LYS A 1 373 ? 25.012 3.283 -18.707 1.00 89.50 373 LYS A CA 1
ATOM 3077 C C . LYS A 1 373 ? 25.217 2.423 -17.455 1.00 89.50 373 LYS A C 1
ATOM 3079 O O . LYS A 1 373 ? 26.308 2.441 -16.897 1.00 89.50 373 LYS A O 1
ATOM 3084 N N . LEU A 1 374 ? 24.207 1.647 -17.059 1.00 91.00 374 LEU A N 1
ATOM 3085 C CA . LEU A 1 374 ? 24.280 0.718 -15.929 1.00 91.00 374 LEU A CA 1
ATOM 3086 C C . LEU A 1 374 ? 25.401 -0.319 -16.106 1.00 91.00 374 LEU A C 1
ATOM 3088 O O . LEU A 1 374 ? 26.153 -0.583 -15.171 1.00 91.00 374 LEU A O 1
ATOM 3092 N N . LEU A 1 375 ? 25.532 -0.899 -17.301 1.00 90.38 375 LEU A N 1
ATOM 3093 C CA . LEU A 1 375 ? 26.597 -1.854 -17.610 1.00 90.38 375 LEU A CA 1
ATOM 3094 C C . LEU A 1 375 ? 27.986 -1.199 -17.529 1.00 90.38 375 LEU A C 1
ATOM 3096 O O . LEU A 1 375 ? 28.898 -1.783 -16.946 1.00 90.38 375 LEU A O 1
ATOM 3100 N N . ASN A 1 376 ? 28.135 0.032 -18.027 1.00 88.44 376 ASN A N 1
ATOM 3101 C CA . ASN A 1 376 ? 29.376 0.802 -17.892 1.00 88.44 376 ASN A CA 1
ATOM 3102 C C . ASN A 1 376 ? 29.711 1.105 -16.420 1.00 88.44 376 ASN A C 1
ATOM 3104 O O . ASN A 1 376 ? 30.858 0.956 -16.009 1.00 88.44 376 ASN A O 1
ATOM 3108 N N . GLU A 1 377 ? 28.715 1.467 -15.602 1.00 89.75 377 GLU A N 1
ATOM 3109 C CA . GLU A 1 377 ? 28.869 1.666 -14.149 1.00 89.75 377 GLU A CA 1
ATOM 3110 C C . GLU A 1 377 ? 29.274 0.364 -13.421 1.00 89.75 377 GLU A C 1
ATOM 3112 O O . GLU A 1 377 ? 29.884 0.409 -12.354 1.00 89.75 377 GLU A O 1
ATOM 3117 N N . ARG A 1 378 ? 28.992 -0.804 -14.016 1.00 87.38 378 ARG A N 1
ATOM 3118 C CA . ARG A 1 378 ? 29.432 -2.134 -13.559 1.00 87.38 378 ARG A CA 1
ATOM 3119 C C . ARG A 1 378 ? 30.716 -2.621 -14.255 1.00 87.38 378 ARG A C 1
ATOM 3121 O O . ARG A 1 378 ? 31.003 -3.814 -14.215 1.00 87.38 378 ARG A O 1
ATOM 3128 N N . ASN A 1 379 ? 31.504 -1.715 -14.840 1.00 88.38 379 ASN A N 1
ATOM 3129 C CA . ASN A 1 379 ? 32.789 -1.989 -15.498 1.00 88.38 379 ASN A CA 1
ATOM 3130 C C . ASN A 1 379 ? 32.710 -2.992 -16.664 1.00 88.38 379 ASN A C 1
ATOM 3132 O O . ASN A 1 379 ? 33.640 -3.771 -16.878 1.00 88.38 379 ASN A O 1
ATOM 3136 N N . ALA A 1 380 ? 31.610 -2.991 -17.421 1.00 89.06 380 ALA A N 1
ATOM 3137 C CA . ALA A 1 380 ? 31.541 -3.771 -18.650 1.00 89.06 380 ALA A CA 1
ATOM 3138 C C . ALA A 1 380 ? 32.616 -3.319 -19.650 1.00 89.06 380 ALA A C 1
ATOM 3140 O O . ALA A 1 380 ? 32.803 -2.124 -19.881 1.00 89.06 380 ALA A O 1
ATOM 3141 N N . ILE A 1 381 ? 33.316 -4.278 -20.257 1.00 91.31 381 ILE A N 1
ATOM 3142 C CA . ILE A 1 381 ? 34.314 -3.987 -21.286 1.00 91.31 381 ILE A CA 1
ATOM 3143 C C . ILE A 1 381 ? 33.642 -3.802 -22.644 1.00 91.31 381 ILE A C 1
ATOM 3145 O O . ILE A 1 381 ? 32.688 -4.498 -22.990 1.00 91.31 381 ILE A O 1
ATOM 3149 N N . LEU A 1 382 ? 34.158 -2.878 -23.442 1.00 88.06 382 LEU A N 1
ATOM 3150 C CA . LEU A 1 382 ? 33.723 -2.709 -24.821 1.00 88.06 382 LEU A CA 1
ATOM 3151 C C . LEU A 1 382 ? 34.437 -3.737 -25.704 1.00 88.06 382 LEU A C 1
ATOM 3153 O O . LEU A 1 382 ? 35.663 -3.840 -25.658 1.00 88.06 382 LEU A O 1
ATOM 3157 N N . ILE A 1 383 ? 33.677 -4.484 -26.501 1.00 89.25 383 ILE A N 1
ATOM 3158 C CA . ILE A 1 383 ? 34.209 -5.444 -27.470 1.00 89.25 383 ILE A CA 1
ATOM 3159 C C . ILE A 1 383 ? 33.898 -4.979 -28.893 1.00 89.25 383 ILE A C 1
ATOM 3161 O O . ILE A 1 383 ? 32.767 -4.609 -29.226 1.00 89.25 383 ILE A O 1
ATOM 3165 N N . GLU A 1 384 ? 34.925 -4.993 -29.736 1.00 83.94 384 GLU A N 1
ATOM 3166 C CA . GLU A 1 384 ? 34.768 -4.776 -31.170 1.00 83.94 384 GLU A CA 1
ATOM 3167 C C . GLU A 1 384 ? 34.180 -6.041 -31.806 1.00 83.94 384 GLU A C 1
ATOM 3169 O O . GLU A 1 384 ? 34.582 -7.150 -31.440 1.00 83.94 384 GLU A O 1
ATOM 3174 N N . PRO A 1 385 ? 33.234 -5.920 -32.750 1.00 71.00 385 PRO A N 1
ATOM 3175 C CA . PRO A 1 385 ? 32.744 -7.078 -33.475 1.00 71.00 385 PRO A CA 1
ATOM 3176 C C . PRO A 1 385 ? 33.896 -7.705 -34.265 1.00 71.00 385 PRO A C 1
ATOM 3178 O O . PRO A 1 385 ? 34.482 -7.083 -35.153 1.00 71.00 385 PRO A O 1
ATOM 3181 N N . THR A 1 386 ? 34.226 -8.953 -33.949 1.00 60.28 386 THR A N 1
ATOM 3182 C CA . THR A 1 386 ? 35.030 -9.793 -34.837 1.00 60.28 386 THR A CA 1
ATOM 3183 C C . THR A 1 386 ? 34.251 -9.998 -36.133 1.00 60.28 386 THR A C 1
ATOM 3185 O O . THR A 1 386 ? 33.091 -10.409 -36.084 1.00 60.28 386 THR A O 1
ATOM 3188 N N . ARG A 1 387 ? 34.880 -9.629 -37.256 1.00 43.75 387 ARG A N 1
ATOM 3189 C CA . ARG A 1 387 ? 34.340 -9.766 -38.616 1.00 43.75 387 ARG A CA 1
ATOM 3190 C C . ARG A 1 387 ? 33.897 -11.180 -38.948 1.00 43.75 387 ARG A C 1
ATOM 3192 O O . ARG A 1 387 ? 34.608 -12.117 -38.520 1.00 43.75 387 ARG A O 1
#

pLDDT: mean 82.27, std 13.86, range [43.75, 98.62]

Foldseek 3Di:
DEEEEEEQAPALQLVQQQQVLCCFWFVRDHQEYEYAYAPVRVVSVVVNVVSVVVVCVVQVHHYHYHDPHYDDLPDLPSLLVVVQVVQVVCVVVVYAYEYELRDGDPSSSVSSVCCAACNPPRSPTHHPWYKHKAFQDCVCRRDHNLLRQPQRIDIDGVNCVVVVNDDDGQGDDRDDDDDDDDDDPSCVSSVVSSCVSSPNQWDFDDDPPHTAWIWGHDNHDRAIDIGGDPCQQVDPDDPQVPGPVLVVLVCLQVCNDWDWDDDVPPDIDTLVRVLVVVVVVQPPPDDDEDEDALSCQLSCVLVVSVVVVVVVPDPDTDHAYAYEPVNVVVLVVVVVVQVVVPVCADVPPPDPSCRRPDGSVNSSSVSSVVSVVVCVVVVHYYDYDDD

Sequence (387 aa):
MRVWITTVGTSSFAVFNSLWMAIVGDSYYPDKVYLLWNDRVKGNMEKIKEYIKALKEAYGRTIIIDDTYRVDEEDFKIFTKTLTEIIKKEKLEGNEIAIDMTPGRKFMSAFSMYAGVEGVEAGKFKADRVYYLHLKDPSYMNLPLYLIPFSIQELLEMKSKLSGKERKKEPLRLEGRKDEMKVTRRELMAVINQEFLIGRGSFRIKVSTQELATISLRENENLAAVSIVKNFENLKLPSYVGDSELFNSVLNASGIRELKATLDGERWMNEEELYRWLLSKIKEKETRYITFDTNSLIFGIPQRFLEFLDRQRDRTYSLNLAISRIVETELTREKSKILRDGRFFDEYVPDSDYWNQPSPKDRLFKLGQLQLKLLNERNAILIEPTR

Radius of gyration: 26.71 Å; chains: 1; bounding box: 60×47×72 Å

Secondary structure (DSSP, 8-state):
-EEEEEE--S-HHHHHHHHHHHHHHH----SEEEEEB-GGGHHHHHHHHHHHHHHHHHTT---EEE---B--TT-HHHHHHHHHHHHHHHHHTT-EEEEE-SSS-HHHHHHHHHHHHT-BTTTTB--SEEEEEEES-GGGTTS-GGGS-GGGEEEEEHHHHHHT-----------SPPPP----HHHHHHHHHHHHHTT--EEEEEETTEEEEEEEE-TTTS-EEEEE-TTGGG----TTT--HHHHHHHHHHTT-SPPEEEETTTEEEEHHHHHHHHHHHHTSSS--EEE--HHHHHTTHHHHHHHHHHHT-------EEEEEHHHHHHHHHHHHHHHHS-TTS-TT--SGGGTTPPPHHHHHHHHHHHHHHHHHHTTPEEEPPP-